Protein AF-0000000070552976 (afdb_homodimer)

Structure (mmCIF, N/CA/C/O backbone):
data_AF-0000000070552976-model_v1
#
loop_
_entity.id
_entity.type
_entity.pdbx_description
1 polymer 'Aminoglycoside N(3)-acetyltransferase'
#
loop_
_atom_site.group_PDB
_atom_site.id
_atom_site.type_symbol
_atom_site.label_atom_id
_atom_site.label_alt_id
_atom_site.label_comp_id
_atom_site.label_asym_id
_atom_site.label_entity_id
_atom_site.label_seq_id
_atom_site.pdbx_PDB_ins_code
_atom_site.Cartn_x
_atom_site.Cartn_y
_atom_site.Cartn_z
_atom_site.occupancy
_atom_site.B_iso_or_equiv
_atom_site.auth_seq_id
_atom_site.auth_comp_id
_atom_site.auth_asym_id
_atom_site.auth_atom_id
_atom_site.pdbx_PDB_model_num
ATOM 1 N N . MET A 1 1 ? -5.941 -36.219 -24.938 1 93.5 1 MET A N 1
ATOM 2 C CA . MET A 1 1 ? -4.805 -35.312 -25.109 1 93.5 1 MET A CA 1
ATOM 3 C C . MET A 1 1 ? -5.25 -34 -25.688 1 93.5 1 MET A C 1
ATOM 5 O O . MET A 1 1 ? -5.934 -33.938 -26.719 1 93.5 1 MET A O 1
ATOM 9 N N . TYR A 1 2 ? -4.973 -32.906 -25.016 1 97.06 2 TYR A N 1
ATOM 10 C CA . TYR A 1 2 ? -5.43 -31.578 -25.422 1 97.06 2 TYR A CA 1
ATOM 11 C C . TYR A 1 2 ? -4.473 -30.953 -26.438 1 97.06 2 TYR A C 1
ATOM 13 O O . TYR A 1 2 ? -3.254 -31.094 -26.312 1 97.06 2 TYR A O 1
ATOM 21 N N . THR A 1 3 ? -5.07 -30.234 -27.406 1 97.75 3 THR A N 1
ATOM 22 C CA . THR A 1 3 ? -4.285 -29.453 -28.359 1 97.75 3 THR A CA 1
ATOM 23 C C . THR A 1 3 ? -4.203 -27.984 -27.922 1 97.75 3 THR A C 1
ATOM 25 O O . THR A 1 3 ? -4.961 -27.547 -27.047 1 97.75 3 THR A O 1
ATOM 28 N N . LYS A 1 4 ? -3.287 -27.312 -28.562 1 98.06 4 LYS A N 1
ATOM 29 C CA . LYS A 1 4 ? -3.166 -25.875 -28.297 1 98.06 4 LYS A CA 1
ATOM 30 C C . LYS A 1 4 ? -4.484 -25.156 -28.547 1 98.06 4 LYS A C 1
ATOM 32 O O . LYS A 1 4 ? -4.902 -24.312 -27.766 1 98.06 4 LYS A O 1
ATOM 37 N N . GLU A 1 5 ? -5.102 -25.516 -29.609 1 98.06 5 GLU A N 1
ATOM 38 C CA . GLU A 1 5 ? -6.352 -24.875 -30 1 98.06 5 GLU A CA 1
ATOM 39 C C . GLU A 1 5 ? -7.457 -25.156 -28.984 1 98.06 5 GLU A C 1
ATOM 41 O 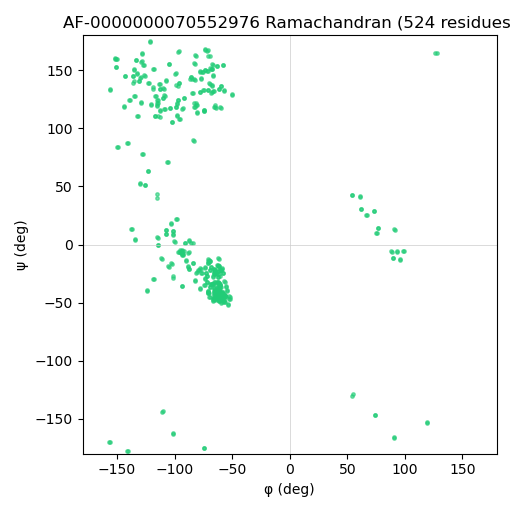O . GLU A 1 5 ? -8.273 -24.281 -28.688 1 98.06 5 GLU A O 1
ATOM 46 N N . GLN A 1 6 ? -7.504 -26.328 -28.547 1 98.19 6 GLN A N 1
ATOM 47 C CA . GLN A 1 6 ? -8.5 -26.672 -27.531 1 98.19 6 GLN A CA 1
ATOM 48 C C . GLN A 1 6 ? -8.273 -25.891 -26.25 1 98.19 6 GLN A C 1
ATOM 50 O O . GLN A 1 6 ? -9.234 -25.453 -25.609 1 98.19 6 GLN A O 1
ATOM 55 N N . LEU A 1 7 ? -7.055 -25.781 -25.844 1 98.56 7 LEU A N 1
ATOM 56 C CA . LEU A 1 7 ? -6.73 -25.016 -24.656 1 98.56 7 LEU A CA 1
ATOM 57 C C . LEU A 1 7 ? -7.09 -23.547 -24.844 1 98.56 7 LEU A C 1
ATOM 59 O O . LEU A 1 7 ? -7.621 -22.922 -23.922 1 98.56 7 LEU A O 1
ATOM 63 N N . LYS A 1 8 ? -6.793 -23 -25.984 1 98.38 8 LYS A N 1
ATOM 64 C CA . LYS A 1 8 ? -7.172 -21.625 -26.281 1 98.38 8 LYS A CA 1
ATOM 65 C C . LYS A 1 8 ? -8.688 -21.438 -26.188 1 98.38 8 LYS A C 1
ATOM 67 O O . LYS A 1 8 ? -9.164 -20.422 -25.672 1 98.38 8 LYS A O 1
ATOM 72 N N . LYS A 1 9 ? -9.367 -22.375 -26.688 1 98.31 9 LYS A N 1
ATOM 73 C CA . LYS A 1 9 ? -10.828 -22.328 -26.625 1 98.31 9 LYS A CA 1
ATOM 74 C C . LYS A 1 9 ? -11.328 -22.312 -25.188 1 98.31 9 LYS A C 1
ATOM 76 O O . LYS A 1 9 ? -12.312 -21.656 -24.875 1 98.31 9 LYS A O 1
ATOM 81 N N . GLN A 1 10 ? -10.68 -23.047 -24.359 1 98.44 10 GLN A N 1
ATOM 82 C CA . GLN A 1 10 ? -11.047 -23.047 -22.953 1 98.44 10 GLN A CA 1
ATOM 83 C C . GLN A 1 10 ? -10.812 -21.688 -22.328 1 98.44 10 GLN A C 1
ATOM 85 O O . GLN A 1 10 ? -11.617 -21.219 -21.516 1 98.44 10 GLN A O 1
ATOM 90 N N . LEU A 1 11 ? -9.727 -21.016 -22.688 1 98.75 11 LEU A N 1
ATOM 91 C CA . LEU A 1 11 ? -9.477 -19.672 -22.203 1 98.75 11 LEU A CA 1
ATOM 92 C C . LEU A 1 11 ? -10.57 -18.719 -22.688 1 98.75 11 LEU A C 1
ATOM 94 O O . LEU A 1 11 ? -11.047 -17.875 -21.922 1 98.75 11 LEU A O 1
ATOM 98 N N . GLU A 1 12 ? -10.914 -18.891 -23.891 1 98.38 12 GLU A N 1
ATOM 99 C CA . GLU A 1 12 ? -12.008 -18.094 -24.453 1 98.38 12 GLU A CA 1
ATOM 100 C C . GLU A 1 12 ? -13.305 -18.328 -23.672 1 98.38 12 GLU A C 1
ATOM 102 O O . GLU A 1 12 ? -14.047 -17.391 -23.406 1 98.38 12 GLU A O 1
ATOM 107 N N . ASN A 1 13 ? -13.555 -19.531 -23.375 1 97.94 13 ASN A N 1
ATOM 108 C CA . ASN A 1 13 ? -14.781 -19.891 -22.688 1 97.94 13 ASN A CA 1
ATOM 109 C C . ASN A 1 13 ? -14.828 -19.312 -21.281 1 97.94 13 ASN A C 1
ATOM 111 O O . ASN A 1 13 ? -15.906 -19.156 -20.703 1 97.94 13 ASN A O 1
ATOM 115 N N . MET A 1 14 ? -13.641 -19.031 -20.719 1 97.88 14 MET A N 1
ATOM 116 C CA . MET A 1 14 ? -13.555 -18.375 -19.422 1 97.88 14 MET A CA 1
ATOM 117 C C . MET A 1 14 ? -13.992 -16.922 -19.516 1 97.88 14 MET A C 1
ATOM 119 O O . MET A 1 14 ? -14.211 -16.266 -18.5 1 97.88 14 MET A O 1
ATOM 123 N N . GLY A 1 15 ? -14.094 -16.469 -20.734 1 97.94 15 GLY A N 1
ATOM 124 C CA . GLY A 1 15 ? -14.43 -15.062 -20.938 1 97.94 15 GLY A CA 1
ATOM 125 C C . GLY A 1 15 ? -13.203 -14.172 -21.047 1 97.94 15 GLY A C 1
ATOM 126 O O . GLY A 1 15 ? -13.312 -12.945 -20.969 1 97.94 15 GLY A O 1
ATOM 127 N N . LEU A 1 16 ? -12.062 -14.734 -21.203 1 98.56 16 LEU A N 1
ATOM 128 C CA . LEU A 1 16 ? -10.828 -13.984 -21.375 1 98.56 16 LEU A CA 1
ATOM 129 C C . LEU A 1 16 ? -10.648 -13.539 -22.812 1 98.56 16 LEU A C 1
ATOM 131 O O . LEU A 1 16 ? -10.953 -14.289 -23.75 1 98.56 16 LEU A O 1
ATOM 135 N N . THR A 1 17 ? -10.141 -12.367 -23.016 1 97.88 17 THR A N 1
ATOM 136 C CA . THR A 1 17 ? -10.062 -11.773 -24.344 1 97.88 17 THR A CA 1
ATOM 137 C C . THR A 1 17 ? -8.633 -11.828 -24.875 1 97.88 17 THR A C 1
ATOM 139 O O . THR A 1 17 ? -8.406 -11.664 -26.078 1 97.88 17 THR A O 1
ATOM 142 N N . GLY A 1 18 ? -7.719 -11.992 -24.016 1 97.69 18 GLY A N 1
ATOM 143 C CA . GLY A 1 18 ? -6.316 -11.953 -24.406 1 97.69 18 GLY A CA 1
ATOM 144 C C . GLY A 1 18 ? -5.66 -10.609 -24.125 1 97.69 18 GLY A C 1
ATOM 145 O O . GLY A 1 18 ? -4.445 -10.469 -24.25 1 97.69 18 GLY A O 1
ATOM 146 N N . ASP A 1 19 ? -6.418 -9.656 -23.688 1 97.75 19 ASP A N 1
ATOM 147 C CA . ASP A 1 19 ? -5.906 -8.312 -23.422 1 97.75 19 ASP A CA 1
ATOM 148 C C . ASP A 1 19 ? -5.656 -8.117 -21.922 1 97.75 19 ASP A C 1
ATOM 150 O O . ASP A 1 19 ? -5.207 -7.047 -21.5 1 97.75 19 ASP A O 1
ATOM 154 N N . GLU A 1 20 ? -5.875 -9.141 -21.188 1 98.12 20 GLU A N 1
ATOM 155 C CA . GLU A 1 20 ? -5.816 -9.023 -19.734 1 98.12 20 GLU A CA 1
ATOM 156 C C . GLU A 1 20 ? -4.379 -8.891 -19.25 1 98.12 20 GLU A C 1
ATOM 158 O O . GLU A 1 20 ? -3.445 -9.328 -19.922 1 98.12 20 GLU A O 1
ATOM 163 N N . THR A 1 21 ? -4.156 -8.203 -18.125 1 98.75 21 THR A N 1
ATOM 164 C CA . THR A 1 21 ? -3.043 -8.5 -17.219 1 98.75 21 THR A CA 1
ATOM 165 C C . THR A 1 21 ? -3.377 -9.688 -16.312 1 98.75 21 THR A C 1
ATOM 167 O O . THR A 1 21 ? -4.305 -9.617 -15.508 1 98.75 21 THR A O 1
ATOM 170 N N . ILE A 1 22 ? -2.646 -10.797 -16.516 1 98.88 22 ILE A N 1
ATOM 171 C CA . ILE A 1 22 ? -3.074 -12 -15.812 1 98.88 22 ILE A CA 1
ATOM 172 C C . ILE A 1 22 ? -1.867 -12.695 -15.188 1 98.88 22 ILE A C 1
ATOM 174 O O . ILE A 1 22 ? -0.829 -12.852 -15.828 1 98.88 22 ILE A O 1
ATOM 178 N N . LEU A 1 23 ? -1.966 -12.977 -13.883 1 98.94 23 LEU A N 1
ATOM 179 C CA . LEU A 1 23 ? -1.001 -13.773 -13.133 1 98.94 23 LEU A CA 1
ATOM 180 C C . LEU A 1 23 ? -1.464 -15.227 -13.023 1 98.94 23 LEU A C 1
ATOM 182 O O . LEU A 1 23 ? -2.562 -15.492 -12.523 1 98.94 23 LEU A O 1
ATOM 186 N N . ILE A 1 24 ? -0.625 -16.141 -13.461 1 98.81 24 ILE A N 1
ATOM 187 C CA . ILE A 1 24 ? -1.039 -17.531 -13.461 1 98.81 24 ILE A CA 1
ATOM 188 C C . ILE A 1 24 ? -0.169 -18.328 -12.484 1 98.81 24 ILE A C 1
ATOM 190 O O . ILE A 1 24 ? 1.059 -18.344 -12.609 1 98.81 24 ILE A O 1
ATOM 194 N N . HIS A 1 25 ? -0.792 -18.906 -11.523 1 98.5 25 HIS A N 1
ATOM 195 C CA . HIS A 1 25 ? -0.22 -19.984 -10.727 1 98.5 25 HIS A CA 1
ATOM 196 C C . HIS A 1 25 ? -0.663 -21.359 -11.25 1 98.5 25 HIS A C 1
ATOM 198 O O . HIS A 1 25 ? -1.837 -21.547 -11.57 1 98.5 25 HIS A O 1
ATOM 204 N N . SER A 1 26 ? 0.323 -22.281 -11.258 1 96.5 26 SER A N 1
ATOM 205 C CA . SER A 1 26 ? -0.108 -23.5 -11.953 1 96.5 26 SER A CA 1
ATOM 206 C C . SER A 1 26 ? 0.608 -24.734 -11.406 1 96.5 26 SER A C 1
ATOM 208 O O . SER A 1 26 ? 1.711 -24.625 -10.867 1 96.5 26 SER A O 1
ATOM 210 N N . SER A 1 27 ? -0.095 -25.781 -11.562 1 95.56 27 SER A N 1
ATOM 211 C CA . SER A 1 27 ? 0.444 -27.125 -11.43 1 95.56 27 SER A CA 1
ATOM 212 C C . SER A 1 27 ? 0.343 -27.891 -12.75 1 95.56 27 SER A C 1
ATOM 214 O O . SER A 1 27 ? -0.746 -28.312 -13.148 1 95.56 27 SER A O 1
ATOM 216 N N . MET A 1 28 ? 1.463 -28.141 -13.352 1 94.38 28 MET A N 1
ATOM 217 C CA . MET A 1 28 ? 1.495 -28.766 -14.664 1 94.38 28 MET A CA 1
ATOM 218 C C . MET A 1 28 ? 0.845 -30.156 -14.617 1 94.38 28 MET A C 1
ATOM 220 O O . MET A 1 28 ? 0.117 -30.531 -15.531 1 94.38 28 MET A O 1
ATOM 224 N N . LYS A 1 29 ? 1.023 -30.844 -13.523 1 94.31 29 LYS A N 1
ATOM 225 C CA . LYS A 1 29 ? 0.53 -32.219 -13.406 1 94.31 29 LYS A CA 1
ATOM 226 C C . LYS A 1 29 ? -0.995 -32.25 -13.461 1 94.31 29 LYS A C 1
ATOM 228 O O . LYS A 1 29 ? -1.58 -33.281 -13.875 1 94.31 29 LYS A O 1
ATOM 233 N N . SER A 1 30 ? -1.602 -31.219 -13.109 1 96.38 30 SER A N 1
ATOM 234 C CA . SER A 1 30 ? -3.057 -31.188 -13.023 1 96.38 30 SER A CA 1
ATOM 235 C C . SER A 1 30 ? -3.689 -30.906 -14.383 1 96.38 30 SER A C 1
ATOM 237 O O . SER A 1 30 ? -4.895 -31.094 -14.562 1 96.38 30 SER A O 1
ATOM 239 N N . ILE A 1 31 ? -3.002 -30.453 -15.32 1 96.81 31 ILE A N 1
ATOM 240 C CA . ILE A 1 31 ? -3.537 -30 -16.594 1 96.81 31 ILE A CA 1
ATOM 241 C C . ILE A 1 31 ? -3.889 -31.203 -17.469 1 96.81 31 ILE A C 1
ATOM 243 O O . ILE A 1 31 ? -4.789 -31.125 -18.312 1 96.81 31 ILE A O 1
ATOM 247 N N . GLY A 1 32 ? -3.244 -32.312 -17.203 1 95.81 32 GLY A N 1
ATOM 248 C CA . GLY A 1 32 ? -3.494 -33.5 -18.016 1 95.81 32 GLY A CA 1
ATOM 249 C C . GLY A 1 32 ? -2.562 -33.594 -19.203 1 95.81 32 GLY A C 1
ATOM 250 O O . GLY A 1 32 ? -1.507 -32.969 -19.234 1 95.81 32 GLY A O 1
ATOM 251 N N . GLU A 1 33 ? -2.928 -34.5 -20.141 1 97.06 33 GLU A N 1
ATOM 252 C CA . GLU A 1 33 ? -2.08 -34.75 -21.297 1 97.06 33 GLU A CA 1
ATOM 253 C C . GLU A 1 33 ? -2.271 -33.688 -22.375 1 97.06 33 GLU A C 1
ATOM 255 O O . GLU A 1 33 ? -3.383 -33.5 -22.875 1 97.06 33 GLU A O 1
ATOM 260 N N . VAL A 1 34 ? -1.25 -33.031 -22.688 1 97.06 34 VAL A N 1
ATOM 261 C CA . VAL A 1 34 ? -1.247 -31.984 -23.703 1 97.06 34 VAL A CA 1
ATOM 262 C C . VAL A 1 34 ? -0.287 -32.375 -24.828 1 97.06 34 VAL A C 1
ATOM 264 O O . VAL A 1 34 ? 0.826 -32.844 -24.562 1 97.06 34 VAL A O 1
ATOM 267 N N . GLU A 1 35 ? -0.795 -32.156 -26 1 95.81 35 GLU A N 1
ATOM 268 C CA . GLU A 1 35 ? 0.079 -32.375 -27.141 1 95.81 35 GLU A CA 1
ATOM 269 C C . GLU A 1 35 ? 1.302 -31.469 -27.094 1 95.81 35 GLU A C 1
ATOM 271 O O . GLU A 1 35 ? 1.169 -30.25 -27.078 1 95.81 35 GLU A O 1
ATOM 276 N N . GLY A 1 36 ? 2.518 -32.062 -27.016 1 95.06 36 GLY A N 1
ATOM 277 C CA . GLY A 1 36 ? 3.725 -31.266 -26.938 1 95.06 36 GLY A CA 1
ATOM 278 C C . GLY A 1 36 ? 4.105 -30.891 -25.531 1 95.06 36 GLY A C 1
ATOM 279 O O . GLY A 1 36 ? 5.086 -30.172 -25.312 1 95.06 36 GLY A O 1
ATOM 280 N N . GLY A 1 37 ? 3.234 -31.234 -24.531 1 95.94 37 GLY A N 1
ATOM 281 C CA . GLY A 1 37 ? 3.582 -31.141 -23.125 1 95.94 37 GLY A CA 1
ATOM 282 C C . GLY A 1 37 ? 3.607 -29.719 -22.609 1 95.94 37 GLY A C 1
ATOM 283 O O . GLY A 1 37 ? 2.779 -28.891 -23.016 1 95.94 37 GLY A O 1
ATOM 284 N N . ALA A 1 38 ? 4.496 -29.469 -21.688 1 96.69 38 ALA A N 1
ATOM 285 C CA . ALA A 1 38 ? 4.602 -28.203 -20.984 1 96.69 38 ALA A CA 1
ATOM 286 C C . ALA A 1 38 ? 4.891 -27.062 -21.938 1 96.69 38 ALA A C 1
ATOM 288 O O . ALA A 1 38 ? 4.398 -25.938 -21.75 1 96.69 38 ALA A O 1
ATOM 289 N N . ASP A 1 39 ? 5.621 -27.297 -22.953 1 97.44 39 ASP A N 1
ATOM 290 C CA . ASP A 1 39 ? 5.969 -26.266 -23.922 1 97.44 39 ASP A CA 1
ATOM 291 C C . ASP A 1 39 ? 4.719 -25.703 -24.609 1 97.44 39 ASP A C 1
ATOM 293 O O . ASP A 1 39 ? 4.598 -24.5 -24.797 1 97.44 39 ASP A O 1
ATOM 297 N N . ILE A 1 40 ? 3.807 -26.594 -24.906 1 97.44 40 ILE A N 1
ATOM 298 C CA . ILE A 1 40 ? 2.602 -26.172 -25.609 1 97.44 40 ILE A CA 1
ATOM 299 C C . ILE A 1 40 ? 1.686 -25.406 -24.641 1 97.44 40 ILE A C 1
ATOM 301 O O . ILE A 1 40 ? 1.008 -24.453 -25.047 1 97.44 40 ILE A O 1
ATOM 305 N N . VAL A 1 41 ? 1.672 -25.797 -23.406 1 98.06 41 VAL A N 1
ATOM 306 C CA . VAL A 1 41 ? 0.91 -25.062 -22.406 1 98.06 41 VAL A CA 1
ATOM 307 C C . VAL A 1 41 ? 1.409 -23.609 -22.344 1 98.06 41 VAL A C 1
ATOM 309 O O . VAL A 1 41 ? 0.62 -22.672 -22.453 1 98.06 41 VAL A O 1
ATOM 312 N N . LEU A 1 42 ? 2.695 -23.406 -22.281 1 97.75 42 LEU A N 1
ATOM 313 C CA . LEU A 1 42 ? 3.289 -22.078 -22.219 1 97.75 42 LEU A CA 1
ATOM 314 C C . LEU A 1 42 ? 3.033 -21.297 -23.5 1 97.75 42 LEU A C 1
ATOM 316 O O . LEU A 1 42 ? 2.674 -20.125 -23.469 1 97.75 42 LEU A O 1
ATOM 320 N N . ASP A 1 43 ? 3.225 -22.016 -24.609 1 98 43 ASP A N 1
ATOM 321 C CA . ASP A 1 43 ? 2.963 -21.375 -25.891 1 98 43 ASP A CA 1
ATOM 322 C C . ASP A 1 43 ? 1.52 -20.875 -25.969 1 98 43 ASP A C 1
ATOM 324 O O . ASP A 1 43 ? 1.255 -19.797 -26.516 1 98 43 ASP A O 1
ATOM 328 N N . THR A 1 44 ? 0.64 -21.719 -25.5 1 98.44 44 THR A N 1
ATOM 329 C CA . THR A 1 44 ? -0.775 -21.359 -25.5 1 98.44 44 THR A CA 1
ATOM 330 C C . THR A 1 44 ? -1.011 -20.062 -24.734 1 98.44 44 THR A C 1
ATOM 332 O O . THR A 1 44 ? -1.657 -19.141 -25.234 1 98.44 44 THR A O 1
ATOM 335 N N . TRP A 1 45 ? -0.465 -19.938 -23.547 1 98.69 45 TRP A N 1
ATOM 336 C CA . TRP A 1 45 ? -0.64 -18.75 -22.719 1 98.69 45 TRP A CA 1
ATOM 337 C C . TRP A 1 45 ? 0.025 -17.531 -23.359 1 98.69 45 TRP A C 1
ATOM 339 O O . TRP A 1 45 ? -0.575 -16.453 -23.453 1 98.69 45 TRP A O 1
ATOM 349 N N . ILE A 1 46 ? 1.252 -17.688 -23.828 1 98.38 46 ILE A N 1
ATOM 350 C CA . ILE A 1 46 ? 2.02 -16.594 -24.406 1 98.38 46 ILE A CA 1
ATOM 351 C C . ILE A 1 46 ? 1.295 -16.047 -25.625 1 98.38 46 ILE A C 1
ATOM 353 O O . ILE A 1 46 ? 1.171 -14.82 -25.797 1 98.38 46 ILE A O 1
ATOM 357 N N . GLU A 1 47 ? 0.802 -16.953 -26.469 1 98.06 47 GLU A N 1
ATOM 358 C CA . GLU A 1 47 ? 0.1 -16.531 -27.688 1 98.06 47 GLU A CA 1
ATOM 359 C C . GLU A 1 47 ? -1.251 -15.906 -27.344 1 98.06 47 GLU A C 1
ATOM 361 O O . GLU A 1 47 ? -1.625 -14.883 -27.922 1 98.06 47 GLU A O 1
ATOM 366 N N . TYR A 1 48 ? -1.979 -16.516 -26.469 1 98.5 48 TYR A N 1
ATOM 367 C CA . TYR A 1 48 ? -3.328 -16.062 -26.156 1 98.5 48 TYR A CA 1
ATOM 368 C C . TYR A 1 48 ? -3.303 -14.68 -25.516 1 98.5 48 TYR A C 1
ATOM 370 O O . TYR A 1 48 ? -4.109 -13.812 -25.844 1 98.5 48 TYR A O 1
ATOM 378 N N . PHE A 1 49 ? -2.355 -14.461 -24.609 1 98.19 49 PHE A N 1
ATOM 379 C CA . PHE A 1 49 ? -2.311 -13.211 -23.859 1 98.19 49 PHE A CA 1
ATOM 380 C C . PHE A 1 49 ? -1.304 -12.25 -24.484 1 98.19 49 PHE A C 1
ATOM 382 O O . PHE A 1 49 ? -0.811 -11.336 -23.812 1 98.19 49 PHE A O 1
ATOM 389 N N . GLY A 1 50 ? -1.009 -12.461 -25.719 1 92.5 50 GLY A N 1
ATOM 390 C CA . GLY A 1 50 ? 0.018 -11.695 -26.422 1 92.5 50 GLY A CA 1
ATOM 391 C C . GLY A 1 50 ? -0.286 -10.211 -26.484 1 92.5 50 GLY A C 1
ATOM 392 O O . GLY A 1 50 ? 0.628 -9.391 -26.594 1 92.5 50 GLY A O 1
ATOM 393 N N . HIS A 1 51 ? -1.52 -9.805 -26.453 1 94.44 51 HIS A N 1
ATOM 394 C CA . HIS A 1 51 ? -1.928 -8.398 -26.516 1 94.44 51 HIS A CA 1
ATOM 395 C C . HIS A 1 51 ? -2.076 -7.805 -25.125 1 94.44 51 HIS A C 1
ATOM 397 O O . HIS A 1 51 ? -2.314 -6.602 -24.969 1 94.44 51 HIS A O 1
ATOM 403 N N . GLY A 1 52 ? -2.002 -8.602 -24.188 1 98.31 52 GLY A N 1
ATOM 404 C CA . GLY A 1 52 ? -2.043 -8.188 -22.781 1 98.31 52 GLY A CA 1
ATOM 405 C C . GLY A 1 52 ? -0.717 -8.367 -22.078 1 98.31 52 GLY A C 1
ATOM 406 O O . GLY A 1 52 ? 0.34 -8.062 -22.625 1 98.31 52 GLY A O 1
ATOM 407 N N . LEU A 1 53 ? -0.784 -8.742 -20.812 1 98.81 53 LEU A N 1
ATOM 408 C CA . LEU A 1 53 ? 0.386 -8.992 -19.984 1 98.81 53 LEU A CA 1
ATOM 409 C C . LEU A 1 53 ? 0.254 -10.312 -19.234 1 98.81 53 LEU A C 1
ATOM 411 O O . LEU A 1 53 ? -0.625 -10.461 -18.391 1 98.81 53 LEU A O 1
ATOM 415 N N . LEU A 1 54 ? 1.07 -11.266 -19.641 1 98.88 54 LEU A N 1
ATOM 416 C CA . LEU A 1 54 ? 1.13 -12.555 -18.969 1 98.88 54 LEU A CA 1
ATOM 417 C C . LEU A 1 54 ? 2.195 -12.547 -17.875 1 98.88 54 LEU A C 1
ATOM 419 O O . LEU A 1 54 ? 3.352 -12.211 -18.125 1 98.88 54 LEU A O 1
ATOM 423 N N . LEU A 1 55 ? 1.804 -12.906 -16.672 1 98.88 55 LEU A N 1
ATOM 424 C CA . LEU A 1 55 ? 2.695 -12.93 -15.523 1 98.88 55 LEU A CA 1
ATOM 425 C C . LEU A 1 55 ? 2.725 -14.32 -14.891 1 98.88 55 LEU A C 1
ATOM 427 O O . LEU A 1 55 ? 1.688 -14.977 -14.781 1 98.88 55 LEU A O 1
ATOM 431 N N . LEU A 1 56 ? 3.881 -14.75 -14.5 1 98.81 56 LEU A N 1
ATOM 432 C CA . LEU A 1 56 ? 4.078 -15.953 -13.703 1 98.81 56 LEU A CA 1
ATOM 433 C C . LEU A 1 56 ? 4.977 -15.664 -12.508 1 98.81 56 LEU A C 1
ATOM 435 O O . LEU A 1 56 ? 5.961 -14.938 -12.617 1 98.81 56 LEU A O 1
ATOM 439 N N . PRO A 1 57 ? 4.613 -16.281 -11.367 1 98.69 57 PRO A N 1
ATOM 440 C CA . PRO A 1 57 ? 5.535 -16.172 -10.242 1 98.69 57 PRO A CA 1
ATOM 441 C C . PRO A 1 57 ? 6.836 -16.938 -10.453 1 98.69 57 PRO A C 1
ATOM 443 O O . PRO A 1 57 ? 6.82 -18.047 -11.008 1 98.69 57 PRO A O 1
ATOM 446 N N . THR A 1 58 ? 7.922 -16.344 -10.07 1 98.56 58 THR A N 1
ATOM 447 C CA . THR A 1 58 ? 9.227 -17 -10.164 1 98.56 58 THR A CA 1
ATOM 448 C C . THR A 1 58 ? 9.977 -16.891 -8.836 1 98.56 58 THR A C 1
ATOM 450 O O . THR A 1 58 ? 11.156 -16.531 -8.812 1 98.56 58 THR A O 1
ATOM 453 N N . HIS A 1 59 ? 9.336 -17.281 -7.812 1 98.5 59 HIS A N 1
ATOM 454 C CA . HIS A 1 59 ? 9.867 -17.172 -6.461 1 98.5 59 HIS A CA 1
ATOM 455 C C . HIS A 1 59 ? 11.195 -17.906 -6.328 1 98.5 59 HIS A C 1
ATOM 457 O O . HIS A 1 59 ? 11.445 -18.875 -7.055 1 98.5 59 HIS A O 1
ATOM 463 N N . THR A 1 60 ? 11.984 -17.438 -5.355 1 98.19 60 THR A N 1
ATOM 464 C CA . THR A 1 60 ? 13.305 -18.016 -5.152 1 98.19 60 THR A CA 1
ATOM 465 C C . THR A 1 60 ? 13.586 -18.219 -3.664 1 98.19 60 THR A C 1
ATOM 467 O O . THR A 1 60 ? 14.727 -18.484 -3.27 1 98.19 60 THR A O 1
ATOM 470 N N . TRP A 1 61 ? 12.602 -18.125 -2.814 1 95.94 61 TRP A N 1
ATOM 471 C CA . TRP A 1 61 ? 12.781 -18.109 -1.368 1 95.94 61 TRP A CA 1
ATOM 472 C C . TRP A 1 61 ? 13.383 -19.406 -0.869 1 95.94 61 TRP A C 1
ATOM 474 O O . TRP A 1 61 ? 13.984 -19.453 0.208 1 95.94 61 TRP A O 1
ATOM 484 N N . LYS A 1 62 ? 13.211 -20.484 -1.562 1 95.19 62 LYS A N 1
ATOM 485 C CA . LYS A 1 62 ? 13.812 -21.75 -1.174 1 95.19 62 LYS A CA 1
ATOM 486 C C . LYS A 1 62 ? 15.32 -21.734 -1.402 1 95.19 62 LYS A C 1
ATOM 488 O O . LYS A 1 62 ? 16.078 -22.406 -0.681 1 95.19 62 LYS A O 1
ATOM 493 N N . ASN A 1 63 ? 15.797 -20.953 -2.338 1 94.25 63 ASN A N 1
ATOM 494 C CA . ASN A 1 63 ? 17.188 -20.922 -2.771 1 94.25 63 ASN A CA 1
ATOM 495 C C . ASN A 1 63 ? 17.938 -19.75 -2.17 1 94.25 63 ASN A C 1
ATOM 497 O O . ASN A 1 63 ? 19.172 -19.766 -2.074 1 94.25 63 ASN A O 1
ATOM 501 N N . ILE A 1 64 ? 17.234 -18.703 -1.889 1 96.62 64 ILE A N 1
ATOM 502 C CA . ILE A 1 64 ? 17.812 -17.453 -1.418 1 96.62 64 ILE A CA 1
ATOM 503 C C . ILE A 1 64 ? 17.484 -17.25 0.061 1 96.62 64 ILE A C 1
ATOM 505 O O . ILE A 1 64 ? 16.312 -17.156 0.436 1 96.62 64 ILE A O 1
ATOM 509 N N . ASN A 1 65 ? 18.5 -17.234 0.813 1 93.94 65 ASN A N 1
ATOM 510 C CA . ASN A 1 65 ? 18.406 -17.047 2.256 1 93.94 65 ASN A CA 1
ATOM 511 C C . ASN A 1 65 ? 19.703 -16.484 2.842 1 93.94 65 ASN A C 1
ATOM 513 O O . ASN A 1 65 ? 20.562 -16.016 2.105 1 93.94 65 ASN A O 1
ATOM 517 N N . ALA A 1 66 ? 19.75 -16.5 4.16 1 93.12 66 ALA A N 1
ATOM 518 C CA . ALA A 1 66 ? 20.891 -15.891 4.84 1 93.12 66 ALA A CA 1
ATOM 519 C C . ALA A 1 66 ? 22.188 -16.609 4.48 1 93.12 66 ALA A C 1
ATOM 521 O O . ALA A 1 66 ? 23.25 -15.977 4.387 1 93.12 66 ALA A O 1
ATOM 522 N N . ASP A 1 67 ? 22.141 -17.875 4.262 1 95.31 67 ASP A N 1
ATOM 523 C CA . ASP A 1 67 ? 23.328 -18.688 3.955 1 95.31 67 ASP A CA 1
ATOM 524 C C . ASP A 1 67 ? 23.688 -18.578 2.477 1 95.31 67 ASP A C 1
ATOM 526 O O . ASP A 1 67 ? 24.859 -18.734 2.107 1 95.31 67 ASP A O 1
ATOM 530 N N . SER A 1 68 ? 22.734 -18.391 1.684 1 97.12 68 SER A N 1
ATOM 531 C CA . SER A 1 68 ? 22.875 -18.172 0.246 1 97.12 68 SER A CA 1
ATOM 532 C C . SER A 1 68 ? 22.125 -16.922 -0.201 1 97.12 68 SER A C 1
ATOM 534 O O . SER A 1 68 ? 21.078 -17 -0.846 1 97.12 68 SER A O 1
ATOM 536 N N . PRO A 1 69 ? 22.734 -15.828 0.067 1 98 69 PRO A N 1
ATOM 537 C CA . PRO A 1 69 ? 21.984 -14.57 0.041 1 98 69 PRO A CA 1
ATOM 538 C C . PRO A 1 69 ? 21.953 -13.93 -1.343 1 98 69 PRO A C 1
ATOM 540 O O . PRO A 1 69 ? 21.25 -12.938 -1.552 1 98 69 PRO A O 1
ATOM 543 N N . VAL A 1 70 ? 22.672 -14.438 -2.355 1 98.44 70 VAL A N 1
ATOM 544 C CA . VAL A 1 70 ? 22.844 -13.727 -3.615 1 98.44 70 VAL A CA 1
ATOM 545 C C . VAL A 1 70 ? 21.781 -14.172 -4.613 1 98.44 70 VAL A C 1
ATOM 547 O O . VAL A 1 70 ? 21.734 -15.352 -4.988 1 98.44 70 VAL A O 1
ATOM 550 N N . TYR A 1 71 ? 20.953 -13.281 -5 1 98.62 71 TYR A N 1
ATOM 551 C CA . TYR A 1 71 ? 19.984 -13.492 -6.066 1 98.62 71 TYR A CA 1
ATOM 552 C C . TYR A 1 71 ? 20.484 -12.93 -7.387 1 98.62 71 TYR A C 1
ATOM 554 O O . TYR A 1 71 ? 20.781 -11.734 -7.492 1 98.62 71 TYR A O 1
ATOM 562 N N . ASN A 1 72 ? 20.594 -13.75 -8.32 1 98.31 72 ASN A N 1
ATOM 563 C CA . ASN A 1 72 ? 20.875 -13.383 -9.703 1 98.31 72 ASN A CA 1
ATOM 564 C C . ASN A 1 72 ? 19.688 -13.68 -10.617 1 98.31 72 ASN A C 1
ATOM 566 O O . ASN A 1 72 ? 19.391 -14.844 -10.898 1 98.31 72 ASN A O 1
ATOM 570 N N . PRO A 1 73 ? 19.031 -12.625 -11.094 1 97.62 73 PRO A N 1
ATOM 571 C CA . PRO A 1 73 ? 17.812 -12.836 -11.883 1 97.62 73 PRO A CA 1
ATOM 572 C C . PRO A 1 73 ? 18.062 -13.672 -13.133 1 97.62 73 PRO A C 1
ATOM 574 O O . PRO A 1 73 ? 17.141 -14.328 -13.633 1 97.62 73 PRO A O 1
ATOM 577 N N . LYS A 1 74 ? 19.219 -13.758 -13.633 1 96.5 74 LYS A N 1
ATOM 578 C CA . LYS A 1 74 ? 19.531 -14.492 -14.859 1 96.5 74 LYS A CA 1
ATOM 579 C C . LYS A 1 74 ? 19.844 -15.953 -14.547 1 96.5 74 LYS A C 1
ATOM 581 O O . LYS A 1 74 ? 19.75 -16.812 -15.422 1 96.5 74 LYS A O 1
ATOM 586 N N . GLU A 1 75 ? 20.172 -16.25 -13.273 1 96.69 75 GLU A N 1
ATOM 587 C CA . GLU A 1 75 ? 20.734 -17.562 -13 1 96.69 75 GLU A CA 1
ATOM 588 C C . GLU A 1 75 ? 19.922 -18.312 -11.953 1 96.69 75 GLU A C 1
ATOM 590 O O . GLU A 1 75 ? 19.812 -19.531 -12 1 96.69 75 GLU A O 1
ATOM 595 N N . THR A 1 76 ? 19.453 -17.594 -10.922 1 97.88 76 THR A N 1
ATOM 596 C CA . THR A 1 76 ? 18.781 -18.25 -9.805 1 97.88 76 THR A CA 1
ATOM 597 C C . THR A 1 76 ? 17.484 -18.906 -10.273 1 97.88 76 THR A C 1
ATOM 599 O O . THR A 1 76 ? 16.594 -18.219 -10.781 1 97.88 76 THR A O 1
ATOM 602 N N . PRO A 1 77 ? 17.328 -20.156 -10.148 1 97.69 77 PRO A N 1
ATOM 603 C CA . PRO A 1 77 ? 16.109 -20.812 -10.625 1 97.69 77 PRO A CA 1
ATOM 604 C C . PRO A 1 77 ? 14.898 -20.5 -9.758 1 97.69 77 PRO A C 1
ATOM 606 O O . PRO A 1 77 ? 15.039 -20.234 -8.562 1 97.69 77 PRO A O 1
ATOM 609 N N . SER A 1 78 ? 13.758 -20.484 -10.391 1 97.81 78 SER A N 1
ATOM 610 C CA . SER A 1 78 ? 12.5 -20.422 -9.648 1 97.81 78 SER A CA 1
ATOM 611 C C . SER A 1 78 ? 12.273 -21.688 -8.836 1 97.81 78 SER A C 1
ATOM 613 O O . SER A 1 78 ? 12.594 -22.781 -9.297 1 97.81 78 SER A O 1
ATOM 615 N N . CYS A 1 79 ? 11.68 -21.547 -7.699 1 96.88 79 CYS A N 1
ATOM 616 C CA . CYS A 1 79 ? 11.406 -22.719 -6.875 1 96.88 79 CYS A CA 1
ATOM 617 C C . CYS A 1 79 ? 9.922 -23.062 -6.883 1 96.88 79 CYS A C 1
ATOM 619 O O . CYS A 1 79 ? 9.461 -23.844 -6.055 1 96.88 79 CYS A O 1
ATOM 621 N N . VAL A 1 80 ? 9.094 -22.438 -7.734 1 91.25 80 VAL A N 1
ATOM 622 C CA . VAL A 1 80 ? 7.652 -22.625 -7.672 1 91.25 80 VAL A CA 1
ATOM 623 C C . VAL A 1 80 ? 7.168 -23.297 -8.953 1 91.25 80 VAL A C 1
ATOM 625 O O . VAL A 1 80 ? 6.078 -23 -9.445 1 91.25 80 VAL A O 1
ATOM 628 N N . GLY A 1 81 ? 7.797 -24.25 -9.547 1 83.31 81 GLY A N 1
ATOM 629 C CA . GLY A 1 81 ? 7.207 -25.094 -10.562 1 83.31 81 GLY A CA 1
ATOM 630 C C . GLY A 1 81 ? 8.039 -25.172 -11.836 1 83.31 81 GLY A C 1
ATOM 631 O O . GLY A 1 81 ? 8.836 -24.281 -12.109 1 83.31 81 GLY A O 1
ATOM 632 N N . LEU A 1 82 ? 7.734 -26.094 -12.602 1 89.25 82 LEU A N 1
ATOM 633 C CA . LEU A 1 82 ? 8.422 -26.391 -13.852 1 89.25 82 LEU A CA 1
ATOM 634 C C . LEU A 1 82 ? 8.133 -25.328 -14.906 1 89.25 82 LEU A C 1
ATOM 636 O O . LEU A 1 82 ? 9.047 -24.844 -15.578 1 89.25 82 LEU A O 1
ATOM 640 N N . LEU A 1 83 ? 6.949 -24.906 -15 1 95.94 83 LEU A N 1
ATOM 641 C CA . LEU A 1 83 ? 6.52 -23.984 -16.047 1 95.94 83 LEU A CA 1
ATOM 642 C C . LEU A 1 83 ? 7.199 -22.625 -15.883 1 95.94 83 LEU A C 1
ATOM 644 O O . LEU A 1 83 ? 7.508 -21.969 -16.875 1 95.94 83 LEU A O 1
ATOM 648 N N . THR A 1 84 ? 7.434 -22.234 -14.617 1 97.38 84 THR A N 1
ATOM 649 C CA . THR A 1 84 ? 8.016 -20.922 -14.375 1 97.38 84 THR A CA 1
ATOM 650 C C . THR A 1 84 ? 9.469 -20.875 -14.844 1 97.38 84 THR A C 1
ATOM 652 O O . THR A 1 84 ? 9.906 -19.875 -15.422 1 97.38 84 THR A O 1
ATOM 655 N N . ASN A 1 85 ? 10.148 -21.938 -14.672 1 97.44 85 ASN A N 1
ATOM 656 C CA . ASN A 1 85 ? 11.523 -22 -15.156 1 97.44 85 ASN A CA 1
ATOM 657 C C . ASN A 1 85 ? 11.578 -22.062 -16.688 1 97.44 85 ASN A C 1
ATOM 659 O O . ASN A 1 85 ? 12.461 -21.469 -17.297 1 97.44 85 ASN A O 1
ATOM 663 N N . MET A 1 86 ? 10.703 -22.797 -17.266 1 98.06 86 MET A N 1
ATOM 664 C CA . MET A 1 86 ? 10.609 -22.844 -18.719 1 98.06 86 MET A CA 1
ATOM 665 C C . MET A 1 86 ? 10.25 -21.469 -19.297 1 98.06 86 MET A C 1
ATOM 667 O O . MET A 1 86 ? 10.766 -21.078 -20.328 1 98.06 86 MET A O 1
ATOM 671 N N . PHE A 1 87 ? 9.367 -20.828 -18.609 1 98.5 87 PHE A N 1
ATOM 672 C CA . PHE A 1 87 ? 8.93 -19.484 -19.016 1 98.5 87 PHE A CA 1
ATOM 673 C C . PHE A 1 87 ? 10.117 -18.531 -19.062 1 98.5 87 PHE A C 1
ATOM 675 O O . PHE A 1 87 ? 10.242 -17.734 -19.984 1 98.5 87 PHE A O 1
ATOM 682 N N . LEU A 1 88 ? 11 -18.609 -18.094 1 98.19 88 LEU A N 1
ATOM 683 C CA . LEU A 1 88 ? 12.156 -17.719 -17.969 1 98.19 88 LEU A CA 1
ATOM 684 C C . LEU A 1 88 ? 13.086 -17.859 -19.172 1 98.19 88 LEU A C 1
ATOM 686 O O . LEU A 1 88 ? 13.852 -16.953 -19.484 1 98.19 88 LEU A O 1
ATOM 690 N N . LYS A 1 89 ? 12.969 -18.922 -19.906 1 97.31 89 LYS A N 1
ATOM 691 C CA . LYS A 1 89 ? 13.859 -19.203 -21.031 1 97.31 89 LYS A CA 1
ATOM 692 C C . LYS A 1 89 ? 13.258 -18.703 -22.344 1 97.31 89 LYS A C 1
ATOM 694 O O . LYS A 1 89 ? 13.906 -18.766 -23.391 1 97.31 89 LYS A O 1
ATOM 699 N N . ARG A 1 90 ? 12.094 -18.281 -22.281 1 97.75 90 ARG A N 1
ATOM 700 C CA . ARG A 1 90 ? 11.445 -17.812 -23.5 1 97.75 90 ARG A CA 1
ATOM 701 C C . ARG A 1 90 ? 11.93 -16.422 -23.875 1 97.75 90 ARG A C 1
ATOM 703 O O . ARG A 1 90 ? 12.188 -15.586 -23 1 97.75 90 ARG A O 1
ATOM 710 N N . ASP A 1 91 ? 11.938 -16.188 -25.188 1 96.44 91 ASP A N 1
ATOM 711 C CA . ASP A 1 91 ? 12.367 -14.883 -25.688 1 96.44 91 ASP A CA 1
ATOM 712 C C . ASP A 1 91 ? 11.383 -13.781 -25.281 1 96.44 91 ASP A C 1
ATOM 714 O O . ASP A 1 91 ? 10.172 -13.961 -25.391 1 96.44 91 ASP A O 1
ATOM 718 N N . GLY A 1 92 ? 11.953 -12.695 -24.766 1 96.69 92 GLY A N 1
ATOM 719 C CA . GLY A 1 92 ? 11.133 -11.531 -24.484 1 96.69 92 GLY A CA 1
ATOM 720 C C . GLY A 1 92 ? 10.625 -11.5 -23.047 1 96.69 92 GLY A C 1
ATOM 721 O O . GLY A 1 92 ? 10.047 -10.5 -22.609 1 96.69 92 GLY A O 1
ATOM 722 N N . VAL A 1 93 ? 10.867 -12.508 -22.312 1 98.25 93 VAL A N 1
ATOM 723 C CA . VAL A 1 93 ? 10.406 -12.562 -20.938 1 98.25 93 VAL A CA 1
ATOM 724 C C . VAL A 1 93 ? 11.273 -11.656 -20.062 1 98.25 93 VAL A C 1
ATOM 726 O O . VAL A 1 93 ? 12.5 -11.68 -20.172 1 98.25 93 VAL A O 1
ATOM 729 N N . ILE A 1 94 ? 10.57 -10.859 -19.25 1 98.19 94 ILE A N 1
ATOM 730 C CA . ILE A 1 94 ? 11.227 -9.977 -18.281 1 98.19 94 ILE A CA 1
ATOM 731 C C . ILE A 1 94 ? 11 -10.484 -16.875 1 98.19 94 ILE A C 1
ATOM 733 O O . ILE A 1 94 ? 9.891 -10.898 -16.516 1 98.19 94 ILE A O 1
ATOM 737 N N . ARG A 1 95 ? 12.055 -10.516 -16.094 1 98.69 95 ARG A N 1
ATOM 738 C CA . ARG A 1 95 ? 11.945 -10.93 -14.695 1 98.69 95 ARG A CA 1
ATOM 739 C C . ARG A 1 95 ? 12.219 -9.766 -13.758 1 98.69 95 ARG A C 1
ATOM 741 O O . ARG A 1 95 ? 13.148 -8.984 -13.977 1 98.69 95 ARG A O 1
ATOM 748 N N . SER A 1 96 ? 11.43 -9.641 -12.711 1 98.62 96 SER A N 1
ATOM 749 C CA . SER A 1 96 ? 11.625 -8.586 -11.719 1 98.62 96 SER A CA 1
ATOM 750 C C . SER A 1 96 ? 12.859 -8.859 -10.867 1 98.62 96 SER A C 1
ATOM 752 O O . SER A 1 96 ? 13.375 -9.977 -10.844 1 98.62 96 SER A O 1
ATOM 754 N N . LEU A 1 97 ? 13.305 -7.906 -10.141 1 98.56 97 LEU A N 1
ATOM 755 C CA . LEU A 1 97 ? 14.562 -7.996 -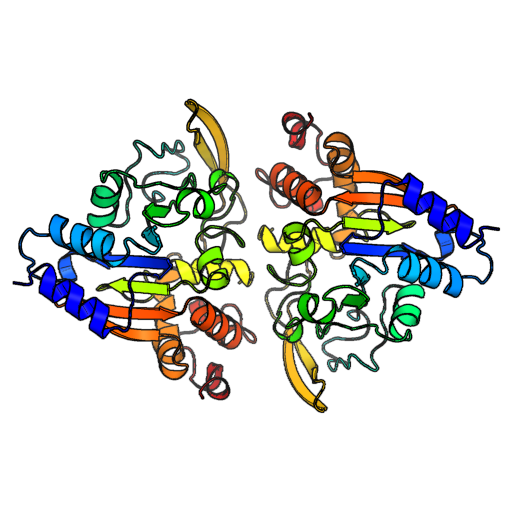9.406 1 98.56 97 LEU A CA 1
ATOM 756 C C . LEU A 1 97 ? 14.305 -8.25 -7.922 1 98.56 97 LEU A C 1
ATOM 758 O O . LEU A 1 97 ? 15.172 -7.984 -7.082 1 98.56 97 LEU A O 1
ATOM 762 N N . HIS A 1 98 ? 13.148 -8.703 -7.59 1 98.62 98 HIS A N 1
ATOM 763 C CA . HIS A 1 98 ? 12.891 -9.078 -6.207 1 98.62 98 HIS A CA 1
ATOM 764 C C . HIS A 1 98 ? 13.641 -10.352 -5.832 1 98.62 98 HIS A C 1
ATOM 766 O O . HIS A 1 98 ? 13.5 -11.375 -6.508 1 98.62 98 HIS A O 1
ATOM 772 N N . PRO A 1 99 ? 14.273 -10.391 -4.785 1 98.5 99 PRO A N 1
ATOM 773 C CA . PRO A 1 99 ? 15.211 -11.484 -4.566 1 98.5 99 PRO A CA 1
ATOM 774 C C . PRO A 1 99 ? 14.523 -12.766 -4.098 1 98.5 99 PRO A C 1
ATOM 776 O O . PRO A 1 99 ? 15.07 -13.859 -4.262 1 98.5 99 PRO A O 1
ATOM 779 N N . THR A 1 100 ? 13.359 -12.664 -3.5 1 98.38 100 THR A N 1
ATOM 780 C CA . THR A 1 100 ? 12.742 -13.875 -2.973 1 98.38 100 THR A CA 1
ATOM 781 C C . THR A 1 100 ? 11.398 -14.141 -3.652 1 98.38 100 THR A C 1
ATOM 783 O O . THR A 1 100 ? 10.93 -15.281 -3.682 1 98.38 100 THR A O 1
ATOM 786 N N . HIS A 1 101 ? 10.719 -13.133 -4.074 1 98.62 101 HIS A N 1
ATOM 787 C CA . HIS A 1 101 ? 9.398 -13.25 -4.668 1 98.62 101 HIS A CA 1
ATOM 788 C C . HIS A 1 101 ? 9.352 -12.586 -6.043 1 98.62 101 HIS A C 1
ATOM 790 O O . HIS A 1 101 ? 8.422 -11.828 -6.34 1 98.62 101 HIS A O 1
ATOM 796 N N . SER A 1 102 ? 10.273 -12.938 -6.848 1 98.56 102 SER A N 1
ATOM 797 C CA . SER A 1 102 ? 10.32 -12.391 -8.203 1 98.56 102 SER A CA 1
ATOM 798 C C . SER A 1 102 ? 9.133 -12.859 -9.031 1 98.56 102 SER A C 1
ATOM 800 O O . SER A 1 102 ? 8.477 -13.844 -8.68 1 98.56 102 SER A O 1
ATOM 802 N N . MET A 1 103 ? 8.82 -12.07 -9.984 1 98.75 103 MET A N 1
ATOM 803 C CA . MET A 1 103 ? 7.785 -12.312 -10.984 1 98.75 103 MET A CA 1
ATOM 804 C C . MET A 1 103 ? 8.328 -12.102 -12.391 1 98.75 103 MET A C 1
ATOM 806 O O . MET A 1 103 ? 9.172 -11.227 -12.609 1 98.75 103 MET A O 1
ATOM 810 N N . ALA A 1 104 ? 7.883 -12.891 -13.312 1 98.75 104 ALA A N 1
ATOM 811 C CA . ALA A 1 104 ? 8.266 -12.719 -14.711 1 98.75 104 ALA A CA 1
ATOM 812 C C . ALA A 1 104 ? 7.043 -12.43 -15.578 1 98.75 104 ALA A C 1
ATOM 814 O O . ALA A 1 104 ? 5.926 -12.828 -15.242 1 98.75 104 ALA A O 1
ATOM 815 N N . GLY A 1 105 ? 7.281 -11.719 -16.609 1 98.75 105 GLY A N 1
ATOM 816 C CA . GLY A 1 105 ? 6.172 -11.359 -17.484 1 98.75 105 GLY A CA 1
ATOM 817 C C . GLY A 1 105 ? 6.586 -11.148 -18.922 1 98.75 105 GLY A C 1
ATOM 818 O O . GLY A 1 105 ? 7.77 -10.977 -19.219 1 98.75 105 GLY A O 1
ATOM 819 N N . ILE A 1 106 ? 5.621 -11.219 -19.828 1 98.62 106 ILE A N 1
ATOM 820 C CA . ILE A 1 106 ? 5.777 -10.93 -21.25 1 98.62 106 ILE A CA 1
ATOM 821 C C . ILE A 1 106 ? 4.52 -10.234 -21.766 1 98.62 106 ILE A C 1
ATOM 823 O O . ILE A 1 106 ? 3.408 -10.539 -21.328 1 98.62 106 ILE A O 1
ATOM 827 N N . GLY A 1 107 ? 4.68 -9.344 -22.672 1 97.75 107 GLY A N 1
ATOM 828 C CA . GLY A 1 107 ? 3.545 -8.656 -23.266 1 97.75 107 GLY A CA 1
ATOM 829 C C . GLY A 1 107 ? 3.584 -7.152 -23.047 1 97.75 107 GLY A C 1
ATOM 830 O O . GLY A 1 107 ? 4.66 -6.566 -22.906 1 97.75 107 GLY A O 1
ATOM 831 N N . LYS A 1 108 ? 2.441 -6.543 -23.031 1 95.69 108 LYS A N 1
ATOM 832 C CA . LYS A 1 108 ? 2.293 -5.09 -23 1 95.69 108 LYS A CA 1
ATOM 833 C C . LYS A 1 108 ? 2.82 -4.523 -21.672 1 95.69 108 LYS A C 1
ATOM 835 O O . LYS A 1 108 ? 2.361 -4.906 -20.594 1 95.69 108 LYS A O 1
ATOM 840 N N . LYS A 1 109 ? 3.838 -3.672 -21.75 1 95.94 109 LYS A N 1
ATOM 841 C CA . LYS A 1 109 ? 4.379 -2.889 -20.641 1 95.94 109 LYS A CA 1
ATOM 842 C C . LYS A 1 109 ? 4.926 -3.797 -19.547 1 95.94 109 LYS A C 1
ATOM 844 O O . LYS A 1 109 ? 4.84 -3.467 -18.359 1 95.94 109 LYS A O 1
ATOM 849 N N . ALA A 1 110 ? 5.406 -4.945 -19.938 1 98.19 110 ALA A N 1
ATOM 850 C CA . ALA A 1 110 ? 5.957 -5.879 -18.953 1 98.19 110 ALA A CA 1
ATOM 851 C C . ALA A 1 110 ? 7.113 -5.246 -18.188 1 98.19 110 ALA A C 1
ATOM 853 O O . ALA A 1 110 ? 7.168 -5.34 -16.953 1 98.19 110 ALA A O 1
ATOM 854 N N . ALA A 1 111 ? 7.988 -4.586 -18.891 1 97.88 111 ALA A N 1
ATOM 855 C CA . ALA A 1 111 ? 9.148 -3.977 -18.25 1 97.88 111 ALA A CA 1
ATOM 856 C C . ALA A 1 111 ? 8.727 -2.916 -17.234 1 97.88 111 ALA A C 1
ATOM 858 O O . ALA A 1 111 ? 9.25 -2.879 -16.125 1 97.88 111 ALA A O 1
ATOM 859 N N . GLU A 1 112 ? 7.828 -2.109 -17.641 1 97.88 112 GLU A N 1
ATOM 860 C CA . GLU A 1 112 ? 7.328 -1.065 -16.75 1 97.88 112 GLU A CA 1
ATOM 861 C C . GLU A 1 112 ? 6.617 -1.665 -15.539 1 97.88 112 GLU A C 1
ATOM 863 O O . GLU A 1 112 ? 6.816 -1.213 -14.406 1 97.88 112 GLU A O 1
ATOM 868 N N . TYR A 1 113 ? 5.801 -2.629 -15.742 1 98.19 113 TYR A N 1
ATOM 869 C CA . TYR A 1 113 ? 5.027 -3.275 -14.688 1 98.19 113 TYR A CA 1
ATOM 870 C C . TYR A 1 113 ? 5.945 -3.896 -13.641 1 98.19 113 TYR A C 1
ATOM 872 O O . TYR A 1 113 ? 5.641 -3.875 -12.445 1 98.19 113 TYR A O 1
ATOM 880 N N . LEU A 1 114 ? 7.117 -4.43 -14.07 1 98.44 114 LEU A N 1
ATOM 881 C CA . LEU A 1 114 ? 7.98 -5.211 -13.188 1 98.44 114 LEU A CA 1
ATOM 882 C C . LEU A 1 114 ? 9.156 -4.375 -12.695 1 98.44 114 LEU A C 1
ATOM 884 O O . LEU A 1 114 ? 10.062 -4.895 -12.047 1 98.44 114 LEU A O 1
ATOM 888 N N . ALA A 1 115 ? 9.086 -3.158 -12.914 1 97.44 115 ALA A N 1
ATOM 889 C CA . ALA A 1 115 ? 10.203 -2.27 -12.586 1 97.44 115 ALA A CA 1
ATOM 890 C C . ALA A 1 115 ? 10.273 -2.012 -11.078 1 97.44 115 ALA A C 1
ATOM 892 O O . ALA A 1 115 ? 9.273 -2.143 -10.375 1 97.44 115 ALA A O 1
ATOM 893 N N . SER A 1 116 ? 11.422 -1.806 -10.523 1 96.56 116 SER A N 1
ATOM 894 C CA . SER A 1 116 ? 11.734 -1.222 -9.219 1 96.56 116 SER A CA 1
ATOM 895 C C . SER A 1 116 ? 11.484 -2.215 -8.094 1 96.56 116 SER A C 1
ATOM 897 O O . SER A 1 116 ? 11.438 -1.834 -6.922 1 96.56 116 SER A O 1
ATOM 899 N N . GLU A 1 117 ? 11.328 -3.492 -8.453 1 98.19 117 GLU A N 1
ATOM 900 C CA . GLU A 1 117 ? 11.047 -4.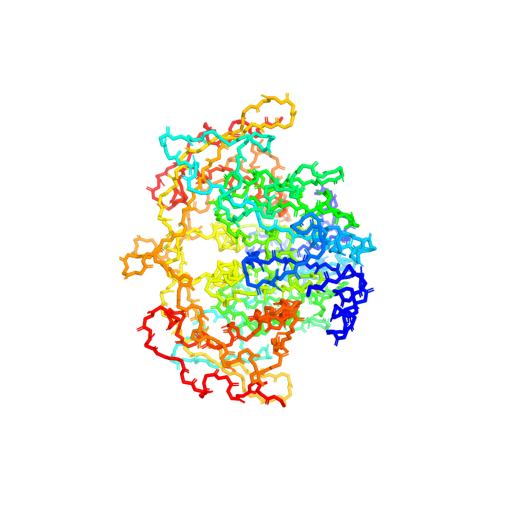5 -7.438 1 98.19 117 GLU A CA 1
ATOM 901 C C . GLU A 1 117 ? 12.273 -4.754 -6.562 1 98.19 117 GLU A C 1
ATOM 903 O O . GLU A 1 117 ? 12.156 -5.328 -5.477 1 98.19 117 GLU A O 1
ATOM 908 N N . GLU A 1 118 ? 13.422 -4.305 -6.984 1 97.69 118 GLU A N 1
ATOM 909 C CA . GLU A 1 118 ? 14.656 -4.438 -6.215 1 97.69 118 GLU A CA 1
ATOM 910 C C . GLU A 1 118 ? 14.625 -3.555 -4.969 1 97.69 118 GLU A C 1
ATOM 912 O O . GLU A 1 118 ? 15.43 -3.74 -4.051 1 97.69 118 GLU A O 1
ATOM 917 N N . ASN A 1 119 ? 13.695 -2.631 -4.895 1 96.44 119 ASN A N 1
ATOM 918 C CA . ASN A 1 119 ? 13.617 -1.698 -3.775 1 96.44 119 ASN A CA 1
ATOM 919 C C . ASN A 1 119 ? 12.68 -2.205 -2.686 1 96.44 119 ASN A C 1
ATOM 921 O O . ASN A 1 119 ? 12.602 -1.614 -1.607 1 96.44 119 ASN A O 1
ATOM 925 N N . ASN A 1 120 ? 11.961 -3.264 -2.924 1 97 120 ASN A N 1
ATOM 926 C CA . ASN A 1 120 ? 10.984 -3.775 -1.966 1 97 120 ASN A CA 1
ATOM 927 C C . ASN A 1 120 ? 11.664 -4.535 -0.829 1 97 120 ASN A C 1
ATOM 929 O O . ASN A 1 120 ? 12.625 -5.273 -1.056 1 97 120 ASN A O 1
ATOM 933 N N . ASN A 1 121 ? 11.086 -4.359 0.412 1 95.69 121 ASN A N 1
ATOM 934 C CA . ASN A 1 121 ? 11.719 -4.945 1.587 1 95.69 121 ASN A CA 1
ATOM 935 C C . ASN A 1 121 ? 10.852 -6.035 2.209 1 95.69 121 ASN A C 1
ATOM 937 O O . ASN A 1 121 ? 11.164 -6.543 3.289 1 95.69 121 ASN A O 1
ATOM 941 N N . THR A 1 122 ? 9.719 -6.289 1.651 1 97.94 122 THR A N 1
ATOM 942 C CA . THR A 1 122 ? 8.852 -7.406 2.004 1 97.94 122 THR A CA 1
ATOM 943 C C . THR A 1 122 ? 8.469 -8.211 0.764 1 97.94 122 THR A C 1
ATOM 945 O O . THR A 1 122 ? 8.695 -7.762 -0.363 1 97.94 122 THR A O 1
ATOM 948 N N . PRO A 1 123 ? 7.965 -9.414 0.922 1 98.19 123 PRO A N 1
ATOM 949 C CA . PRO A 1 123 ? 7.703 -10.281 -0.228 1 98.19 123 PRO A CA 1
ATOM 950 C C . PRO A 1 123 ? 6.691 -9.688 -1.202 1 98.19 123 PRO A C 1
ATOM 952 O O . PRO A 1 123 ? 6.914 -9.695 -2.416 1 98.19 123 PRO A O 1
ATOM 955 N N . CYS A 1 124 ? 5.594 -9.219 -0.692 1 98.25 124 CYS A N 1
ATOM 956 C CA . CYS A 1 124 ? 4.523 -8.648 -1.501 1 98.25 124 CYS A CA 1
ATOM 957 C C . CYS A 1 124 ? 4.211 -7.223 -1.062 1 98.25 124 CYS A C 1
ATOM 959 O O . CYS A 1 124 ? 3.078 -6.918 -0.688 1 98.25 124 CYS A O 1
ATOM 961 N N . THR A 1 125 ? 5.195 -6.383 -1.211 1 96.81 125 THR A N 1
ATOM 962 C CA . THR A 1 125 ? 5.188 -5.02 -0.693 1 96.81 125 THR A CA 1
ATOM 963 C C . THR A 1 125 ? 4.027 -4.223 -1.287 1 96.81 125 THR A C 1
ATOM 965 O O . THR A 1 125 ? 3.754 -4.312 -2.486 1 96.81 125 THR A O 1
ATOM 968 N N . PRO A 1 126 ? 3.299 -3.43 -0.422 1 97.5 126 PRO A N 1
ATOM 969 C CA . PRO A 1 126 ? 2.301 -2.52 -0.987 1 97.5 126 PRO A CA 1
ATOM 970 C C . PRO A 1 126 ? 2.859 -1.659 -2.119 1 97.5 126 PRO A C 1
ATOM 972 O O . PRO A 1 126 ? 3.938 -1.074 -1.979 1 97.5 126 PRO A O 1
ATOM 975 N N . GLY A 1 127 ? 2.16 -1.653 -3.227 1 95.69 127 GLY A N 1
ATOM 976 C CA . GLY A 1 127 ? 2.629 -0.917 -4.387 1 95.69 127 GLY A CA 1
ATOM 977 C C . GLY A 1 127 ? 3.523 -1.739 -5.297 1 95.69 127 GLY A C 1
ATOM 978 O O . GLY A 1 127 ? 3.848 -1.316 -6.406 1 95.69 127 GLY A O 1
ATOM 979 N N . GLY A 1 128 ? 3.975 -2.9 -4.883 1 97.31 128 GLY A N 1
ATOM 980 C CA . GLY A 1 128 ? 4.789 -3.791 -5.691 1 97.31 128 GLY A CA 1
ATOM 981 C C . GLY A 1 128 ? 3.994 -4.512 -6.766 1 97.31 128 GLY A C 1
ATOM 982 O O . GLY A 1 128 ? 2.812 -4.223 -6.973 1 97.31 128 GLY A O 1
ATOM 983 N N . CYS A 1 129 ? 4.637 -5.398 -7.449 1 98.19 129 CYS A N 1
ATOM 984 C CA . CYS A 1 129 ? 4.055 -5.996 -8.648 1 98.19 129 CYS A CA 1
ATOM 985 C C . CYS A 1 129 ? 2.828 -6.828 -8.297 1 98.19 129 CYS A C 1
ATOM 987 O O . CYS A 1 129 ? 1.893 -6.922 -9.094 1 98.19 129 CYS A O 1
ATOM 989 N N . TYR A 1 130 ? 2.789 -7.449 -7.125 1 98.69 130 TYR A N 1
ATOM 990 C CA . TYR A 1 130 ? 1.601 -8.203 -6.746 1 98.69 130 TYR A CA 1
ATOM 991 C C . TYR A 1 130 ? 0.437 -7.27 -6.434 1 98.69 130 TYR A C 1
ATOM 993 O O . TYR A 1 130 ? -0.701 -7.531 -6.832 1 98.69 130 TYR A O 1
ATOM 1001 N N . ASP A 1 131 ? 0.705 -6.207 -5.766 1 98 131 ASP A N 1
ATOM 1002 C CA . ASP A 1 131 ? -0.326 -5.234 -5.422 1 98 131 ASP A CA 1
ATOM 1003 C C . ASP A 1 131 ? -0.825 -4.496 -6.664 1 98 131 ASP A C 1
ATOM 1005 O O . ASP A 1 131 ? -2.01 -4.168 -6.762 1 98 131 ASP A O 1
ATOM 1009 N N . ARG A 1 132 ? 0.017 -4.25 -7.613 1 97.38 132 ARG A N 1
ATOM 1010 C CA . ARG A 1 132 ? -0.319 -3.516 -8.828 1 97.38 132 ARG A CA 1
ATOM 1011 C C . ARG A 1 132 ? -1.421 -4.223 -9.609 1 97.38 132 ARG A C 1
ATOM 1013 O O . ARG A 1 132 ? -2.131 -3.598 -10.398 1 97.38 132 ARG A O 1
ATOM 1020 N N . LEU A 1 133 ? -1.612 -5.531 -9.391 1 98.19 133 LEU A N 1
ATOM 1021 C CA . LEU A 1 133 ? -2.623 -6.305 -10.109 1 98.19 133 LEU A CA 1
ATOM 1022 C C . LEU A 1 133 ? -4.008 -5.691 -9.922 1 98.19 133 LEU A C 1
ATOM 1024 O O . LEU A 1 133 ? -4.75 -5.523 -10.891 1 98.19 133 LEU A O 1
ATOM 1028 N N . ARG A 1 134 ? -4.328 -5.328 -8.711 1 96.56 134 ARG A N 1
ATOM 1029 C CA . ARG A 1 134 ? -5.68 -4.816 -8.477 1 96.56 134 ARG A CA 1
ATOM 1030 C C . ARG A 1 134 ? -5.836 -3.412 -9.047 1 96.56 134 ARG A C 1
ATOM 1032 O O . ARG A 1 134 ? -6.898 -3.064 -9.57 1 96.56 134 ARG A O 1
ATOM 1039 N N . SER A 1 135 ? -4.789 -2.656 -9.094 1 92.56 135 SER A N 1
ATOM 1040 C CA . SER A 1 135 ? -4.863 -1.277 -9.562 1 92.56 135 SER A CA 1
ATOM 1041 C C . SER A 1 135 ? -5.051 -1.219 -11.078 1 92.56 135 SER A C 1
ATOM 1043 O O . SER A 1 135 ? -5.629 -0.262 -11.594 1 92.56 135 SER A O 1
ATOM 1045 N N . CYS A 1 136 ? -4.648 -2.24 -11.766 1 95.94 136 CYS A N 1
ATOM 1046 C CA . CYS A 1 136 ? -4.734 -2.203 -13.227 1 95.94 136 CYS A CA 1
ATOM 1047 C C . CYS A 1 136 ? -5.848 -3.115 -13.727 1 95.94 136 CYS A C 1
ATOM 1049 O O . CYS A 1 136 ? -5.879 -3.471 -14.906 1 95.94 136 CYS A O 1
ATOM 1051 N N . GLY A 1 137 ? -6.66 -3.545 -12.82 1 96.56 137 GLY A N 1
ATOM 1052 C CA . GLY A 1 137 ? -7.762 -4.406 -13.219 1 96.56 137 GLY A CA 1
ATOM 1053 C C . GLY A 1 137 ? -7.316 -5.812 -13.578 1 96.56 137 GLY A C 1
ATOM 1054 O O . GLY A 1 137 ? -7.938 -6.465 -14.422 1 96.56 137 GLY A O 1
ATOM 1055 N N . GLY A 1 138 ? -6.25 -6.262 -12.984 1 98.5 138 GLY A N 1
ATOM 1056 C CA . GLY A 1 138 ? -5.652 -7.551 -13.305 1 98.5 138 GLY A CA 1
ATOM 1057 C C . GLY A 1 138 ? -6.453 -8.727 -12.773 1 98.5 138 GLY A C 1
ATOM 1058 O O . GLY A 1 138 ? -7.395 -8.539 -12 1 98.5 138 GLY A O 1
ATOM 1059 N N . LYS A 1 139 ? -6.055 -9.922 -13.266 1 98.88 139 LYS A N 1
ATOM 1060 C CA . LYS A 1 139 ? -6.676 -11.18 -12.867 1 98.88 139 LYS A CA 1
ATOM 1061 C C . LYS A 1 139 ? -5.629 -12.188 -12.398 1 98.88 139 LYS A C 1
ATOM 1063 O O . LYS A 1 139 ? -4.449 -12.07 -12.742 1 98.88 139 LYS A O 1
ATOM 1068 N N . VAL A 1 140 ? -6.066 -13.094 -11.57 1 98.94 140 VAL A N 1
ATOM 1069 C CA . VAL A 1 140 ? -5.27 -14.25 -11.172 1 98.94 140 VAL A CA 1
ATOM 1070 C C . VAL A 1 140 ? -5.953 -15.539 -11.633 1 98.94 140 VAL A C 1
ATOM 1072 O O . VAL A 1 140 ? -7.156 -15.719 -11.43 1 98.94 140 VAL A O 1
ATOM 1075 N N . LEU A 1 141 ? -5.203 -16.328 -12.305 1 98.94 141 LEU A N 1
ATOM 1076 C CA . LEU A 1 141 ? -5.684 -17.641 -12.695 1 98.94 141 LEU A CA 1
ATOM 1077 C C . LEU A 1 141 ? -4.914 -18.75 -11.969 1 98.94 141 LEU A C 1
ATOM 1079 O O . LEU A 1 141 ? -3.697 -18.859 -12.125 1 98.94 141 LEU A O 1
ATOM 1083 N N . LEU A 1 142 ? -5.641 -19.469 -11.141 1 98.88 142 LEU A N 1
ATOM 1084 C CA . LEU A 1 142 ? -5.078 -20.625 -10.445 1 98.88 142 LEU A CA 1
ATOM 1085 C C . LEU A 1 142 ? -5.387 -21.906 -11.195 1 98.88 142 LEU A C 1
ATOM 1087 O O . LEU A 1 142 ? -6.531 -22.375 -11.203 1 98.88 142 LEU A O 1
ATOM 1091 N N . VAL A 1 143 ? -4.375 -22.469 -11.797 1 98.56 143 VAL A N 1
ATOM 1092 C CA . VAL A 1 143 ? -4.555 -23.656 -12.625 1 98.56 143 VAL A CA 1
ATOM 1093 C C . VAL A 1 143 ? -4.113 -24.891 -11.852 1 98.56 143 VAL A C 1
ATOM 1095 O O . VAL A 1 143 ? -2.916 -25.141 -11.688 1 98.56 143 VAL A O 1
ATOM 1098 N N . GLY A 1 144 ? -5.129 -25.672 -11.391 1 98 144 GLY A N 1
ATOM 1099 C CA . GLY A 1 144 ? -4.832 -26.906 -10.688 1 98 144 GLY A CA 1
ATOM 1100 C C . GLY A 1 144 ? -4.359 -26.672 -9.266 1 98 144 GLY A C 1
ATOM 1101 O O . GLY A 1 144 ? -3.758 -27.562 -8.656 1 98 144 GLY A O 1
ATOM 1102 N N . VAL A 1 145 ? -4.441 -25.531 -8.789 1 97.69 145 VAL A N 1
ATOM 1103 C CA . VAL A 1 145 ? -4.102 -25.188 -7.418 1 97.69 145 VAL A CA 1
ATOM 1104 C C . VAL A 1 145 ? -5.207 -24.312 -6.816 1 97.69 145 VAL A C 1
ATOM 1106 O O . VAL A 1 145 ? -6.043 -23.781 -7.543 1 97.69 145 VAL A O 1
ATOM 1109 N N . GLY A 1 146 ? -5.27 -24.281 -5.527 1 98.12 146 GLY A N 1
ATOM 1110 C CA . GLY A 1 146 ? -6.23 -23.453 -4.832 1 98.12 146 GLY A CA 1
ATOM 1111 C C . GLY A 1 146 ? -5.613 -22.172 -4.281 1 98.12 146 GLY A C 1
ATOM 1112 O O . GLY A 1 146 ? -4.535 -21.766 -4.715 1 98.12 146 GLY A O 1
ATOM 1113 N N . HIS A 1 147 ? -6.344 -21.594 -3.371 1 98.69 147 HIS A N 1
ATOM 1114 C CA . HIS A 1 147 ? -5.922 -20.312 -2.822 1 98.69 147 HIS A CA 1
ATOM 1115 C C . HIS A 1 147 ? -4.691 -20.469 -1.933 1 98.69 147 HIS A C 1
ATOM 1117 O O . HIS A 1 147 ? -4.023 -19.484 -1.604 1 98.69 147 HIS A O 1
ATOM 1123 N N . GLU A 1 148 ? -4.387 -21.719 -1.512 1 97.88 148 GLU A N 1
ATOM 1124 C CA . GLU A 1 148 ? -3.162 -21.922 -0.745 1 97.88 148 GLU A CA 1
ATOM 1125 C C . GLU A 1 148 ? -1.927 -21.562 -1.561 1 97.88 148 GLU A C 1
ATOM 1127 O O . GLU A 1 148 ? -0.843 -21.375 -1.005 1 97.88 148 GLU A O 1
ATOM 1132 N N . ARG A 1 149 ? -2.094 -21.359 -2.846 1 97.62 149 ARG A N 1
ATOM 1133 C CA . ARG A 1 149 ? -0.982 -20.969 -3.711 1 97.62 149 ARG A CA 1
ATOM 1134 C C . ARG A 1 149 ? -1.185 -19.578 -4.277 1 97.62 149 ARG A C 1
ATOM 1136 O O . ARG A 1 149 ? -0.433 -19.141 -5.152 1 97.62 149 ARG A O 1
ATOM 1143 N N . ASN A 1 150 ? -2.168 -18.891 -3.859 1 98.56 150 ASN A N 1
ATOM 1144 C CA . ASN A 1 150 ? -2.5 -17.562 -4.367 1 98.56 150 ASN A CA 1
ATOM 1145 C C . ASN A 1 150 ? -1.688 -16.484 -3.668 1 98.56 150 ASN A C 1
ATOM 1147 O O . ASN A 1 150 ? -2.164 -15.859 -2.719 1 98.56 150 ASN A O 1
ATOM 1151 N N . THR A 1 151 ? -0.509 -16.156 -4.207 1 98.44 151 THR A N 1
ATOM 1152 C CA . THR A 1 151 ? 0.423 -15.203 -3.617 1 98.44 151 THR A CA 1
ATOM 1153 C C . THR A 1 151 ? -0.206 -13.812 -3.533 1 98.44 151 THR A C 1
ATOM 1155 O O . THR A 1 151 ? 0.161 -13.008 -2.674 1 98.44 151 THR A O 1
ATOM 1158 N N . PHE A 1 152 ? -1.192 -13.57 -4.363 1 98.75 152 PHE A N 1
ATOM 1159 C CA . PHE A 1 152 ? -1.851 -12.266 -4.355 1 98.75 152 PHE A CA 1
ATOM 1160 C C . PHE A 1 152 ? -2.494 -11.992 -3.002 1 98.75 152 PHE A C 1
ATOM 1162 O O . PHE A 1 152 ? -2.518 -10.852 -2.539 1 98.75 152 PHE A O 1
ATOM 1169 N N . ILE A 1 153 ? -2.992 -13 -2.307 1 98.81 153 ILE A N 1
ATOM 1170 C CA . ILE A 1 153 ? -3.641 -12.812 -1.012 1 98.81 153 ILE A CA 1
ATOM 1171 C C . ILE A 1 153 ? -2.607 -12.367 0.021 1 98.81 153 ILE A C 1
ATOM 1173 O O . ILE A 1 153 ? -2.908 -11.555 0.901 1 98.81 153 ILE A O 1
ATOM 1177 N N . HIS A 1 154 ? -1.352 -12.844 -0.072 1 98.62 154 HIS A N 1
ATOM 1178 C CA . HIS A 1 154 ? -0.282 -12.297 0.759 1 98.62 154 HIS A CA 1
ATOM 1179 C C . HIS A 1 154 ? -0.147 -10.789 0.568 1 98.62 154 HIS A C 1
ATOM 1181 O O . HIS A 1 154 ? 0.075 -10.055 1.532 1 98.62 154 HIS A O 1
ATOM 1187 N N . SER A 1 155 ? -0.19 -10.375 -0.684 1 98.56 155 SER A N 1
ATOM 1188 C CA . SER A 1 155 ? -0.118 -8.953 -0.985 1 98.56 155 SER A CA 1
ATOM 1189 C C . SER A 1 155 ? -1.263 -8.188 -0.326 1 98.56 155 SER A C 1
ATOM 1191 O O . SER A 1 155 ? -1.049 -7.129 0.269 1 98.56 155 SER A O 1
ATOM 1193 N N . VAL A 1 156 ? -2.428 -8.742 -0.378 1 98.5 156 VAL A N 1
ATOM 1194 C CA . VAL A 1 156 ? -3.594 -8.125 0.249 1 98.5 156 VAL A CA 1
ATOM 1195 C C . VAL A 1 156 ? -3.354 -7.98 1.75 1 98.5 156 VAL A C 1
ATOM 1197 O O . VAL A 1 156 ? -3.607 -6.918 2.324 1 98.5 156 VAL A O 1
ATOM 1200 N N . GLU A 1 157 ? -2.846 -9.016 2.346 1 98.25 157 GLU A N 1
ATOM 1201 C CA . GLU A 1 157 ? -2.576 -8.977 3.779 1 98.25 157 GLU A CA 1
ATOM 1202 C C . GLU A 1 157 ? -1.561 -7.891 4.121 1 98.25 157 GLU A C 1
ATOM 1204 O O . GLU A 1 157 ? -1.691 -7.207 5.141 1 98.25 157 GLU A O 1
ATOM 1209 N N . GLU A 1 158 ? -0.513 -7.766 3.301 1 98.12 158 GLU A N 1
ATOM 1210 C CA . GLU A 1 158 ? 0.489 -6.734 3.553 1 98.12 158 GLU A CA 1
ATOM 1211 C C . GLU A 1 158 ? -0.106 -5.336 3.404 1 98.12 158 GLU A C 1
ATOM 1213 O O . GLU A 1 158 ? 0.144 -4.457 4.23 1 98.12 158 GLU A O 1
ATOM 1218 N N . VAL A 1 159 ? -0.921 -5.156 2.381 1 97.88 159 VAL A N 1
ATOM 1219 C CA . VAL A 1 159 ? -1.551 -3.857 2.156 1 97.88 159 VAL A CA 1
ATOM 1220 C C . VAL A 1 159 ? -2.445 -3.504 3.342 1 97.88 159 VAL A C 1
ATOM 1222 O O . VAL A 1 159 ? -2.471 -2.355 3.787 1 97.88 159 VAL A O 1
ATOM 1225 N N . LEU A 1 160 ? -3.125 -4.508 3.898 1 97.44 160 LEU A N 1
ATOM 1226 C CA . LEU A 1 160 ? -4.078 -4.285 4.977 1 97.44 160 LEU A CA 1
ATOM 1227 C C . LEU A 1 160 ? -3.385 -4.312 6.332 1 97.44 160 LEU A C 1
ATOM 1229 O O . LEU A 1 160 ? -4.039 -4.211 7.375 1 97.44 160 LEU A O 1
ATOM 1233 N N . ASN A 1 161 ? -2.078 -4.453 6.379 1 97.12 161 ASN A N 1
ATOM 1234 C CA . ASN A 1 161 ? -1.275 -4.457 7.598 1 97.12 161 ASN A CA 1
ATOM 1235 C C . ASN A 1 161 ? -1.782 -5.492 8.594 1 97.12 161 ASN A C 1
ATOM 1237 O O . ASN A 1 161 ? -1.896 -5.203 9.789 1 97.12 161 ASN A O 1
ATOM 1241 N N . VAL A 1 162 ? -2.117 -6.645 8.094 1 97.25 162 VAL A N 1
ATOM 1242 C CA . VAL A 1 162 ? -2.549 -7.715 8.992 1 97.25 162 VAL A CA 1
ATOM 1243 C C . VAL A 1 162 ? -1.421 -8.062 9.953 1 97.25 162 VAL A C 1
ATOM 1245 O O . VAL A 1 162 ? -0.273 -8.242 9.539 1 97.25 162 VAL A O 1
ATOM 1248 N N . PRO A 1 163 ? -1.724 -8.195 11.25 1 95.62 163 PRO A N 1
ATOM 1249 C CA . PRO A 1 163 ? -0.666 -8.453 12.234 1 95.62 163 PRO A CA 1
ATOM 1250 C C . PRO A 1 163 ? -0.032 -9.828 12.062 1 95.62 163 PRO A C 1
ATOM 1252 O O . PRO A 1 163 ? -0.68 -10.758 11.57 1 95.62 163 PRO A O 1
ATOM 1255 N N . HIS A 1 164 ? 1.213 -9.922 12.445 1 95.56 164 HIS A N 1
ATOM 1256 C CA . HIS A 1 164 ? 1.961 -11.164 12.555 1 95.56 164 HIS A CA 1
ATOM 1257 C C . HIS A 1 164 ? 2.057 -11.875 11.203 1 95.56 164 HIS A C 1
ATOM 1259 O O . HIS A 1 164 ? 1.827 -13.078 11.117 1 95.56 164 HIS A O 1
ATOM 1265 N N . ARG A 1 165 ? 2.289 -11.062 10.188 1 97.38 165 ARG A N 1
ATOM 1266 C CA . ARG A 1 165 ? 2.439 -11.641 8.852 1 97.38 165 ARG A CA 1
ATOM 1267 C C . ARG A 1 165 ? 3.875 -11.508 8.359 1 97.38 165 ARG A C 1
ATOM 1269 O O . ARG A 1 165 ? 4.246 -12.102 7.344 1 97.38 165 ARG A O 1
ATOM 1276 N N . LEU A 1 166 ? 4.699 -10.719 9.023 1 97.31 166 LEU A N 1
ATOM 1277 C CA . LEU A 1 166 ? 6.082 -10.484 8.625 1 97.31 166 LEU A CA 1
ATOM 1278 C C . LEU A 1 166 ? 7.027 -10.625 9.812 1 97.31 166 LEU A C 1
ATOM 1280 O O . LEU A 1 166 ? 6.656 -10.305 10.945 1 97.31 166 LEU A O 1
ATOM 1284 N N . SER A 1 167 ? 8.227 -11.078 9.57 1 95.38 167 SER A N 1
ATOM 1285 C CA . SER A 1 167 ? 9.266 -11.07 10.594 1 95.38 167 SER A CA 1
ATOM 1286 C C . SER A 1 167 ? 9.609 -9.641 11.008 1 95.38 167 SER A C 1
ATOM 1288 O O . SER A 1 167 ? 9.469 -8.703 10.219 1 95.38 167 SER A O 1
ATOM 1290 N N . ASP A 1 168 ? 10.086 -9.461 12.211 1 90.44 168 ASP A N 1
ATOM 1291 C CA . ASP A 1 168 ? 10.414 -8.133 12.727 1 90.44 168 ASP A CA 1
ATOM 1292 C C . ASP A 1 168 ? 11.75 -7.641 12.172 1 90.44 168 ASP A C 1
ATOM 1294 O O . ASP A 1 168 ? 11.898 -6.457 11.875 1 90.44 168 ASP A O 1
ATOM 1298 N N . LYS A 1 169 ? 12.672 -8.609 12.055 1 93.5 169 LYS A N 1
ATOM 1299 C CA . LYS A 1 169 ? 14.008 -8.242 11.602 1 93.5 169 LYS A CA 1
ATOM 1300 C C . LYS A 1 169 ? 14.25 -8.711 10.172 1 93.5 169 LYS A C 1
ATOM 1302 O O . LYS A 1 169 ? 13.836 -9.805 9.789 1 93.5 169 LYS A O 1
ATOM 1307 N N . PRO A 1 170 ? 14.922 -7.891 9.422 1 97.31 170 PRO A N 1
ATOM 1308 C CA . PRO A 1 170 ? 15.219 -8.281 8.039 1 97.31 170 PRO A CA 1
ATOM 1309 C C . PRO A 1 170 ? 16.453 -9.18 7.934 1 97.31 170 PRO A C 1
ATOM 1311 O O . PRO A 1 170 ? 17.281 -9.219 8.852 1 97.31 170 PRO A O 1
ATOM 1314 N N . MET A 1 171 ? 16.469 -9.898 6.898 1 96.94 171 MET A N 1
ATOM 1315 C CA . MET A 1 171 ? 17.656 -10.609 6.441 1 96.94 171 MET A CA 1
ATOM 1316 C C . MET A 1 171 ? 18.359 -9.828 5.34 1 96.94 171 MET A C 1
ATOM 1318 O O . MET A 1 171 ? 17.719 -9.25 4.465 1 96.94 171 MET A O 1
ATOM 1322 N N . LYS A 1 172 ? 19.656 -9.797 5.461 1 97.62 172 LYS A N 1
ATOM 1323 C CA . LYS A 1 172 ? 20.422 -9.125 4.414 1 97.62 172 LYS A CA 1
ATOM 1324 C C . LYS A 1 172 ? 20.656 -10.055 3.221 1 97.62 172 LYS A C 1
ATOM 1326 O O . LYS A 1 172 ? 21.203 -11.141 3.371 1 97.62 172 LYS A O 1
ATOM 1331 N N . LEU A 1 173 ? 20.219 -9.656 2.1 1 98.38 173 LEU A N 1
ATOM 1332 C CA . LEU A 1 173 ? 20.406 -10.344 0.827 1 98.38 173 LEU A CA 1
ATOM 1333 C C . LEU A 1 173 ? 21.125 -9.445 -0.173 1 98.38 173 LEU A C 1
ATOM 1335 O O . LEU A 1 173 ? 21.469 -8.305 0.146 1 98.38 173 LEU A O 1
ATOM 1339 N N . GLN A 1 174 ? 21.422 -10.039 -1.276 1 98.56 174 GLN A N 1
ATOM 1340 C CA . GLN A 1 174 ? 22.078 -9.289 -2.336 1 98.56 174 GLN A CA 1
ATOM 1341 C C . GLN A 1 174 ? 21.453 -9.586 -3.695 1 98.56 174 GLN A C 1
ATOM 1343 O O . GLN A 1 174 ? 21.078 -10.727 -3.979 1 98.56 174 GLN A O 1
ATOM 1348 N N . ILE A 1 175 ? 21.328 -8.57 -4.496 1 98.75 175 ILE A N 1
ATOM 1349 C CA . ILE A 1 175 ? 20.781 -8.68 -5.84 1 98.75 175 ILE A CA 1
ATOM 1350 C C . ILE A 1 175 ? 21.859 -8.336 -6.867 1 98.75 175 ILE A C 1
ATOM 1352 O O . ILE A 1 175 ? 22.484 -7.281 -6.785 1 98.75 175 ILE A O 1
ATOM 1356 N N . VAL A 1 176 ? 22.109 -9.203 -7.77 1 98.69 176 VAL A N 1
ATOM 1357 C CA . VAL A 1 176 ? 22.922 -8.867 -8.93 1 98.69 176 VAL A CA 1
ATOM 1358 C C . VAL A 1 176 ? 22.109 -8.008 -9.906 1 98.69 176 VAL A C 1
ATOM 1360 O O . VAL A 1 176 ? 21.172 -8.492 -10.531 1 98.69 176 VAL A O 1
ATOM 1363 N N . MET A 1 177 ? 22.531 -6.801 -10.086 1 98.12 177 MET A N 1
ATOM 1364 C CA . MET A 1 177 ? 21.812 -5.852 -10.938 1 98.12 177 MET A CA 1
ATOM 1365 C C . MET A 1 177 ? 22.156 -6.07 -12.406 1 98.12 177 MET A C 1
ATOM 1367 O O . MET A 1 177 ? 23.141 -6.727 -12.727 1 98.12 177 MET A O 1
ATOM 1371 N N . PRO A 1 178 ? 21.297 -5.523 -13.289 1 96.12 178 PRO A N 1
ATOM 1372 C CA . PRO A 1 178 ? 21.547 -5.711 -14.719 1 96.12 178 PRO A CA 1
ATOM 1373 C C . PRO A 1 178 ? 22.922 -5.219 -15.156 1 96.12 178 PRO A C 1
ATOM 1375 O O . PRO A 1 178 ? 23.5 -5.77 -16.094 1 96.12 178 PRO A O 1
ATOM 1378 N N . ASP A 1 179 ? 23.453 -4.227 -14.578 1 96.75 179 ASP A N 1
ATOM 1379 C CA . ASP A 1 179 ? 24.75 -3.668 -14.953 1 96.75 179 ASP A CA 1
ATOM 1380 C C . ASP A 1 179 ? 25.891 -4.426 -14.281 1 96.75 179 ASP A C 1
ATOM 1382 O O . ASP A 1 179 ? 27.062 -4.051 -14.414 1 96.75 179 ASP A O 1
ATOM 1386 N N . GLY A 1 180 ? 25.578 -5.434 -13.523 1 96.81 180 GLY A N 1
ATOM 1387 C CA . GLY A 1 180 ? 26.594 -6.262 -12.891 1 96.81 180 GLY A CA 1
ATOM 1388 C C . GLY A 1 180 ? 26.906 -5.848 -11.461 1 96.81 180 GLY A C 1
ATOM 1389 O O . GLY A 1 180 ? 27.547 -6.59 -10.719 1 96.81 180 GLY A O 1
ATOM 1390 N N . SER A 1 181 ? 26.469 -4.699 -11.062 1 97.62 181 SER A N 1
ATOM 1391 C CA . SER A 1 181 ? 26.672 -4.27 -9.68 1 97.62 181 SER A CA 1
ATOM 1392 C C . SER A 1 181 ? 25.828 -5.086 -8.711 1 97.62 181 SER A C 1
ATOM 1394 O O . SER A 1 181 ? 24.938 -5.832 -9.125 1 97.62 181 SER A O 1
ATOM 1396 N N . ILE A 1 182 ? 26.234 -5.012 -7.477 1 98 182 ILE A N 1
ATOM 1397 C CA . ILE A 1 182 ? 25.516 -5.723 -6.426 1 98 182 ILE A CA 1
ATOM 1398 C C . ILE A 1 182 ? 24.766 -4.727 -5.543 1 98 182 ILE A C 1
ATOM 1400 O O . ILE A 1 182 ? 25.344 -3.744 -5.078 1 98 182 ILE A O 1
ATOM 1404 N N . LYS A 1 183 ? 23.484 -4.965 -5.355 1 97.38 183 LYS A N 1
ATOM 1405 C CA . LYS A 1 183 ? 22.656 -4.145 -4.477 1 97.38 183 LYS A CA 1
ATOM 1406 C C . LYS A 1 183 ? 22.266 -4.914 -3.219 1 97.38 183 LYS A C 1
ATOM 1408 O O . LYS A 1 183 ? 21.734 -6.027 -3.303 1 97.38 183 LYS A O 1
ATOM 1413 N N . ASP A 1 184 ? 22.562 -4.301 -2.057 1 97 184 ASP A N 1
ATOM 1414 C CA . ASP A 1 184 ? 22.062 -4.875 -0.808 1 97 184 ASP A CA 1
ATOM 1415 C C . ASP A 1 184 ? 20.547 -4.762 -0.714 1 97 184 ASP A C 1
ATOM 1417 O O . ASP A 1 184 ? 19.969 -3.75 -1.114 1 97 184 ASP A O 1
ATOM 1421 N N . SER A 1 185 ? 19.969 -5.797 -0.281 1 97.44 185 SER A N 1
ATOM 1422 C CA . SER A 1 185 ? 18.531 -5.852 -0.026 1 97.44 185 SER A CA 1
ATOM 1423 C C . SER A 1 185 ? 18.234 -6.387 1.371 1 97.44 185 SER A C 1
ATOM 1425 O O . SER A 1 185 ? 18.703 -7.469 1.737 1 97.44 185 SER A O 1
ATOM 1427 N N . TYR A 1 186 ? 17.531 -5.648 2.186 1 97.69 186 TYR A N 1
ATOM 1428 C CA . TYR A 1 186 ? 17.094 -6.082 3.51 1 97.69 186 TYR A CA 1
ATOM 1429 C C . TYR A 1 186 ? 15.656 -6.574 3.477 1 97.69 186 TYR A C 1
ATOM 1431 O O . TYR A 1 186 ? 14.727 -5.777 3.316 1 97.69 186 TYR A O 1
ATOM 1439 N N . MET A 1 187 ? 15.508 -7.871 3.664 1 97.62 187 MET A N 1
ATOM 1440 C CA . MET A 1 187 ? 14.234 -8.523 3.385 1 97.62 187 MET A CA 1
ATOM 1441 C C . MET A 1 187 ? 13.617 -9.078 4.664 1 97.62 187 MET A C 1
ATOM 1443 O O . MET A 1 187 ? 14.258 -9.836 5.395 1 97.62 187 MET A O 1
ATOM 1447 N N . ARG A 1 188 ? 12.445 -8.641 4.965 1 96.88 188 ARG A N 1
ATOM 1448 C CA . ARG A 1 188 ? 11.633 -9.336 5.961 1 96.88 188 ARG A CA 1
ATOM 1449 C C . ARG A 1 188 ? 10.844 -10.477 5.32 1 96.88 188 ARG A C 1
ATOM 1451 O O . ARG A 1 188 ? 10.383 -10.352 4.184 1 96.88 188 ARG A O 1
ATOM 1458 N N . LYS A 1 189 ? 10.656 -11.531 5.973 1 96.06 189 LYS A N 1
ATOM 1459 C CA . LYS A 1 189 ? 9.961 -12.688 5.402 1 96.06 189 LYS A CA 1
ATOM 1460 C C . LYS A 1 189 ? 8.547 -12.812 5.965 1 96.06 189 LYS A C 1
ATOM 1462 O O . LYS A 1 189 ? 8.258 -12.297 7.047 1 96.06 189 LYS A O 1
ATOM 1467 N N . HIS A 1 190 ? 7.684 -13.453 5.199 1 96.56 190 HIS A N 1
ATOM 1468 C CA . HIS A 1 190 ? 6.414 -13.852 5.789 1 96.56 190 HIS A CA 1
ATOM 1469 C C . HIS A 1 190 ? 6.633 -14.734 7.012 1 96.56 190 HIS A C 1
ATOM 1471 O O . HIS A 1 190 ? 7.473 -15.641 6.988 1 96.56 190 HIS A O 1
ATOM 1477 N N . TYR A 1 191 ? 5.941 -14.383 8.008 1 95.06 191 TYR A N 1
ATOM 1478 C CA . TYR A 1 191 ? 6.188 -15.078 9.266 1 95.06 191 TYR A CA 1
ATOM 1479 C C . TYR A 1 191 ? 4.969 -15.008 10.18 1 95.06 191 TYR A C 1
ATOM 1481 O O . TYR A 1 191 ? 4.316 -13.969 10.266 1 95.06 191 TYR A O 1
ATOM 1489 N N . ASN A 1 192 ? 4.617 -16.062 10.703 1 95.31 192 ASN A N 1
ATOM 1490 C CA . ASN A 1 192 ? 3.67 -16.219 11.805 1 95.31 192 ASN A CA 1
ATOM 1491 C C . ASN A 1 192 ? 4.148 -17.266 12.805 1 95.31 192 ASN A C 1
ATOM 1493 O O . ASN A 1 192 ? 4.441 -18.406 12.43 1 95.31 192 ASN A O 1
ATOM 1497 N N . ALA A 1 193 ? 4.246 -16.875 14.055 1 93.5 193 ALA A N 1
ATOM 1498 C CA . ALA A 1 193 ? 4.832 -17.75 15.07 1 93.5 193 ALA A CA 1
ATOM 1499 C C . ALA A 1 193 ? 4.016 -19.031 15.234 1 93.5 193 ALA A C 1
ATOM 1501 O O . ALA A 1 193 ? 4.57 -20.094 15.492 1 93.5 193 ALA A O 1
ATOM 1502 N N . ASP A 1 194 ? 2.762 -18.969 15.047 1 92.81 194 ASP A N 1
ATOM 1503 C CA . ASP A 1 194 ? 1.867 -20.094 15.352 1 92.81 194 ASP A CA 1
ATOM 1504 C C . ASP A 1 194 ? 1.455 -20.828 14.07 1 92.81 194 ASP A C 1
ATOM 1506 O O . ASP A 1 194 ? 0.953 -21.938 14.133 1 92.81 194 ASP A O 1
ATOM 1510 N N . GLN A 1 195 ? 1.67 -20.188 12.93 1 94 195 GLN A N 1
ATOM 1511 C CA . GLN A 1 195 ? 1.285 -20.75 11.633 1 94 195 GLN A CA 1
ATOM 1512 C C . GLN A 1 195 ? 2.342 -20.453 10.57 1 94 195 GLN A C 1
ATOM 1514 O O . GLN A 1 195 ? 2.172 -19.547 9.75 1 94 195 GLN A O 1
ATOM 1519 N N . PRO A 1 196 ? 3.316 -21.281 10.461 1 91.31 196 PRO A N 1
ATOM 1520 C CA . PRO A 1 196 ? 4.426 -21 9.539 1 91.31 196 PRO A CA 1
ATOM 1521 C C . PRO A 1 196 ? 4 -21.031 8.078 1 91.31 196 PRO A C 1
ATOM 1523 O O . PRO A 1 196 ? 4.637 -20.391 7.234 1 91.31 196 PRO A O 1
ATOM 1526 N N . HIS A 1 197 ? 2.979 -21.781 7.781 1 93.94 197 HIS A N 1
ATOM 1527 C CA . HIS A 1 197 ? 2.457 -21.844 6.418 1 93.94 197 HIS A CA 1
ATOM 1528 C C . HIS A 1 197 ? 1.137 -21.094 6.297 1 93.94 197 HIS A C 1
ATOM 1530 O O . HIS A 1 197 ? 0.104 -21.688 5.988 1 93.94 197 HIS A O 1
ATOM 1536 N N . ILE A 1 198 ? 1.217 -19.797 6.367 1 95.12 198 ILE A N 1
ATOM 1537 C CA . ILE A 1 198 ? 0.082 -18.891 6.445 1 95.12 198 ILE A CA 1
ATOM 1538 C C . ILE A 1 198 ? -0.871 -19.156 5.281 1 95.12 198 ILE A C 1
ATOM 1540 O O . ILE A 1 198 ? -2.09 -19.172 5.461 1 95.12 198 ILE A O 1
ATOM 1544 N N . SER A 1 199 ? -0.318 -19.406 4.145 1 96.19 199 SER A N 1
ATOM 1545 C CA . SER A 1 199 ? -1.104 -19.484 2.916 1 96.19 199 SER A CA 1
ATOM 1546 C C . SER A 1 199 ? -2.008 -20.719 2.92 1 96.19 199 SER A C 1
ATOM 1548 O O . SER A 1 199 ? -2.99 -20.766 2.178 1 96.19 199 SER A O 1
ATOM 1550 N N . GLU A 1 200 ? -1.712 -21.766 3.717 1 97.06 200 GLU A N 1
ATOM 1551 C CA . GLU A 1 200 ? -2.539 -22.969 3.811 1 97.06 200 GLU A CA 1
ATOM 1552 C C . GLU A 1 200 ? -3.932 -22.625 4.34 1 97.06 200 GLU A C 1
ATOM 1554 O O . GLU A 1 200 ? -4.875 -23.406 4.152 1 97.06 200 GLU A O 1
ATOM 1559 N N . ASP A 1 201 ? -4.066 -21.469 4.961 1 97.88 201 ASP A N 1
ATOM 1560 C CA . ASP A 1 201 ? -5.344 -21.078 5.547 1 97.88 201 ASP A CA 1
ATOM 1561 C C . ASP A 1 201 ? -6.145 -20.203 4.582 1 97.88 201 ASP A C 1
ATOM 1563 O O . ASP A 1 201 ? -7.305 -19.891 4.844 1 97.88 201 ASP A O 1
ATOM 1567 N N . PHE A 1 202 ? -5.59 -19.844 3.461 1 98.56 202 PHE A N 1
ATOM 1568 C CA . PHE A 1 202 ? -6.289 -18.969 2.518 1 98.56 202 PHE A CA 1
ATOM 1569 C C . PHE A 1 202 ? -7.52 -19.672 1.95 1 98.56 202 PHE A C 1
ATOM 1571 O O . PHE A 1 202 ? -8.461 -19.016 1.495 1 98.56 202 PHE A O 1
ATOM 1578 N N . VAL A 1 203 ? -7.539 -21 2.01 1 98.25 203 VAL A N 1
ATOM 1579 C CA . VAL A 1 203 ? -8.641 -21.781 1.455 1 98.25 203 VAL A CA 1
ATOM 1580 C C . VAL A 1 203 ? -9.922 -21.5 2.244 1 98.25 203 VAL A C 1
ATOM 1582 O O . VAL A 1 203 ? -11.023 -21.734 1.748 1 98.25 203 VAL A O 1
ATOM 1585 N N . LYS A 1 204 ? -9.805 -21.016 3.475 1 98.38 204 LYS A N 1
ATOM 1586 C CA . LYS A 1 204 ? -10.953 -20.656 4.305 1 98.38 204 LYS A CA 1
ATOM 1587 C C . LYS A 1 204 ? -11.773 -19.547 3.668 1 98.38 204 LYS A C 1
ATOM 1589 O O . LYS A 1 204 ? -12.93 -19.328 4.043 1 98.38 204 LYS A O 1
ATOM 1594 N N . LEU A 1 205 ? -11.211 -18.812 2.725 1 98.56 205 LEU A N 1
ATOM 1595 C CA . LEU A 1 205 ? -11.867 -17.672 2.086 1 98.56 205 LEU A CA 1
ATOM 1596 C C . LEU A 1 205 ? -12.578 -18.109 0.811 1 98.56 205 LEU A C 1
ATOM 1598 O O . LEU A 1 205 ? -13.258 -17.312 0.173 1 98.56 205 LEU A O 1
ATOM 1602 N N . ASN A 1 206 ? -12.461 -19.375 0.388 1 98.31 206 ASN A N 1
ATOM 1603 C CA . ASN A 1 206 ? -12.945 -19.859 -0.902 1 98.31 206 ASN A CA 1
ATOM 1604 C C . ASN A 1 206 ? -14.422 -19.531 -1.099 1 98.31 206 ASN A C 1
ATOM 1606 O O . ASN A 1 206 ? -14.805 -18.922 -2.098 1 98.31 206 ASN A O 1
ATOM 1610 N N . GLN A 1 207 ? -15.203 -19.891 -0.138 1 98.25 207 GLN A N 1
ATOM 1611 C CA . GLN A 1 207 ? -16.641 -19.719 -0.287 1 98.25 207 GLN A CA 1
ATOM 1612 C C . GLN A 1 207 ? -17.016 -18.234 -0.354 1 98.25 207 GLN A C 1
ATOM 1614 O O . GLN A 1 207 ? -17.922 -17.844 -1.096 1 98.25 207 GLN A O 1
ATOM 1619 N N . ALA A 1 208 ? -16.375 -17.406 0.465 1 98.69 208 ALA A N 1
ATOM 1620 C CA . ALA A 1 208 ? -16.609 -15.969 0.407 1 98.69 208 ALA A CA 1
ATOM 1621 C C . ALA A 1 208 ? -16.344 -15.422 -0.994 1 98.69 208 ALA A C 1
ATOM 1623 O O . ALA A 1 208 ? -17.141 -14.641 -1.521 1 98.69 208 ALA A O 1
ATOM 1624 N N . PHE A 1 209 ? -15.25 -15.859 -1.597 1 98.88 209 PHE A N 1
ATOM 1625 C CA . PHE A 1 209 ? -14.875 -15.398 -2.93 1 98.88 209 PHE A CA 1
ATOM 1626 C C . PHE A 1 209 ? -15.922 -15.82 -3.959 1 98.88 209 PHE A C 1
ATOM 1628 O O . PHE A 1 209 ? -16.281 -15.039 -4.836 1 98.88 209 PHE A O 1
ATOM 1635 N N . LEU A 1 210 ? -16.344 -17.047 -3.865 1 98.62 210 LEU A N 1
ATOM 1636 C CA . LEU A 1 210 ? -17.344 -17.562 -4.797 1 98.62 210 LEU A CA 1
ATOM 1637 C C . LEU A 1 210 ? -18.672 -16.844 -4.625 1 98.62 210 LEU A C 1
ATOM 1639 O O . LEU A 1 210 ? -19.266 -16.375 -5.605 1 98.62 210 LEU A O 1
ATOM 1643 N N . ASP A 1 211 ? -19.141 -16.703 -3.373 1 98.62 211 ASP A N 1
ATOM 1644 C CA . ASP A 1 211 ? -20.422 -16.062 -3.082 1 98.62 211 ASP A CA 1
ATOM 1645 C C . ASP A 1 211 ? -20.438 -14.617 -3.559 1 98.62 211 ASP A C 1
ATOM 1647 O O . ASP A 1 211 ? -21.469 -14.133 -4.051 1 98.62 211 ASP A O 1
ATOM 1651 N N . CYS A 1 212 ? -19.344 -13.961 -3.428 1 98.5 212 CYS A N 1
ATOM 1652 C CA . CYS A 1 212 ? -19.281 -12.539 -3.744 1 98.5 212 CYS A CA 1
ATOM 1653 C C . CYS A 1 212 ? -18.891 -12.328 -5.203 1 98.5 212 CYS A C 1
ATOM 1655 O O . CYS A 1 212 ? -18.641 -11.195 -5.621 1 98.5 212 CYS A O 1
ATOM 1657 N N . LYS A 1 213 ? -18.703 -13.367 -5.965 1 98.38 213 LYS A N 1
ATOM 1658 C CA . LYS A 1 213 ? -18.422 -13.352 -7.395 1 98.38 213 LYS A CA 1
ATOM 1659 C C . LYS A 1 213 ? -17.047 -12.727 -7.676 1 98.38 213 LYS A C 1
ATOM 1661 O O . LYS A 1 213 ? -16.859 -12.102 -8.719 1 98.38 213 LYS A O 1
ATOM 1666 N N . ALA A 1 214 ? -16.219 -12.812 -6.688 1 98.75 214 ALA A N 1
ATOM 1667 C CA . ALA A 1 214 ? -14.844 -12.375 -6.871 1 98.75 214 ALA A CA 1
ATOM 1668 C C . ALA A 1 214 ? -14.023 -13.438 -7.602 1 98.75 214 ALA A C 1
ATOM 1670 O O . ALA A 1 214 ? -12.984 -13.125 -8.195 1 98.75 214 ALA A O 1
ATOM 1671 N N . VAL A 1 215 ? -14.484 -14.664 -7.539 1 98.88 215 VAL A N 1
ATOM 1672 C CA . VAL A 1 215 ? -13.82 -15.82 -8.125 1 98.88 215 VAL A CA 1
ATOM 1673 C C . VAL A 1 215 ? -14.844 -16.703 -8.836 1 98.88 215 VAL A C 1
ATOM 1675 O O . VAL A 1 215 ? -15.984 -16.828 -8.383 1 98.88 215 VAL A O 1
ATOM 1678 N N . ARG A 1 216 ? -14.383 -17.266 -9.898 1 98.69 216 ARG A N 1
ATOM 1679 C CA . ARG A 1 216 ? -15.172 -18.25 -10.625 1 98.69 216 ARG A CA 1
ATOM 1680 C C . ARG A 1 216 ? -14.391 -19.547 -10.812 1 98.69 216 ARG A C 1
ATOM 1682 O O . ARG A 1 216 ? -13.18 -19.516 -11.062 1 98.69 216 ARG A O 1
ATOM 1689 N N . GLU A 1 217 ? -15.156 -20.594 -10.766 1 98.69 217 GLU A N 1
ATOM 1690 C CA . GLU A 1 217 ? -14.57 -21.891 -11.094 1 98.69 217 GLU A CA 1
ATOM 1691 C C . GLU A 1 217 ? -14.562 -22.125 -12.602 1 98.69 217 GLU A C 1
ATOM 1693 O O . GLU A 1 217 ? -15.578 -21.922 -13.273 1 98.69 217 GLU A O 1
ATOM 1698 N N . VAL A 1 218 ? -13.453 -22.5 -13.086 1 98.69 218 VAL A N 1
ATOM 1699 C CA . VAL A 1 218 ? -13.273 -22.75 -14.508 1 98.69 218 VAL A CA 1
ATOM 1700 C C . VAL A 1 218 ? -12.375 -23.969 -14.703 1 98.69 218 VAL A C 1
ATOM 1702 O O . VAL A 1 218 ? -12.07 -24.688 -13.75 1 98.69 218 VAL A O 1
ATOM 1705 N N . THR A 1 219 ? -12.086 -24.281 -15.992 1 98.25 219 THR A N 1
ATOM 1706 C CA . THR A 1 219 ? -11.25 -25.438 -16.281 1 98.25 219 THR A CA 1
ATOM 1707 C C . THR A 1 219 ? -10.203 -25.094 -17.344 1 98.25 219 THR A C 1
ATOM 1709 O O . THR A 1 219 ? -10.461 -24.281 -18.234 1 98.25 219 THR A O 1
ATOM 1712 N N . PHE A 1 220 ? -9.148 -25.703 -17.297 1 98.69 220 PHE A N 1
ATOM 1713 C CA . PHE A 1 220 ? -8.07 -25.656 -18.281 1 98.69 220 PHE A CA 1
ATOM 1714 C C . PHE A 1 220 ? -7.418 -27.031 -18.422 1 98.69 220 PHE A C 1
ATOM 1716 O O . PHE A 1 220 ? -6.785 -27.531 -17.484 1 98.69 220 PHE A O 1
ATOM 1723 N N . GLY A 1 221 ? -7.48 -27.578 -19.594 1 98.25 221 GLY A N 1
ATOM 1724 C CA . GLY A 1 221 ? -7.25 -29.016 -19.656 1 98.25 221 GLY A CA 1
ATOM 1725 C C . GLY A 1 221 ? -8.156 -29.797 -18.719 1 98.25 221 GLY A C 1
ATOM 1726 O O . GLY A 1 221 ? -9.375 -29.641 -18.75 1 98.25 221 GLY A O 1
ATOM 1727 N N . ASP A 1 222 ? -7.543 -30.641 -17.984 1 98.19 222 ASP A N 1
ATOM 1728 C CA . ASP A 1 222 ? -8.281 -31.406 -16.984 1 98.19 222 ASP A CA 1
ATOM 1729 C C . ASP A 1 222 ? -8.273 -30.703 -15.625 1 98.19 222 ASP A C 1
ATOM 1731 O O . ASP A 1 222 ? -8.945 -31.156 -14.688 1 98.19 222 ASP A O 1
ATOM 1735 N N . ALA A 1 223 ? -7.535 -29.625 -15.531 1 98.38 223 ALA A N 1
ATOM 1736 C CA . ALA A 1 223 ? -7.309 -29 -14.234 1 98.38 223 ALA A CA 1
ATOM 1737 C C . ALA A 1 223 ? -8.523 -28.172 -13.805 1 98.38 223 ALA A C 1
ATOM 1739 O O . ALA A 1 223 ? -9.07 -27.406 -14.602 1 98.38 223 ALA A O 1
ATOM 1740 N N . GLU A 1 224 ? -8.953 -28.391 -12.555 1 98.31 224 GLU A N 1
ATOM 1741 C CA . GLU A 1 224 ? -9.852 -27.422 -11.922 1 98.31 224 GLU A CA 1
ATOM 1742 C C . GLU A 1 224 ? -9.141 -26.094 -11.648 1 98.31 224 GLU A C 1
ATOM 1744 O O . GLU A 1 224 ? -8.016 -26.078 -11.148 1 98.31 224 GLU A O 1
ATOM 1749 N N . CYS A 1 225 ? -9.812 -25 -12.07 1 98.75 225 CYS A N 1
ATOM 1750 C CA . CYS A 1 225 ? -9.156 -23.703 -11.984 1 98.75 225 CYS A CA 1
ATOM 1751 C C . CYS A 1 225 ? -10.047 -22.688 -11.273 1 98.75 225 CYS A C 1
ATOM 1753 O O . CYS A 1 225 ? -11.25 -22.891 -11.141 1 98.75 225 CYS A O 1
ATOM 1755 N N . LEU A 1 226 ? -9.422 -21.672 -10.742 1 98.94 226 LEU A N 1
ATOM 1756 C CA . LEU A 1 226 ? -10.086 -20.5 -10.188 1 98.94 226 LEU A CA 1
ATOM 1757 C C . LEU A 1 226 ? -9.641 -19.234 -10.914 1 98.94 226 LEU A C 1
ATOM 1759 O O . LEU A 1 226 ? -8.438 -18.969 -11.031 1 98.94 226 LEU A O 1
ATOM 1763 N N . LEU A 1 227 ? -10.57 -18.531 -11.508 1 98.94 227 LEU A N 1
ATOM 1764 C CA . LEU A 1 227 ? -10.32 -17.234 -12.125 1 98.94 227 LEU A CA 1
ATOM 1765 C C . LEU A 1 227 ? -10.734 -16.094 -11.188 1 98.94 227 LEU A C 1
ATOM 1767 O O . LEU A 1 227 ? -11.914 -15.961 -10.852 1 98.94 227 LEU A O 1
ATOM 1771 N N . CYS A 1 228 ? -9.758 -15.289 -10.812 1 98.94 228 CYS A N 1
ATOM 1772 C CA . CYS A 1 228 ? -9.977 -14.289 -9.781 1 98.94 228 CYS A CA 1
ATOM 1773 C C . CYS A 1 228 ? -9.898 -12.883 -10.359 1 98.94 228 CYS A C 1
ATOM 1775 O O . CYS A 1 228 ? -9.016 -12.586 -11.172 1 98.94 228 CYS A O 1
ATOM 1777 N N . ASP A 1 229 ? -10.812 -12.086 -10.016 1 98.81 229 ASP A N 1
ATOM 1778 C CA . ASP A 1 229 ? -10.68 -10.641 -10.172 1 98.81 229 ASP A CA 1
ATOM 1779 C C . ASP A 1 229 ? -9.891 -10.031 -9.016 1 98.81 229 ASP A C 1
ATOM 1781 O O . ASP A 1 229 ? -10.336 -10.078 -7.867 1 98.81 229 ASP A O 1
ATOM 1785 N N . ALA A 1 230 ? -8.758 -9.43 -9.312 1 98.81 230 ALA A N 1
ATOM 1786 C CA . ALA A 1 230 ? -7.832 -9.016 -8.258 1 98.81 230 ALA A CA 1
ATOM 1787 C C . ALA A 1 230 ? -8.477 -7.996 -7.328 1 98.81 230 ALA A C 1
ATOM 1789 O O . ALA A 1 230 ? -8.422 -8.141 -6.105 1 98.81 230 ALA A O 1
ATOM 1790 N N . GLN A 1 231 ? -9.109 -6.984 -7.883 1 98.5 231 GLN A N 1
ATOM 1791 C CA . GLN A 1 231 ? -9.727 -5.941 -7.07 1 98.5 231 GLN A CA 1
ATOM 1792 C C . GLN A 1 231 ? -10.867 -6.504 -6.234 1 98.5 231 GLN A C 1
ATOM 1794 O O . GLN A 1 231 ? -11.023 -6.148 -5.062 1 98.5 231 GLN A O 1
ATOM 1799 N N . ALA A 1 232 ? -11.672 -7.355 -6.812 1 98.56 232 ALA A N 1
ATOM 1800 C CA . ALA A 1 232 ? -12.789 -7.949 -6.082 1 98.56 232 ALA A CA 1
ATOM 1801 C C . ALA A 1 232 ? -12.289 -8.82 -4.934 1 98.56 232 ALA A C 1
ATOM 1803 O O . ALA A 1 232 ? -12.852 -8.789 -3.832 1 98.56 232 ALA A O 1
ATOM 1804 N N . VAL A 1 233 ? -11.258 -9.617 -5.191 1 98.88 233 VAL A N 1
ATOM 1805 C CA . VAL A 1 233 ? -10.664 -10.43 -4.141 1 98.88 233 VAL A CA 1
ATOM 1806 C C . VAL A 1 233 ? -10.188 -9.539 -2.998 1 98.88 233 VAL A C 1
ATOM 1808 O O . VAL A 1 233 ? -10.453 -9.82 -1.828 1 98.88 233 VAL A O 1
ATOM 1811 N N . PHE A 1 234 ? -9.531 -8.453 -3.307 1 98.62 234 PHE A N 1
ATOM 1812 C CA . PHE A 1 234 ? -9.07 -7.496 -2.307 1 98.62 234 PHE A CA 1
ATOM 1813 C C . PHE A 1 234 ? -10.234 -6.992 -1.458 1 98.62 234 PHE A C 1
ATOM 1815 O O . PHE A 1 234 ? -10.156 -7.004 -0.227 1 98.62 234 PHE A O 1
ATOM 1822 N N . ASN A 1 235 ? -11.281 -6.57 -2.109 1 97.56 235 ASN A N 1
ATOM 1823 C CA . ASN A 1 235 ? -12.438 -6.008 -1.413 1 97.56 235 ASN A CA 1
ATOM 1824 C C . ASN A 1 235 ? -13.062 -7.02 -0.461 1 97.56 235 ASN A C 1
ATOM 1826 O O . ASN A 1 235 ? -13.445 -6.672 0.657 1 97.56 235 ASN A O 1
ATOM 1830 N N . VAL A 1 236 ? -13.148 -8.258 -0.903 1 98.56 236 VAL A N 1
ATOM 1831 C CA . VAL A 1 236 ? -13.758 -9.297 -0.084 1 98.56 236 VAL A CA 1
ATOM 1832 C C . VAL A 1 236 ? -12.898 -9.555 1.151 1 98.56 236 VAL A C 1
ATOM 1834 O O . VAL A 1 236 ? -13.414 -9.602 2.271 1 98.56 236 VAL A O 1
ATOM 1837 N N . VAL A 1 237 ? -11.602 -9.727 0.943 1 98.62 237 VAL A N 1
ATOM 1838 C CA . VAL A 1 237 ? -10.719 -9.992 2.072 1 98.62 237 VAL A CA 1
ATOM 1839 C C . VAL A 1 237 ? -10.797 -8.844 3.074 1 98.62 237 VAL A C 1
ATOM 1841 O O . VAL A 1 237 ? -10.977 -9.07 4.273 1 98.62 237 VAL A O 1
ATOM 1844 N N . ARG A 1 238 ? -10.664 -7.629 2.58 1 97.75 238 ARG A N 1
ATOM 1845 C CA . ARG A 1 238 ? -10.719 -6.445 3.432 1 97.75 238 ARG A CA 1
ATOM 1846 C C . ARG A 1 238 ? -11.977 -6.445 4.289 1 97.75 238 ARG A C 1
ATOM 1848 O O . ARG A 1 238 ? -11.914 -6.215 5.5 1 97.75 238 ARG A O 1
ATOM 1855 N N . HIS A 1 239 ? -13.109 -6.727 3.656 1 97.12 239 HIS A N 1
ATOM 1856 C CA . HIS A 1 239 ? -14.391 -6.719 4.355 1 97.12 239 HIS A CA 1
ATOM 1857 C C . HIS A 1 239 ? -14.461 -7.836 5.391 1 97.12 239 HIS A C 1
ATOM 1859 O O . HIS A 1 239 ? -14.828 -7.602 6.543 1 97.12 239 HIS A O 1
ATOM 1865 N N . VAL A 1 240 ? -14.062 -9.016 5.031 1 98.06 240 VAL A N 1
ATOM 1866 C CA . VAL A 1 240 ? -14.219 -10.219 5.844 1 98.06 240 VAL A CA 1
ATOM 1867 C C . VAL A 1 240 ? -13.375 -10.102 7.105 1 98.06 240 VAL A C 1
ATOM 1869 O O . VAL A 1 240 ? -13.82 -10.469 8.195 1 98.06 240 VAL A O 1
ATOM 1872 N N . ILE A 1 241 ? -12.18 -9.508 6.977 1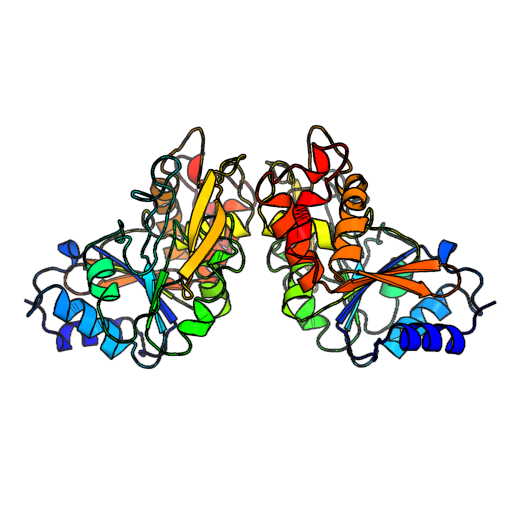 97.69 241 ILE A N 1
ATOM 1873 C CA . ILE A 1 241 ? -11.258 -9.609 8.102 1 97.69 241 ILE A CA 1
ATOM 1874 C C . ILE A 1 241 ? -11.352 -8.344 8.961 1 97.69 241 ILE A C 1
ATOM 1876 O O . ILE A 1 241 ? -10.781 -8.289 10.055 1 97.69 241 ILE A O 1
ATOM 1880 N N . ALA A 1 242 ? -12.07 -7.34 8.586 1 96.38 242 ALA A N 1
ATOM 1881 C CA . ALA A 1 242 ? -12.086 -6.012 9.203 1 96.38 242 ALA A CA 1
ATOM 1882 C C . ALA A 1 242 ? -12.336 -6.105 10.703 1 96.38 242 ALA A C 1
ATOM 1884 O O . ALA A 1 242 ? -11.602 -5.512 11.5 1 96.38 242 ALA A O 1
ATOM 1885 N N . PRO A 1 243 ? -13.305 -6.941 11.242 1 96.19 243 PRO A N 1
ATOM 1886 C CA . PRO A 1 243 ? -13.562 -7.004 12.68 1 96.19 243 PRO A CA 1
ATOM 1887 C C . PRO A 1 243 ? -12.523 -7.832 13.43 1 96.19 243 PRO A C 1
ATOM 1889 O O . PRO A 1 243 ? -12.422 -7.734 14.656 1 96.19 243 PRO A O 1
ATOM 1892 N N . ASP A 1 244 ? -11.859 -8.656 12.68 1 96.94 244 ASP A N 1
ATOM 1893 C CA . ASP A 1 244 ? -10.875 -9.57 13.25 1 96.94 244 ASP A CA 1
ATOM 1894 C C . ASP A 1 244 ? -9.766 -9.867 12.242 1 96.94 244 ASP A C 1
ATOM 1896 O O . ASP A 1 244 ? -9.758 -10.922 11.609 1 96.94 244 ASP A O 1
ATOM 1900 N N . PRO A 1 245 ? -8.789 -8.969 12.211 1 96.88 245 PRO A N 1
ATOM 1901 C CA . PRO A 1 245 ? -7.801 -9 11.125 1 96.88 245 PRO A CA 1
ATOM 1902 C C . PRO A 1 245 ? -7.062 -10.328 11.039 1 96.88 245 PRO A C 1
ATOM 1904 O O . PRO A 1 245 ? -6.648 -10.734 9.945 1 96.88 245 PRO A O 1
ATOM 1907 N N . GLU A 1 246 ? -6.926 -11.117 12.055 1 96.88 246 GLU A N 1
ATOM 1908 C CA . GLU A 1 246 ? -6.094 -12.32 12.055 1 96.88 246 GLU A CA 1
ATOM 1909 C C . GLU A 1 246 ? -6.941 -13.578 11.883 1 96.88 246 GLU A C 1
ATOM 1911 O O . GLU A 1 246 ? -6.426 -14.695 11.945 1 96.88 246 GLU A O 1
ATOM 1916 N N . CYS A 1 247 ? -8.195 -13.438 11.594 1 97.25 247 CYS A N 1
ATOM 1917 C CA . CYS A 1 247 ? -9.148 -14.539 11.672 1 97.25 247 CYS A CA 1
ATOM 1918 C C . CYS A 1 247 ? -8.805 -15.625 10.656 1 97.25 247 CYS A C 1
ATOM 1920 O O . CYS A 1 247 ? -9.133 -16.797 10.859 1 97.25 247 CYS A O 1
ATOM 1922 N N . ILE A 1 248 ? -8.094 -15.289 9.57 1 97.38 248 ILE A N 1
ATOM 1923 C CA . ILE A 1 248 ? -7.758 -16.297 8.57 1 97.38 248 ILE A CA 1
ATOM 1924 C C . ILE A 1 248 ? -6.914 -17.391 9.203 1 97.38 248 ILE A C 1
ATOM 1926 O O . ILE A 1 248 ? -7.121 -18.578 8.922 1 97.38 248 ILE A O 1
ATOM 1930 N N . VAL A 1 249 ? -6.004 -17 10.047 1 96.5 249 VAL A N 1
ATOM 1931 C CA . VAL A 1 249 ? -5.078 -17.953 10.648 1 96.5 249 VAL A CA 1
ATOM 1932 C C . VAL A 1 249 ? -5.629 -18.422 11.992 1 96.5 249 VAL A C 1
ATOM 1934 O O . VAL A 1 249 ? -5.516 -19.609 12.336 1 96.5 249 VAL A O 1
ATOM 1937 N N . THR A 1 250 ? -6.305 -17.578 12.766 1 95.62 250 THR A N 1
ATOM 1938 C CA . THR A 1 250 ? -6.641 -17.859 14.156 1 95.62 250 THR A CA 1
ATOM 1939 C C . THR A 1 250 ? -7.969 -18.609 14.25 1 95.62 250 THR A C 1
ATOM 1941 O O . THR A 1 250 ? -8.258 -19.25 15.258 1 95.62 250 THR A O 1
ATOM 1944 N N . SER A 1 251 ? -8.773 -18.5 13.227 1 95.81 251 SER A N 1
ATOM 1945 C CA . SER A 1 251 ? -10.07 -19.172 13.242 1 95.81 251 SER A CA 1
ATOM 1946 C C . SER A 1 251 ? -10.023 -20.484 12.461 1 95.81 251 SER A C 1
ATOM 1948 O O . SER A 1 251 ? -9.328 -20.578 11.445 1 95.81 251 SER A O 1
ATOM 1950 N N . SER A 1 252 ? -10.805 -21.453 12.914 1 96 252 SER A N 1
ATOM 1951 C CA . SER A 1 252 ? -10.883 -22.734 12.211 1 96 252 SER A CA 1
ATOM 1952 C C . SER A 1 252 ? -11.656 -22.594 10.898 1 96 252 SER A C 1
ATOM 1954 O O . SER A 1 252 ? -11.383 -23.312 9.938 1 96 252 SER A O 1
ATOM 1956 N N . SER A 1 253 ? -12.594 -21.719 10.922 1 96.75 253 SER A N 1
ATOM 1957 C CA . SER A 1 253 ? -13.391 -21.391 9.75 1 96.75 253 SER A CA 1
ATOM 1958 C C . SER A 1 253 ? -13.875 -19.938 9.797 1 96.75 253 SER A C 1
ATOM 1960 O O . SER A 1 253 ? -13.844 -19.312 10.852 1 96.75 253 SER A O 1
ATOM 1962 N N . ILE A 1 254 ? -14.227 -19.406 8.641 1 97.44 254 ILE A N 1
ATOM 1963 C CA . ILE A 1 254 ? -14.805 -18.062 8.57 1 97.44 254 ILE A CA 1
ATOM 1964 C C . ILE A 1 254 ? -16.312 -18.156 8.344 1 97.44 254 ILE A C 1
ATOM 1966 O O . ILE A 1 254 ? -16.766 -18.672 7.32 1 97.44 254 ILE A O 1
ATOM 1970 N N . PRO A 1 255 ? -17.078 -17.688 9.258 1 96.62 255 PRO A N 1
ATOM 1971 C CA . PRO A 1 255 ? -18.531 -17.812 9.125 1 96.62 255 PRO A CA 1
ATOM 1972 C C . PRO A 1 255 ? -19.094 -16.953 8 1 96.62 255 PRO A C 1
ATOM 1974 O O . PRO A 1 255 ? -18.609 -15.852 7.75 1 96.62 255 PRO A O 1
ATOM 1977 N N . LYS A 1 256 ? -20.172 -17.391 7.438 1 96.56 256 LYS A N 1
ATOM 1978 C CA . LYS A 1 256 ? -20.797 -16.75 6.285 1 96.56 256 LYS A CA 1
ATOM 1979 C C . LYS A 1 256 ? -21.25 -15.336 6.625 1 96.56 256 LYS A C 1
ATOM 1981 O O . LYS A 1 256 ? -21.266 -14.461 5.758 1 96.56 256 LYS A O 1
ATOM 1986 N N . GLU A 1 257 ? -21.562 -15.078 7.836 1 96 257 GLU A N 1
ATOM 1987 C CA . GLU A 1 257 ? -22.031 -13.766 8.281 1 96 257 GLU A CA 1
ATOM 1988 C C . GLU A 1 257 ? -21 -12.688 7.996 1 96 257 GLU A C 1
ATOM 1990 O O . GLU A 1 257 ? -21.344 -11.5 7.906 1 96 257 GLU A O 1
ATOM 1995 N N . ARG A 1 258 ? -19.766 -13.094 7.805 1 96.25 258 ARG A N 1
ATOM 1996 C CA . ARG A 1 258 ? -18.672 -12.141 7.598 1 96.25 258 ARG A CA 1
ATOM 1997 C C . ARG A 1 258 ? -18.75 -11.516 6.207 1 96.25 258 ARG A C 1
ATOM 1999 O O . ARG A 1 258 ? -18.125 -10.484 5.949 1 96.25 258 ARG A O 1
ATOM 2006 N N . TRP A 1 259 ? -19.438 -12.117 5.273 1 97.25 259 TRP A N 1
ATOM 2007 C CA . TRP A 1 259 ? -19.453 -11.523 3.941 1 97.25 259 TRP A CA 1
ATOM 2008 C C . TRP A 1 259 ? -20.875 -11.484 3.377 1 97.25 259 TRP A C 1
ATOM 2010 O O . TRP A 1 259 ? -21.078 -11.086 2.229 1 97.25 259 TRP A O 1
ATOM 2020 N N . GLU A 1 260 ? -21.891 -11.859 4.066 1 95.88 260 GLU A N 1
ATOM 2021 C CA . GLU A 1 260 ? -23.266 -11.906 3.588 1 95.88 260 GLU A CA 1
ATOM 2022 C C . GLU A 1 260 ? -23.703 -10.547 3.039 1 95.88 260 GLU A C 1
ATOM 2024 O O . GLU A 1 260 ? -24.453 -10.484 2.055 1 95.88 260 GLU A O 1
ATOM 2029 N N . ALA A 1 261 ? -23.25 -9.539 3.635 1 91 261 ALA A N 1
ATOM 2030 C CA . ALA A 1 261 ? -23.641 -8.188 3.248 1 91 261 ALA A CA 1
ATOM 2031 C C . ALA A 1 261 ? -23.078 -7.824 1.881 1 91 261 ALA A C 1
ATOM 2033 O O . ALA A 1 261 ? -23.531 -6.871 1.246 1 91 261 ALA A O 1
ATOM 2034 N N . LEU A 1 262 ? -22.016 -8.562 1.429 1 92.5 262 LEU A N 1
ATOM 2035 C CA . LEU A 1 262 ? -21.359 -8.266 0.158 1 92.5 262 LEU A CA 1
ATOM 2036 C C . LEU A 1 262 ? -22.016 -9.031 -0.984 1 92.5 262 LEU A C 1
ATOM 2038 O O . LEU A 1 262 ? -21.75 -8.758 -2.156 1 92.5 262 LEU A O 1
ATOM 2042 N N . VAL A 1 263 ? -22.781 -9.961 -0.58 1 91.38 263 VAL A N 1
ATOM 2043 C CA . VAL A 1 263 ? -23.344 -10.828 -1.608 1 91.38 263 VAL A CA 1
ATOM 2044 C C . VAL A 1 263 ? -24.453 -10.078 -2.359 1 91.38 263 VAL A C 1
ATOM 2046 O O . VAL A 1 263 ? -25.391 -9.578 -1.751 1 91.38 263 VAL A O 1
ATOM 2049 N N . LYS A 1 264 ? -24.219 -9.867 -3.57 1 76.19 264 LYS A N 1
ATOM 2050 C CA . LYS A 1 264 ? -25.203 -9.227 -4.43 1 76.19 264 LYS A CA 1
ATOM 2051 C C . LYS A 1 264 ? -25.969 -10.25 -5.258 1 76.19 264 LYS A C 1
ATOM 2053 O O . LYS A 1 264 ? -25.391 -11.258 -5.691 1 76.19 264 LYS A O 1
ATOM 2058 N N . MET B 1 1 ? 3.162 43.156 9.836 1 93.38 1 MET B N 1
ATOM 2059 C CA . MET B 1 1 ? 1.906 42.531 9.461 1 93.38 1 MET B CA 1
ATOM 2060 C C . MET B 1 1 ? 1.913 42.125 7.984 1 93.38 1 MET B C 1
ATOM 2062 O O . MET B 1 1 ? 2.188 42.969 7.117 1 93.38 1 MET B O 1
ATOM 2066 N N . TYR B 1 2 ? 1.715 40.875 7.676 1 97.06 2 TYR B N 1
ATOM 2067 C CA . TYR B 1 2 ? 1.792 40.375 6.309 1 97.06 2 TYR B CA 1
ATOM 2068 C C . TYR B 1 2 ? 0.463 40.531 5.586 1 97.06 2 TYR B C 1
ATOM 2070 O O . TYR B 1 2 ? -0.603 40.344 6.176 1 97.06 2 TYR B O 1
ATOM 2078 N N . THR B 1 3 ? 0.563 40.875 4.277 1 97.69 3 THR B N 1
ATOM 2079 C CA . THR B 1 3 ? -0.613 40.938 3.416 1 97.69 3 THR B CA 1
ATOM 2080 C C . THR B 1 3 ? -0.767 39.625 2.623 1 97.69 3 THR B C 1
ATOM 2082 O O . THR B 1 3 ? 0.164 38.812 2.553 1 97.69 3 THR B O 1
ATOM 2085 N N . LYS B 1 4 ? -1.935 39.5 2.055 1 98 4 LYS B N 1
ATOM 2086 C CA . LYS B 1 4 ? -2.184 38.344 1.2 1 98 4 LYS B CA 1
ATOM 2087 C C . LYS B 1 4 ? -1.159 38.281 0.07 1 98 4 LYS B C 1
ATOM 2089 O O . LYS B 1 4 ? -0.641 37.188 -0.231 1 98 4 LYS B O 1
ATOM 2094 N N . GLU B 1 5 ? -0.885 39.375 -0.49 1 98.06 5 GLU B N 1
ATOM 2095 C CA . GLU B 1 5 ? 0.039 39.438 -1.619 1 98.06 5 GLU B CA 1
ATOM 2096 C C . GLU B 1 5 ? 1.453 39.062 -1.195 1 98.06 5 GLU B C 1
ATOM 2098 O O . GLU B 1 5 ? 2.174 38.375 -1.943 1 98.06 5 GLU B O 1
ATOM 2103 N N . GLN B 1 6 ? 1.833 39.5 -0.097 1 98.19 6 GLN B N 1
ATOM 2104 C CA . GLN B 1 6 ? 3.152 39.156 0.417 1 98.19 6 GLN B CA 1
ATOM 2105 C C . GLN B 1 6 ? 3.262 37.656 0.672 1 98.19 6 GLN B C 1
ATOM 2107 O O . GLN B 1 6 ? 4.293 37.062 0.388 1 98.19 6 GLN B O 1
ATOM 2112 N N . LEU B 1 7 ? 2.242 37.125 1.245 1 98.56 7 LEU B N 1
ATOM 2113 C CA . LEU B 1 7 ? 2.225 35.688 1.494 1 98.56 7 LEU B CA 1
ATOM 2114 C C . LEU B 1 7 ? 2.266 34.906 0.185 1 98.56 7 LEU B C 1
ATOM 2116 O O . LEU B 1 7 ? 2.971 33.906 0.078 1 98.56 7 LEU B O 1
ATOM 2120 N N . LYS B 1 8 ? 1.513 35.312 -0.799 1 98.38 8 LYS B N 1
ATOM 2121 C CA . LYS B 1 8 ? 1.55 34.688 -2.111 1 98.38 8 LYS B CA 1
ATOM 2122 C C . LYS B 1 8 ? 2.953 34.75 -2.711 1 98.38 8 LYS B C 1
ATOM 2124 O O . LYS B 1 8 ? 3.412 33.781 -3.32 1 98.38 8 LYS B O 1
ATOM 2129 N N . LYS B 1 9 ? 3.57 35.844 -2.539 1 98.31 9 LYS B N 1
ATOM 2130 C CA . LYS B 1 9 ? 4.93 36 -3.045 1 98.31 9 LYS B CA 1
ATOM 2131 C C . LYS B 1 9 ? 5.883 35.031 -2.367 1 98.31 9 LYS B C 1
ATOM 2133 O O . LYS B 1 9 ? 6.801 34.5 -3.004 1 98.31 9 LYS B O 1
ATOM 2138 N N . GLN B 1 10 ? 5.68 34.781 -1.123 1 98.44 10 GLN B N 1
ATOM 2139 C CA . GLN B 1 10 ? 6.504 33.812 -0.421 1 98.44 10 GLN B CA 1
ATOM 2140 C C . GLN B 1 10 ? 6.281 32.406 -0.975 1 98.44 10 GLN B C 1
ATOM 2142 O O . GLN B 1 10 ? 7.23 31.641 -1.114 1 98.44 10 GLN B O 1
ATOM 2147 N N . LEU B 1 11 ? 5.043 32.062 -1.304 1 98.75 11 LEU B N 1
ATOM 2148 C CA . LEU B 1 11 ? 4.766 30.781 -1.934 1 98.75 11 LEU B CA 1
ATOM 2149 C C . LEU B 1 11 ? 5.461 30.672 -3.287 1 98.75 11 LEU B C 1
ATOM 2151 O O . LEU B 1 11 ? 6.039 29.641 -3.615 1 98.75 11 LEU B O 1
ATOM 2155 N N . GLU B 1 12 ? 5.406 31.734 -3.984 1 98.38 12 GLU B N 1
ATOM 2156 C CA . GLU B 1 12 ? 6.105 31.781 -5.266 1 98.38 12 GLU B CA 1
ATOM 2157 C C . GLU B 1 12 ? 7.609 31.594 -5.082 1 98.38 12 GLU B C 1
ATOM 2159 O O . GLU B 1 12 ? 8.242 30.875 -5.863 1 98.38 12 GLU B O 1
ATOM 2164 N N . ASN B 1 13 ? 8.133 32.188 -4.109 1 97.94 13 ASN B N 1
ATOM 2165 C CA . ASN B 1 13 ? 9.562 32.125 -3.842 1 97.94 13 ASN B CA 1
ATOM 2166 C C . ASN B 1 13 ? 9.984 30.703 -3.463 1 97.94 13 ASN B C 1
ATOM 2168 O O . ASN B 1 13 ? 11.156 30.344 -3.611 1 97.94 13 ASN B O 1
ATOM 2172 N N . MET B 1 14 ? 9.031 29.938 -2.943 1 97.81 14 MET B N 1
ATOM 2173 C CA . MET B 1 14 ? 9.289 28.531 -2.631 1 97.81 14 MET B CA 1
ATOM 2174 C C . MET B 1 14 ? 9.43 27.703 -3.906 1 97.81 14 MET B C 1
ATOM 2176 O O . MET B 1 14 ? 9.883 26.562 -3.863 1 97.81 14 MET B O 1
ATOM 2180 N N . GLY B 1 15 ? 9.047 28.312 -4.992 1 97.88 15 GLY B N 1
ATOM 2181 C CA . GLY B 1 15 ? 9.062 27.594 -6.254 1 97.88 15 GLY B CA 1
ATOM 2182 C C . GLY B 1 15 ? 7.75 26.891 -6.551 1 97.88 15 GLY B C 1
ATOM 2183 O O . GLY B 1 15 ? 7.688 26.031 -7.441 1 97.88 15 GLY B O 1
ATOM 2184 N N . LEU B 1 16 ? 6.73 27.203 -5.844 1 98.56 16 LEU B N 1
ATOM 2185 C CA . LEU B 1 16 ? 5.406 26.625 -6.074 1 98.56 16 LEU B CA 1
ATOM 2186 C C . LEU B 1 16 ? 4.68 27.359 -7.188 1 98.56 16 LEU B C 1
ATOM 2188 O O . LEU B 1 16 ? 4.762 28.594 -7.281 1 98.56 16 LEU B O 1
ATOM 2192 N N . THR B 1 17 ? 3.951 26.672 -7.988 1 97.88 17 THR B N 1
ATOM 2193 C CA . THR B 1 17 ? 3.332 27.25 -9.18 1 97.88 17 THR B CA 1
ATOM 2194 C C . THR B 1 17 ? 1.834 27.438 -8.969 1 97.88 17 THR B C 1
ATOM 2196 O O . THR B 1 17 ? 1.187 28.172 -9.719 1 97.88 17 THR B O 1
ATOM 2199 N N . GLY B 1 18 ? 1.303 26.781 -8.039 1 97.69 18 GLY B N 1
ATOM 2200 C CA . GLY B 1 18 ? -0.134 26.797 -7.816 1 97.69 18 GLY B CA 1
ATOM 2201 C C . GLY B 1 18 ? -0.854 25.609 -8.406 1 97.69 18 GLY B C 1
ATOM 2202 O O . GLY B 1 18 ? -2.051 25.422 -8.18 1 97.69 18 GLY B O 1
ATOM 2203 N N . ASP B 1 19 ? -0.152 24.781 -9.117 1 97.69 19 ASP B N 1
ATOM 2204 C CA . ASP B 1 19 ? -0.74 23.625 -9.773 1 97.69 19 ASP B CA 1
ATOM 2205 C C . ASP B 1 19 ? -0.5 22.359 -8.953 1 97.69 19 ASP B C 1
ATOM 2207 O O . ASP B 1 19 ? -0.94 21.266 -9.336 1 97.69 19 ASP B O 1
ATOM 2211 N N . GLU B 1 20 ? 0.11 22.516 -7.844 1 98.12 20 GLU B N 1
ATOM 2212 C CA . GLU B 1 20 ? 0.535 21.359 -7.059 1 98.12 20 GLU B CA 1
ATOM 2213 C C . GLU B 1 20 ? -0.655 20.688 -6.375 1 98.12 20 GLU B C 1
ATOM 2215 O O . GLU B 1 20 ? -1.68 21.328 -6.133 1 98.12 20 GLU B O 1
ATOM 2220 N N . THR B 1 21 ? -0.584 19.375 -6.148 1 98.75 21 THR B N 1
ATOM 2221 C CA . THR B 1 21 ? -1.263 18.734 -5.023 1 98.75 21 THR B CA 1
ATOM 2222 C C . THR B 1 21 ? -0.459 18.906 -3.738 1 98.75 21 THR B C 1
ATOM 2224 O O . THR B 1 21 ? 0.668 18.422 -3.637 1 98.75 21 THR B O 1
ATOM 2227 N N . ILE B 1 22 ? -1.022 19.656 -2.785 1 98.88 22 ILE B N 1
ATOM 2228 C CA . ILE B 1 22 ? -0.198 20.016 -1.635 1 98.88 22 ILE B CA 1
ATOM 2229 C C . ILE B 1 22 ? -0.996 19.812 -0.348 1 98.88 22 ILE B C 1
ATOM 2231 O O . ILE B 1 22 ? -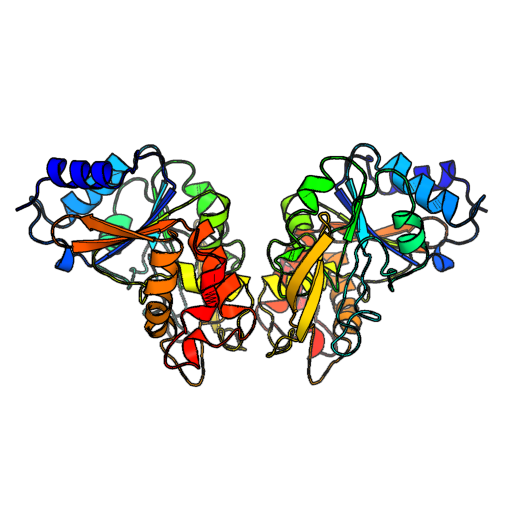2.152 20.234 -0.258 1 98.88 22 ILE B O 1
ATOM 2235 N N . LEU B 1 23 ? -0.415 19.062 0.597 1 98.94 23 LEU B N 1
ATOM 2236 C CA . LEU B 1 23 ? -0.928 18.875 1.952 1 98.94 23 LEU B CA 1
ATOM 2237 C C . LEU B 1 23 ? -0.234 19.828 2.922 1 98.94 23 LEU B C 1
ATOM 2239 O O . LEU B 1 23 ? 0.994 19.828 3.037 1 98.94 23 LEU B O 1
ATOM 2243 N N . ILE B 1 24 ? -1.013 20.625 3.625 1 98.81 24 ILE B N 1
ATOM 2244 C CA . ILE B 1 24 ? -0.41 21.625 4.512 1 98.81 24 ILE B CA 1
ATOM 2245 C C . ILE B 1 24 ? -0.761 21.297 5.961 1 98.81 24 ILE B C 1
ATOM 2247 O O . ILE B 1 24 ? -1.938 21.203 6.316 1 98.81 24 ILE B O 1
ATOM 2251 N N . HIS B 1 25 ? 0.238 21.062 6.734 1 98.5 25 HIS B N 1
ATOM 2252 C CA . HIS B 1 25 ? 0.149 21.094 8.188 1 98.5 25 HIS B CA 1
ATOM 2253 C C . HIS B 1 25 ? 0.594 22.453 8.734 1 98.5 25 HIS B C 1
ATOM 2255 O O . HIS B 1 25 ? 1.604 23 8.281 1 98.5 25 HIS B O 1
ATOM 2261 N N . SER B 1 26 ? -0.177 22.922 9.742 1 96.5 26 SER B N 1
ATOM 2262 C CA . SER B 1 26 ? 0.176 24.297 10.078 1 96.5 26 SER B CA 1
ATOM 2263 C C . SER B 1 26 ? -0.11 24.594 11.547 1 96.5 26 SER B C 1
ATOM 2265 O O . SER B 1 26 ? -0.962 23.953 12.164 1 96.5 26 SER B O 1
ATOM 2267 N N . SER B 1 27 ? 0.651 25.516 11.992 1 95.62 27 SER B N 1
ATOM 2268 C CA . SER B 1 27 ? 0.408 26.219 13.25 1 95.62 27 SER B CA 1
ATOM 2269 C C . SER B 1 27 ? 0.17 27.703 13 1 95.62 27 SER B C 1
ATOM 2271 O O . SER B 1 27 ? 1.109 28.453 12.711 1 95.62 27 SER B O 1
ATOM 2273 N N . MET B 1 28 ? -1.031 28.141 13.203 1 94.44 28 MET B N 1
ATOM 2274 C CA . MET B 1 28 ? -1.409 29.516 12.922 1 94.44 28 MET B CA 1
ATOM 2275 C C . MET B 1 28 ? -0.572 30.484 13.742 1 94.44 28 MET B C 1
ATOM 2277 O O . MET B 1 28 ? -0.155 31.531 13.234 1 94.44 28 MET B O 1
ATOM 2281 N N . LYS B 1 29 ? -0.254 30.125 14.945 1 94.31 29 LYS B N 1
ATOM 2282 C CA . LYS B 1 29 ? 0.46 31.031 15.852 1 94.31 29 LYS B CA 1
ATOM 2283 C C . LYS B 1 29 ? 1.86 31.328 15.336 1 94.31 29 LYS B C 1
ATOM 2285 O O . LYS B 1 29 ? 2.42 32.375 15.633 1 94.31 29 LYS B O 1
ATOM 2290 N N . SER B 1 30 ? 2.379 30.484 14.57 1 96.44 30 SER B N 1
ATOM 2291 C CA . SER B 1 30 ? 3.754 30.625 14.102 1 96.44 30 SER B CA 1
ATOM 2292 C C . SER B 1 30 ? 3.832 31.531 12.891 1 96.44 30 SER B C 1
ATOM 2294 O O . SER B 1 30 ? 4.918 31.984 12.508 1 96.44 30 SER B O 1
ATOM 2296 N N . ILE B 1 31 ? 2.809 31.812 12.234 1 96.88 31 ILE B N 1
ATOM 2297 C CA . ILE B 1 31 ? 2.793 32.531 10.969 1 96.88 31 ILE B CA 1
ATOM 2298 C C . ILE B 1 31 ? 3.012 34.031 11.227 1 96.88 31 ILE B C 1
ATOM 2300 O O . ILE B 1 31 ? 3.555 34.75 10.375 1 96.88 31 ILE B O 1
ATOM 2304 N N . GLY B 1 32 ? 2.686 34.469 12.414 1 95.81 32 GLY B N 1
ATOM 2305 C CA . GLY B 1 32 ? 2.824 35.906 12.719 1 95.81 32 GLY B CA 1
ATOM 2306 C C . GLY B 1 32 ? 1.57 36.688 12.422 1 95.81 32 GLY B C 1
ATOM 2307 O O . GLY B 1 32 ? 0.483 36.125 12.297 1 95.81 32 GLY B O 1
ATOM 2308 N N . GLU B 1 33 ? 1.729 38.031 12.398 1 97.06 33 GLU B N 1
ATOM 2309 C CA . GLU B 1 33 ? 0.588 38.906 12.195 1 97.06 33 GLU B CA 1
ATOM 2310 C C . GLU B 1 33 ? 0.235 39.031 10.719 1 97.06 33 GLU B C 1
ATOM 2312 O O . GLU B 1 33 ? 1.067 39.438 9.906 1 97.06 33 GLU B O 1
ATOM 2317 N N . VAL B 1 34 ? -0.927 38.656 10.398 1 97.12 34 VAL B N 1
ATOM 2318 C CA . VAL B 1 34 ? -1.44 38.688 9.031 1 97.12 34 VAL B CA 1
ATOM 2319 C C . VAL B 1 34 ? -2.654 39.625 8.977 1 97.12 34 VAL B C 1
ATOM 2321 O O . VAL B 1 34 ? -3.527 39.562 9.852 1 97.12 34 VAL B O 1
ATOM 2324 N N . GLU B 1 35 ? -2.613 40.438 7.965 1 95.88 35 GLU B N 1
ATOM 2325 C CA . GLU B 1 35 ? -3.781 41.281 7.754 1 95.88 35 GLU B CA 1
ATOM 2326 C C . GLU B 1 35 ? -5.039 40.469 7.527 1 95.88 35 GLU B C 1
ATOM 2328 O O . GLU B 1 35 ? -5.102 39.656 6.586 1 95.88 35 GLU B O 1
ATOM 2333 N N . GLY B 1 36 ? -6.055 40.594 8.43 1 95.12 36 GLY B N 1
ATOM 2334 C CA . GLY B 1 36 ? -7.273 39.812 8.289 1 95.12 36 GLY B CA 1
ATOM 2335 C C . GLY B 1 36 ? -7.203 38.469 8.977 1 95.12 36 GLY B C 1
ATOM 2336 O O . GLY B 1 36 ? -8.148 37.688 8.914 1 95.12 36 GLY B O 1
ATOM 2337 N N . GLY B 1 37 ? -5.996 38.125 9.508 1 95.88 37 GLY B N 1
ATOM 2338 C CA . GLY B 1 37 ? -5.852 36.969 10.383 1 95.88 37 GLY B CA 1
ATOM 2339 C C . GLY B 1 37 ? -5.922 35.656 9.641 1 95.88 37 GLY B C 1
ATOM 2340 O O . GLY B 1 37 ? -5.422 35.531 8.523 1 95.88 37 GLY B O 1
ATOM 2341 N N . ALA B 1 38 ? -6.473 34.688 10.312 1 96.75 38 ALA B N 1
ATOM 2342 C CA . ALA B 1 38 ? -6.527 33.281 9.844 1 96.75 38 ALA B CA 1
ATOM 2343 C C . ALA B 1 38 ? -7.305 33.188 8.531 1 96.75 38 ALA B C 1
ATOM 2345 O O . ALA B 1 38 ? -6.957 32.406 7.66 1 96.75 38 ALA B O 1
ATOM 2346 N N . ASP B 1 39 ? -8.289 33.969 8.359 1 97.38 39 ASP B N 1
ATOM 2347 C CA . ASP B 1 39 ? -9.102 33.969 7.148 1 97.38 39 ASP B CA 1
ATOM 2348 C C . ASP B 1 39 ? -8.266 34.281 5.914 1 97.38 39 ASP B C 1
ATOM 2350 O O . ASP B 1 39 ? -8.406 33.656 4.875 1 97.38 39 ASP B O 1
ATOM 2354 N N . ILE B 1 40 ? -7.383 35.219 6.074 1 97.44 40 ILE B N 1
ATOM 2355 C CA . ILE B 1 40 ? -6.57 35.656 4.941 1 97.44 40 ILE B CA 1
ATOM 2356 C C . ILE B 1 40 ? -5.516 34.594 4.637 1 97.44 40 ILE B C 1
ATOM 2358 O O . ILE B 1 40 ? -5.172 34.375 3.473 1 97.44 40 ILE B O 1
ATOM 2362 N N . VAL B 1 41 ? -5.02 33.938 5.652 1 98.06 41 VAL B N 1
ATOM 2363 C CA . VAL B 1 41 ? -4.09 32.844 5.434 1 98.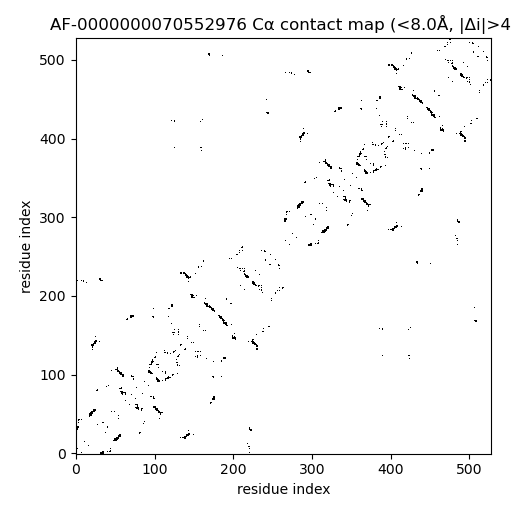06 41 VAL B CA 1
ATOM 2364 C C . VAL B 1 41 ? -4.758 31.766 4.582 1 98.06 41 VAL B C 1
ATOM 2366 O O . VAL B 1 41 ? -4.207 31.344 3.561 1 98.06 41 VAL B O 1
ATOM 2369 N N . LEU B 1 42 ? -5.957 31.375 4.898 1 97.75 42 LEU B N 1
ATOM 2370 C CA . LEU B 1 42 ? -6.691 30.359 4.164 1 97.75 42 LEU B CA 1
ATOM 2371 C C . LEU B 1 42 ? -7.016 30.828 2.75 1 97.75 42 LEU B C 1
ATOM 2373 O O . LEU B 1 42 ? -6.855 30.078 1.787 1 97.75 42 LEU B O 1
ATOM 2377 N N . ASP B 1 43 ? -7.457 32.094 2.691 1 98 43 ASP B N 1
ATOM 2378 C CA . ASP B 1 43 ? -7.75 32.656 1.377 1 98 43 ASP B CA 1
ATOM 2379 C C . ASP B 1 43 ? -6.52 32.625 0.477 1 98 43 ASP B C 1
ATOM 2381 O O . ASP B 1 43 ? -6.625 32.344 -0.72 1 98 43 ASP B O 1
ATOM 2385 N N . THR B 1 44 ? -5.406 32.969 1.056 1 98.44 44 THR B N 1
ATOM 2386 C CA . THR B 1 44 ? -4.148 32.938 0.315 1 98.44 44 THR B CA 1
ATOM 2387 C C . THR B 1 44 ? -3.871 31.562 -0.258 1 98.44 44 THR B C 1
ATOM 2389 O O . THR B 1 44 ? -3.586 31.422 -1.449 1 98.44 44 THR B O 1
ATOM 2392 N N . TRP B 1 45 ? -4.004 30.516 0.533 1 98.69 45 TRP B N 1
ATOM 2393 C CA . TRP B 1 45 ? -3.752 29.156 0.084 1 98.69 45 TRP B CA 1
ATOM 2394 C C . TRP B 1 45 ? -4.777 28.719 -0.958 1 98.69 45 TRP B C 1
ATOM 2396 O O . TRP B 1 45 ? -4.418 28.172 -2 1 98.69 45 TRP B O 1
ATOM 2406 N N . ILE B 1 46 ? -6.039 28.969 -0.696 1 98.38 46 ILE B N 1
ATOM 2407 C CA . ILE B 1 46 ? -7.117 28.547 -1.582 1 98.38 46 ILE B CA 1
ATOM 2408 C C . ILE B 1 46 ? -6.949 29.203 -2.951 1 98.38 46 ILE B C 1
ATOM 2410 O O . ILE B 1 46 ? -7.082 28.547 -3.982 1 98.38 46 ILE B O 1
ATOM 2414 N N . GLU B 1 47 ? -6.641 30.5 -2.939 1 98 47 GLU B N 1
ATOM 2415 C CA . GLU B 1 47 ? -6.465 31.234 -4.195 1 98 47 GLU B CA 1
ATOM 2416 C C . GLU B 1 47 ? -5.195 30.781 -4.918 1 98 47 GLU B C 1
ATOM 2418 O O . GLU B 1 47 ? -5.207 30.594 -6.137 1 98 47 GLU B O 1
ATOM 2423 N N . TYR B 1 48 ? -4.121 30.656 -4.199 1 98.5 48 TYR B N 1
ATOM 2424 C CA . TYR B 1 48 ? -2.838 30.328 -4.816 1 98.5 48 TYR B CA 1
ATOM 2425 C C . TYR B 1 48 ? -2.861 28.938 -5.441 1 98.5 48 TYR B C 1
ATOM 2427 O O . TYR B 1 48 ? -2.361 28.75 -6.551 1 98.5 48 TYR B O 1
ATOM 2435 N N . PHE B 1 49 ? -3.477 27.984 -4.75 1 98.19 49 PHE B N 1
ATOM 2436 C CA . PHE B 1 49 ? -3.463 26.609 -5.215 1 98.19 49 PHE B CA 1
ATOM 2437 C C . PHE B 1 49 ? -4.758 26.266 -5.945 1 98.19 49 PHE B C 1
ATOM 2439 O O . PHE B 1 49 ? -5.125 25.094 -6.055 1 98.19 49 PHE B O 1
ATOM 2446 N N . GLY B 1 50 ? -5.422 27.266 -6.418 1 92.25 50 GLY B N 1
ATOM 2447 C CA . GLY B 1 50 ? -6.73 27.125 -7.035 1 92.25 50 GLY B CA 1
ATOM 2448 C C . GLY B 1 50 ? -6.703 26.25 -8.273 1 92.25 50 GLY B C 1
ATOM 2449 O O . GLY B 1 50 ? -7.711 25.625 -8.625 1 92.25 50 GLY B O 1
ATOM 2450 N N . HIS B 1 51 ? -5.602 26.125 -8.969 1 94.25 51 HIS B N 1
ATOM 2451 C CA . HIS B 1 51 ? -5.465 25.328 -10.172 1 94.25 51 HIS B CA 1
ATOM 2452 C C . HIS B 1 51 ? -4.949 23.922 -9.844 1 94.25 51 HIS B C 1
ATOM 2454 O O . HIS B 1 51 ? -4.867 23.062 -10.727 1 94.25 51 HIS B O 1
ATOM 2460 N N . GLY B 1 52 ? -4.57 23.75 -8.688 1 98.25 52 GLY B N 1
ATOM 2461 C CA . GLY B 1 52 ? -4.125 22.469 -8.188 1 98.25 52 GLY B CA 1
ATOM 2462 C C . GLY B 1 52 ? -5.086 21.844 -7.184 1 98.25 52 GLY B C 1
ATOM 2463 O O . GLY B 1 52 ? -6.301 21.891 -7.375 1 98.25 52 GLY B O 1
ATOM 2464 N N . LEU B 1 53 ? -4.535 21.188 -6.191 1 98.81 53 LEU B N 1
ATOM 2465 C CA . LEU B 1 53 ? -5.301 20.547 -5.125 1 98.81 53 LEU B CA 1
ATOM 2466 C C . LEU B 1 53 ? -4.715 20.891 -3.76 1 98.81 53 LEU B C 1
ATOM 2468 O O . LEU B 1 53 ? -3.588 20.5 -3.445 1 98.81 53 LEU B O 1
ATOM 2472 N N . LEU B 1 54 ? -5.461 21.688 -3.018 1 98.88 54 LEU B N 1
ATOM 2473 C CA . LEU B 1 54 ? -5.082 22.031 -1.651 1 98.88 54 LEU B CA 1
ATOM 2474 C C . LEU B 1 54 ? -5.703 21.062 -0.655 1 98.88 54 LEU B C 1
ATOM 2476 O O . LEU B 1 54 ? -6.914 20.844 -0.664 1 98.88 54 LEU B O 1
ATOM 2480 N N . LEU B 1 55 ? -4.875 20.469 0.173 1 98.88 55 LEU B N 1
ATOM 2481 C CA . LEU B 1 55 ? -5.305 19.5 1.173 1 98.88 55 LEU B CA 1
ATOM 2482 C C . LEU B 1 55 ? -4.898 19.953 2.574 1 98.88 55 LEU B C 1
ATOM 2484 O O . LEU B 1 55 ? -3.795 20.469 2.77 1 98.88 55 LEU B O 1
ATOM 2488 N N . LEU B 1 56 ? -5.766 19.766 3.512 1 98.81 56 LEU B N 1
ATOM 2489 C CA . LEU B 1 56 ? -5.488 19.938 4.934 1 98.81 56 LEU B CA 1
ATOM 2490 C C . LEU B 1 56 ? -5.961 18.734 5.734 1 98.81 56 LEU B C 1
ATOM 2492 O O . LEU B 1 56 ? -7.027 18.188 5.457 1 98.81 56 LEU B O 1
ATOM 2496 N N . PRO B 1 57 ? -5.148 18.359 6.734 1 98.69 57 PRO B N 1
ATOM 2497 C CA . PRO B 1 57 ? -5.637 17.297 7.621 1 98.69 57 PRO B CA 1
ATOM 2498 C C . PRO B 1 57 ? -6.793 17.766 8.508 1 98.69 57 PRO B C 1
ATOM 2500 O O . PRO B 1 57 ? -6.793 18.906 8.984 1 98.69 57 PRO B O 1
ATOM 2503 N N . THR B 1 58 ? -7.758 16.922 8.664 1 98.56 58 THR B N 1
ATOM 2504 C CA . THR B 1 58 ? -8.891 17.219 9.539 1 98.56 58 THR B CA 1
ATOM 2505 C C . THR B 1 58 ? -9.148 16.062 10.492 1 98.56 58 THR B C 1
ATOM 2507 O O . THR B 1 58 ? -10.289 15.617 10.648 1 98.56 58 THR B O 1
ATOM 2510 N N . HIS B 1 59 ? -8.148 15.664 11.172 1 98.5 59 HIS B N 1
ATOM 2511 C CA . HIS B 1 59 ? -8.195 14.516 12.07 1 98.5 59 HIS B CA 1
ATOM 2512 C C . HIS B 1 59 ? -9.266 14.703 13.133 1 98.5 59 HIS B C 1
ATOM 2514 O O . HIS B 1 59 ? -9.602 15.828 13.5 1 98.5 59 HIS B O 1
ATOM 2520 N N . THR B 1 60 ? -9.742 13.547 13.641 1 98.19 60 THR B N 1
ATOM 2521 C CA . THR B 1 60 ? -10.805 13.578 14.633 1 98.19 60 THR B CA 1
ATOM 2522 C C . THR B 1 60 ? -10.523 12.57 15.75 1 98.19 60 THR B C 1
ATOM 2524 O O . THR B 1 60 ? -11.406 12.273 16.562 1 98.19 60 THR B O 1
ATOM 2527 N N . TRP B 1 61 ? -9.336 12.031 15.844 1 96 61 TRP B N 1
ATOM 2528 C CA . TRP B 1 61 ? -9.023 10.922 16.734 1 96 61 TRP B CA 1
ATOM 2529 C C . TRP B 1 61 ? -9.195 11.328 18.188 1 96 61 TRP B C 1
ATOM 2531 O O . TRP B 1 61 ? -9.367 10.469 19.062 1 96 61 TRP B O 1
ATOM 2541 N N . LYS B 1 62 ? -9.109 12.578 18.516 1 95.25 62 LYS B N 1
ATOM 2542 C CA . LYS B 1 62 ? -9.336 13.039 19.875 1 95.25 62 LYS B CA 1
ATOM 2543 C C . LYS B 1 62 ? -10.812 12.961 20.25 1 95.25 62 LYS B C 1
ATOM 2545 O O . LYS B 1 62 ? -11.156 12.758 21.422 1 95.25 62 LYS B O 1
ATOM 2550 N N . ASN B 1 63 ? -11.688 13.055 19.281 1 94.25 63 ASN B N 1
ATOM 2551 C CA . ASN B 1 63 ? -13.133 13.133 19.484 1 94.25 63 ASN B CA 1
ATOM 2552 C C . ASN B 1 63 ? -13.812 11.789 19.219 1 94.25 63 ASN B C 1
ATOM 2554 O O . ASN B 1 63 ? -14.914 11.547 19.703 1 94.25 63 ASN B O 1
ATOM 2558 N N . ILE B 1 64 ? -13.227 11.008 18.406 1 96.69 64 ILE B N 1
ATOM 2559 C CA . ILE B 1 64 ? -13.797 9.742 17.953 1 96.69 64 ILE B CA 1
ATOM 2560 C C . ILE B 1 64 ? -13.023 8.578 18.562 1 96.69 64 ILE B C 1
ATOM 2562 O O . ILE B 1 64 ? -11.828 8.422 18.328 1 96.69 64 ILE B O 1
ATOM 2566 N N . ASN B 1 65 ? -13.727 7.848 19.328 1 94 65 ASN B N 1
ATOM 2567 C CA . ASN B 1 65 ? -13.18 6.676 20 1 94 65 ASN B CA 1
ATOM 2568 C C . ASN B 1 65 ? -14.266 5.672 20.375 1 94 65 ASN B C 1
ATOM 2570 O O . ASN B 1 65 ? -15.398 5.77 19.891 1 94 65 ASN B O 1
ATOM 2574 N N . ALA B 1 66 ? -13.859 4.699 21.172 1 93.19 66 ALA B N 1
ATOM 2575 C CA . ALA B 1 66 ? -14.781 3.619 21.5 1 93.19 66 ALA B CA 1
ATOM 2576 C C . ALA B 1 66 ? -16 4.148 22.266 1 93.19 66 ALA B C 1
ATOM 2578 O O . ALA B 1 66 ? -17.109 3.637 22.109 1 93.19 66 ALA B O 1
ATOM 2579 N N . ASP B 1 67 ? -15.828 5.16 23.047 1 95.31 67 ASP B N 1
ATOM 2580 C CA . ASP B 1 67 ? -16.906 5.73 23.875 1 95.31 67 ASP B CA 1
ATOM 2581 C C . ASP B 1 67 ? -17.766 6.691 23.047 1 95.31 67 ASP B C 1
ATOM 2583 O O . ASP B 1 67 ? -18.938 6.879 23.344 1 95.31 67 ASP B O 1
ATOM 2587 N N . SER B 1 68 ? -17.156 7.305 22.125 1 97.19 68 SER B N 1
ATOM 2588 C CA . SER B 1 68 ? -17.812 8.203 21.172 1 97.19 68 SER B CA 1
ATOM 2589 C C . SER B 1 68 ? -17.484 7.816 19.734 1 97.19 68 SER B C 1
ATOM 2591 O O . SER B 1 68 ? -16.719 8.508 19.062 1 97.19 68 SER B O 1
ATOM 2593 N N . PRO B 1 69 ? -18.125 6.816 19.281 1 98 69 PRO B N 1
ATOM 2594 C CA . PRO B 1 69 ? -17.625 6.129 18.094 1 98 69 PRO B CA 1
ATOM 2595 C C . PRO B 1 69 ? -18.156 6.73 16.797 1 98 69 PRO B C 1
ATOM 2597 O O . PRO B 1 69 ? -17.734 6.344 15.703 1 98 69 PRO B O 1
ATOM 2600 N N . VAL B 1 70 ? -19.109 7.695 16.828 1 98.44 70 VAL B N 1
ATOM 2601 C CA . VAL B 1 70 ? -19.812 8.117 15.609 1 98.44 70 VAL B CA 1
ATOM 2602 C C . VAL B 1 70 ? -19.078 9.32 14.992 1 98.44 70 VAL B C 1
ATOM 2604 O O . VAL B 1 70 ? -18.984 10.375 15.617 1 98.44 70 VAL B O 1
ATOM 2607 N N . TYR B 1 71 ? -18.594 9.141 13.836 1 98.62 71 TYR B N 1
ATOM 2608 C CA . TYR B 1 71 ? -18.016 10.211 13.031 1 98.62 71 TYR B CA 1
ATOM 2609 C C . TYR B 1 71 ? -19.031 10.734 12.016 1 98.62 71 TYR B C 1
ATOM 2611 O O . TYR B 1 71 ? -19.516 9.977 11.172 1 98.62 71 TYR B O 1
ATOM 2619 N N . ASN B 1 72 ? -19.297 11.945 12.102 1 98.31 72 ASN B N 1
ATOM 2620 C CA . ASN B 1 72 ? -20.094 12.672 11.117 1 98.31 72 ASN B CA 1
ATOM 2621 C C . ASN B 1 72 ? -19.25 13.727 10.398 1 98.31 72 ASN B C 1
ATOM 2623 O O . ASN B 1 72 ? -18.891 14.742 10.984 1 98.31 72 ASN B O 1
ATOM 2627 N N . PRO B 1 73 ? -18.984 13.492 9.117 1 97.62 73 PRO B N 1
ATOM 2628 C CA . PRO B 1 73 ? -18.078 14.398 8.391 1 97.62 73 PRO B CA 1
ATOM 2629 C C . PRO B 1 73 ? -18.594 15.828 8.352 1 97.62 73 PRO B C 1
ATOM 2631 O O . PRO B 1 73 ? -17.812 16.781 8.227 1 97.62 73 PRO B O 1
ATOM 2634 N N . LYS B 1 74 ? -19.828 16.078 8.523 1 96.5 74 LYS B N 1
ATOM 2635 C CA . LYS B 1 74 ? -20.422 17.406 8.461 1 96.5 74 LYS B CA 1
ATOM 2636 C C . LYS B 1 74 ? -20.375 18.094 9.82 1 96.5 74 LYS B C 1
ATOM 2638 O O . LYS B 1 74 ? -20.453 19.328 9.906 1 96.5 74 LYS B O 1
ATOM 2643 N N . GLU B 1 75 ? -20.203 17.297 10.891 1 96.75 75 GLU B N 1
ATOM 2644 C CA . GLU B 1 75 ? -20.422 17.875 12.211 1 96.75 75 GLU B CA 1
ATOM 2645 C C . GLU B 1 75 ? -19.188 17.719 13.102 1 96.75 75 GLU B C 1
ATOM 2647 O O . GLU B 1 75 ? -18.922 18.578 13.938 1 96.75 75 GLU B O 1
ATOM 2652 N N . THR B 1 76 ? -18.531 16.562 13.023 1 97.94 76 THR B N 1
ATOM 2653 C CA . THR B 1 76 ? -17.422 16.281 13.93 1 97.94 76 THR B CA 1
ATOM 2654 C C . THR B 1 76 ? -16.266 17.25 13.688 1 97.94 76 THR B C 1
ATOM 2656 O O . THR B 1 76 ? -15.719 17.328 12.586 1 97.94 76 THR B O 1
ATOM 2659 N N . PRO B 1 77 ? -15.898 18.031 14.641 1 97.69 77 PRO B N 1
ATOM 2660 C CA . PRO B 1 77 ? -14.828 19 14.414 1 97.69 77 PRO B CA 1
ATOM 2661 C C . PRO B 1 77 ? -13.453 18.344 14.289 1 97.69 77 PRO B C 1
ATOM 2663 O O . PRO B 1 77 ? -13.219 17.266 14.844 1 97.69 77 PRO B O 1
ATOM 2666 N N . SER B 1 78 ? -12.617 18.969 13.516 1 97.81 78 SER B N 1
ATOM 2667 C CA . SER B 1 78 ? -11.211 18.578 13.469 1 97.81 78 SER B CA 1
ATOM 2668 C C . SER B 1 78 ? -10.516 18.859 14.805 1 97.81 78 SER B C 1
ATOM 2670 O O . SER B 1 78 ? -10.805 19.875 15.453 1 97.81 78 SER B O 1
ATOM 2672 N N . CYS B 1 79 ? -9.594 18.031 15.164 1 96.94 79 CYS B N 1
ATOM 2673 C CA . CYS B 1 79 ? -8.875 18.25 16.422 1 96.94 79 CYS B CA 1
ATOM 2674 C C . CYS B 1 79 ? -7.449 18.719 16.156 1 96.94 79 CYS B C 1
ATOM 2676 O O . CYS B 1 79 ? -6.609 18.688 17.062 1 96.94 79 CYS B O 1
ATOM 2678 N N . VAL B 1 80 ? -7.09 19.047 14.898 1 91.62 80 VAL B N 1
ATOM 2679 C CA . VAL B 1 80 ? -5.699 19.359 14.586 1 91.62 80 VAL B CA 1
ATOM 2680 C C . VAL B 1 80 ? -5.586 20.812 14.148 1 91.62 80 VAL B C 1
ATOM 2682 O O . VAL B 1 80 ? -4.816 21.141 13.242 1 91.62 80 VAL B O 1
ATOM 2685 N N . GLY B 1 81 ? -6.188 21.781 14.734 1 83.62 81 GLY B N 1
ATOM 2686 C CA . GLY B 1 81 ? -5.855 23.188 14.555 1 83.62 81 GLY B CA 1
ATOM 2687 C C . GLY B 1 81 ? -7.043 24.031 14.148 1 83.62 81 GLY B C 1
ATOM 2688 O O . GLY B 1 81 ? -8.016 23.531 13.594 1 83.62 81 GLY B O 1
ATOM 2689 N N . LEU B 1 82 ? -6.891 25.25 14.273 1 89.31 82 LEU B N 1
ATOM 2690 C CA . LEU B 1 82 ? -7.906 26.266 14 1 89.31 82 LEU B CA 1
ATOM 2691 C C . LEU B 1 82 ? -8.164 26.375 12.5 1 89.31 82 LEU B C 1
ATOM 2693 O O . LEU B 1 82 ? -9.32 26.406 12.07 1 89.31 82 LEU B O 1
ATOM 2697 N N . LEU B 1 83 ? -7.172 26.344 11.734 1 95.94 83 LEU B N 1
ATOM 2698 C CA . LEU B 1 83 ? -7.281 26.578 10.297 1 95.94 83 LEU B CA 1
ATOM 2699 C C . LEU B 1 83 ? -8.07 25.453 9.625 1 95.94 83 LEU B C 1
ATOM 2701 O O . LEU B 1 83 ? -8.797 25.688 8.664 1 95.94 83 LEU B O 1
ATOM 2705 N N . THR B 1 84 ? -7.918 24.219 10.156 1 97.38 84 THR B N 1
ATOM 2706 C CA . THR B 1 84 ? -8.586 23.094 9.531 1 97.38 84 THR B CA 1
ATOM 2707 C C . THR B 1 84 ? -10.094 23.172 9.711 1 97.38 84 THR B C 1
ATOM 2709 O O . THR B 1 84 ? -10.859 22.875 8.789 1 97.38 84 THR B O 1
ATOM 2712 N N . ASN B 1 85 ? -10.508 23.641 10.836 1 97.44 85 ASN B N 1
ATOM 2713 C CA . ASN B 1 85 ? -11.938 23.828 11.062 1 97.44 85 ASN B CA 1
ATOM 2714 C C . ASN B 1 85 ? -12.492 24.984 10.234 1 97.44 85 ASN B C 1
ATOM 2716 O O . ASN B 1 85 ? -13.617 24.906 9.727 1 97.44 85 ASN B O 1
ATOM 2720 N N . MET B 1 86 ? -11.758 26.031 10.125 1 98.06 86 MET B N 1
ATOM 2721 C CA . MET B 1 86 ? -12.164 27.141 9.281 1 98.06 86 MET B CA 1
ATOM 2722 C C . MET B 1 86 ? -12.234 26.719 7.812 1 98.06 86 MET B C 1
ATOM 2724 O O . MET B 1 86 ? -13.133 27.141 7.082 1 98.06 86 MET B O 1
ATOM 2728 N N . PHE B 1 87 ? -11.289 25.938 7.43 1 98.5 87 PHE B N 1
ATOM 2729 C CA . PHE B 1 87 ? -11.242 25.422 6.066 1 98.5 87 PHE B CA 1
ATOM 2730 C C . PHE B 1 87 ? -12.5 24.625 5.738 1 98.5 87 PHE B C 1
ATOM 2732 O O . PHE B 1 87 ? -13.062 24.766 4.648 1 98.5 87 PHE B O 1
ATOM 2739 N N . LEU B 1 88 ? -12.984 23.828 6.668 1 98.19 88 LEU B N 1
ATOM 2740 C CA . LEU B 1 88 ? -14.148 22.969 6.484 1 98.19 88 LEU B CA 1
ATOM 2741 C C . LEU B 1 88 ? -15.391 23.812 6.199 1 98.19 88 LEU B C 1
ATOM 2743 O O . LEU B 1 88 ? -16.359 23.312 5.605 1 98.19 88 LEU B O 1
ATOM 2747 N N . LYS B 1 89 ? -15.375 25.062 6.492 1 97.31 89 LYS B N 1
ATOM 2748 C CA . LYS B 1 89 ? -16.531 25.938 6.34 1 97.31 89 LYS B CA 1
ATOM 2749 C C . LYS B 1 89 ? -16.5 26.672 5.004 1 97.31 89 LYS B C 1
ATOM 2751 O O . LYS B 1 89 ? -17.453 27.375 4.652 1 97.31 89 LYS B O 1
ATOM 2756 N N . ARG B 1 90 ? -15.477 26.516 4.336 1 97.69 90 ARG B N 1
ATOM 2757 C CA . ARG B 1 90 ? -15.359 27.203 3.051 1 97.69 90 ARG B CA 1
ATOM 2758 C C . ARG B 1 90 ? -16.156 26.484 1.974 1 97.69 90 ARG B C 1
ATOM 2760 O O . ARG B 1 90 ? -16.234 25.25 1.965 1 97.69 90 ARG B O 1
ATOM 2767 N N . ASP B 1 91 ? -16.656 27.281 1.039 1 96.38 91 ASP B N 1
ATOM 2768 C CA . ASP B 1 91 ? -17.422 26.734 -0.067 1 96.38 91 ASP B CA 1
ATOM 2769 C C . ASP B 1 91 ? -16.547 25.859 -0.965 1 96.38 91 ASP B C 1
ATOM 2771 O O . ASP B 1 91 ? -15.43 26.25 -1.309 1 96.38 91 ASP B O 1
ATOM 2775 N N . GLY B 1 92 ? -17.078 24.672 -1.269 1 96.62 92 GLY B N 1
ATOM 2776 C CA . GLY B 1 92 ? -16.406 23.828 -2.236 1 96.62 92 GLY B CA 1
ATOM 2777 C C . GLY B 1 92 ? -15.453 22.828 -1.597 1 96.62 92 GLY B C 1
ATOM 2778 O O . GLY B 1 92 ? -14.93 21.938 -2.27 1 96.62 92 GLY B O 1
ATOM 2779 N N . VAL B 1 93 ? -15.258 22.922 -0.34 1 98.19 93 VAL B N 1
ATOM 2780 C CA . VAL B 1 93 ? -14.352 22.016 0.355 1 98.19 93 VAL B CA 1
ATOM 2781 C C . VAL B 1 93 ? -15.008 20.641 0.496 1 98.19 93 VAL B C 1
ATOM 2783 O O . VAL B 1 93 ? -16.172 20.531 0.868 1 98.19 93 VAL B O 1
ATOM 2786 N N . ILE B 1 94 ? -14.195 19.6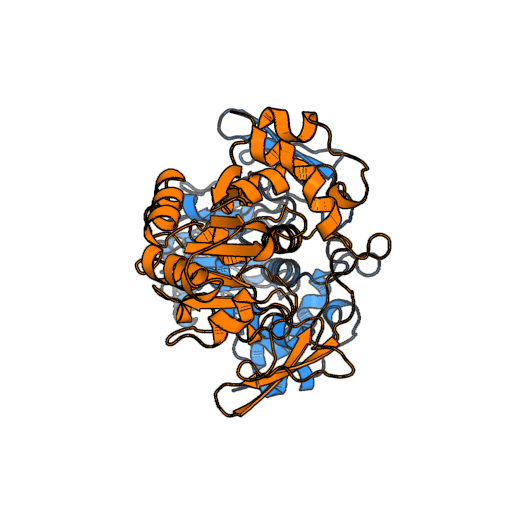25 0.157 1 98.19 94 ILE B N 1
ATOM 2787 C CA . ILE B 1 94 ? -14.617 18.234 0.29 1 98.19 94 ILE B CA 1
ATOM 2788 C C . ILE B 1 94 ? -13.844 17.578 1.425 1 98.19 94 ILE B C 1
ATOM 2790 O O . ILE B 1 94 ? -12.625 17.75 1.549 1 98.19 94 ILE B O 1
ATOM 2794 N N . ARG B 1 95 ? -14.555 16.859 2.258 1 98.69 95 ARG B N 1
ATOM 2795 C CA . ARG B 1 95 ? -13.906 16.125 3.342 1 98.69 95 ARG B CA 1
ATOM 2796 C C . ARG B 1 95 ? -14.031 14.617 3.137 1 98.69 95 ARG B C 1
ATOM 2798 O O . ARG B 1 95 ? -15.094 14.117 2.752 1 98.69 95 ARG B O 1
ATOM 2805 N N . SER B 1 96 ? -12.961 13.891 3.387 1 98.62 96 SER B N 1
ATOM 2806 C CA . SER B 1 96 ? -12.969 12.438 3.266 1 98.62 96 SER B CA 1
ATOM 2807 C C . SER B 1 96 ? -13.781 11.797 4.383 1 98.62 96 SER B C 1
ATOM 2809 O O . SER B 1 96 ? -14.078 12.438 5.391 1 98.62 96 SER B O 1
ATOM 2811 N N . LEU B 1 97 ? -14.086 10.562 4.262 1 98.56 97 LEU B N 1
ATOM 2812 C CA . LEU B 1 97 ? -14.992 9.883 5.184 1 98.56 97 LEU B CA 1
ATOM 2813 C C . LEU B 1 97 ? -14.211 9.008 6.156 1 98.56 97 LEU B C 1
ATOM 2815 O O . LEU B 1 97 ? -14.773 8.086 6.75 1 98.56 97 LEU B O 1
ATOM 2819 N N . HIS B 1 98 ? -12.961 9.234 6.293 1 98.62 98 HIS B N 1
ATOM 2820 C CA . HIS B 1 98 ? -12.195 8.508 7.297 1 98.62 98 HIS B CA 1
ATOM 2821 C C . HIS B 1 98 ? -12.555 8.953 8.703 1 98.62 98 HIS B C 1
ATOM 2823 O O . HIS B 1 98 ? -12.5 10.148 9.016 1 98.62 98 HIS B O 1
ATOM 2829 N N . PRO B 1 99 ? -12.773 8.125 9.555 1 98.56 99 PRO B N 1
ATOM 2830 C CA . PRO B 1 99 ? -13.398 8.547 10.812 1 98.56 99 PRO B CA 1
ATOM 2831 C C . PRO B 1 99 ? -12.398 9.156 11.797 1 98.56 99 PRO B C 1
ATOM 2833 O O . PRO B 1 99 ? -12.781 9.906 12.688 1 98.56 99 PRO B O 1
ATOM 2836 N N . THR B 1 100 ? -11.133 8.82 11.68 1 98.44 100 THR B N 1
ATOM 2837 C CA . THR B 1 100 ? -10.188 9.328 12.664 1 98.44 100 THR B CA 1
ATOM 2838 C C . THR B 1 100 ? -9.133 10.219 12.008 1 98.44 100 THR B C 1
ATOM 2840 O O . THR B 1 100 ? -8.531 11.062 12.664 1 98.44 100 THR B O 1
ATOM 2843 N N . HIS B 1 101 ? -8.812 9.961 10.781 1 98.62 101 HIS B N 1
ATOM 2844 C CA . HIS B 1 101 ? -7.766 10.68 10.062 1 98.62 101 HIS B CA 1
ATOM 2845 C C . HIS B 1 101 ? -8.289 11.258 8.75 1 98.62 101 HIS B C 1
ATOM 2847 O O . HIS B 1 101 ? -7.648 11.125 7.707 1 98.62 101 HIS B O 1
ATOM 2853 N N . SER B 1 102 ? -9.359 11.945 8.859 1 98.62 102 SER B N 1
ATOM 2854 C CA . SER B 1 102 ? -9.953 12.562 7.676 1 98.62 102 SER B CA 1
ATOM 2855 C C . SER B 1 102 ? -9.062 13.672 7.129 1 98.62 102 SER B C 1
ATOM 2857 O O . SER B 1 102 ? -8.18 14.172 7.836 1 98.62 102 SER B O 1
ATOM 2859 N N . MET B 1 103 ? -9.227 13.906 5.887 1 98.75 103 MET B N 1
ATOM 2860 C CA . MET B 1 103 ? -8.57 14.961 5.125 1 98.75 103 MET B CA 1
ATOM 2861 C C . MET B 1 103 ? -9.586 15.766 4.32 1 98.75 103 MET B C 1
ATOM 2863 O O . MET B 1 103 ? -10.578 15.219 3.846 1 98.75 103 MET B O 1
ATOM 2867 N N . ALA B 1 104 ? -9.367 17.031 4.211 1 98.75 104 ALA B N 1
ATOM 2868 C CA . ALA B 1 104 ? -10.219 17.891 3.393 1 98.75 104 ALA B CA 1
ATOM 2869 C C . ALA B 1 104 ? -9.43 18.531 2.256 1 98.75 104 ALA B C 1
ATOM 2871 O O . ALA B 1 104 ? -8.219 18.734 2.369 1 98.75 104 ALA B O 1
ATOM 2872 N N . GLY B 1 105 ? -10.125 18.797 1.199 1 98.75 105 GLY B N 1
ATOM 2873 C CA . GLY B 1 105 ? -9.445 19.359 0.048 1 98.75 105 GLY B CA 1
ATOM 2874 C C . GLY B 1 105 ? -10.352 20.219 -0.814 1 98.75 105 GLY B C 1
ATOM 2875 O O . GLY B 1 105 ? -11.578 20.125 -0.712 1 98.75 105 GLY B O 1
ATOM 2876 N N . ILE B 1 106 ? -9.758 21.078 -1.616 1 98.62 106 ILE B N 1
ATOM 2877 C CA . ILE B 1 106 ? -10.43 21.906 -2.613 1 98.62 106 ILE B CA 1
ATOM 2878 C C . ILE B 1 106 ? -9.555 22.031 -3.859 1 98.62 106 ILE B C 1
ATOM 2880 O O . ILE B 1 106 ? -8.328 22.078 -3.76 1 98.62 106 ILE B O 1
ATOM 2884 N N . GLY B 1 107 ? -10.148 22.078 -4.992 1 97.69 107 GLY B N 1
ATOM 2885 C CA . GLY B 1 107 ? -9.406 22.219 -6.234 1 97.69 107 GLY B CA 1
ATOM 2886 C C . GLY B 1 107 ? -9.602 21.062 -7.191 1 97.69 107 GLY B C 1
ATOM 2887 O O . GLY B 1 107 ? -10.648 20.406 -7.168 1 97.69 107 GLY B O 1
ATOM 2888 N N . LYS B 1 108 ? -8.641 20.844 -8.023 1 95.56 108 LYS B N 1
ATOM 2889 C CA . LYS B 1 108 ? -8.711 19.875 -9.109 1 95.56 108 LYS B CA 1
ATOM 2890 C C . LYS B 1 108 ? -8.844 18.453 -8.578 1 95.56 108 LYS B C 1
ATOM 2892 O O . LYS B 1 108 ? -7.992 17.984 -7.816 1 95.56 108 LYS B O 1
ATOM 2897 N N . LYS B 1 109 ? -9.945 17.781 -8.891 1 95.94 109 LYS B N 1
ATOM 2898 C CA . LYS B 1 109 ? -10.188 16.375 -8.625 1 95.94 109 LYS B CA 1
ATOM 2899 C C . LYS B 1 109 ? -10.18 16.078 -7.129 1 95.94 109 LYS B C 1
ATOM 2901 O O . LYS B 1 109 ? -9.75 15 -6.707 1 95.94 109 LYS B O 1
ATOM 2906 N N . ALA B 1 110 ? -10.578 17.047 -6.363 1 98.12 110 ALA B N 1
ATOM 2907 C CA . ALA B 1 110 ? -10.609 16.859 -4.914 1 98.12 110 ALA B CA 1
ATOM 2908 C C . ALA B 1 110 ? -11.508 15.688 -4.527 1 98.12 110 ALA B C 1
ATOM 2910 O O . ALA B 1 110 ? -11.125 14.836 -3.723 1 98.12 110 ALA B O 1
ATOM 2911 N N . ALA B 1 111 ? -12.664 15.633 -5.129 1 97.88 111 ALA B N 1
ATOM 2912 C CA . ALA B 1 111 ? -13.625 14.586 -4.805 1 97.88 111 ALA B CA 1
ATOM 2913 C C . ALA B 1 111 ? -13.055 13.203 -5.129 1 97.88 111 ALA B C 1
ATOM 2915 O O . ALA B 1 111 ? -13.156 12.281 -4.324 1 97.88 111 ALA B O 1
ATOM 2916 N N . GLU B 1 112 ? -12.492 13.102 -6.258 1 97.88 112 GLU B N 1
ATOM 2917 C CA . GLU B 1 112 ? -11.891 11.844 -6.676 1 97.88 112 GLU B CA 1
ATOM 2918 C C . GLU B 1 112 ? -10.727 11.461 -5.77 1 97.88 112 GLU B C 1
ATOM 2920 O O . GLU B 1 112 ? -10.594 10.305 -5.367 1 97.88 112 GLU B O 1
ATOM 2925 N N . TYR B 1 113 ? -9.883 12.375 -5.461 1 98.19 113 TYR B N 1
ATOM 2926 C CA . TYR B 1 113 ? -8.703 12.148 -4.633 1 98.19 113 TYR B CA 1
ATOM 2927 C C . TYR B 1 113 ? -9.102 11.648 -3.248 1 98.19 113 TYR B C 1
ATOM 2929 O O . TYR B 1 113 ? -8.414 10.805 -2.668 1 98.19 113 TYR B O 1
ATOM 2937 N N . LEU B 1 114 ? -10.25 12.133 -2.709 1 98.44 114 LEU B N 1
ATOM 2938 C CA . LEU B 1 114 ? -10.617 11.859 -1.324 1 98.44 114 LEU B CA 1
ATOM 2939 C C . LEU B 1 114 ? -11.672 10.758 -1.247 1 98.44 114 LEU B C 1
ATOM 2941 O O . LEU B 1 114 ? -12.211 10.484 -0.173 1 98.44 114 LEU B O 1
ATOM 2945 N N . ALA B 1 115 ? -11.883 10.133 -2.281 1 97.5 115 ALA B N 1
ATOM 2946 C CA . ALA B 1 115 ? -12.945 9.133 -2.361 1 97.5 115 ALA B CA 1
ATOM 2947 C C . ALA B 1 115 ? -12.539 7.848 -1.645 1 97.5 115 ALA B C 1
ATOM 2949 O O . ALA B 1 115 ? -11.344 7.57 -1.474 1 97.5 115 ALA B O 1
ATOM 2950 N N . SER B 1 116 ? -13.453 7.117 -1.078 1 96.62 116 SER B N 1
ATOM 2951 C CA . SER B 1 116 ? -13.391 5.727 -0.64 1 96.62 116 SER B CA 1
ATOM 2952 C C . SER B 1 116 ? -12.609 5.59 0.664 1 96.62 116 SER B C 1
ATOM 2954 O O . SER B 1 116 ? -12.234 4.484 1.058 1 96.62 116 SER B O 1
ATOM 2956 N N . GLU B 1 117 ? -12.383 6.719 1.336 1 98.25 117 GLU B N 1
ATOM 2957 C CA . GLU B 1 117 ? -11.617 6.676 2.578 1 98.25 117 GLU B CA 1
ATOM 2958 C C . GLU B 1 117 ? -12.414 6.004 3.695 1 98.25 117 GLU B C 1
ATOM 2960 O O . GLU B 1 117 ? -11.844 5.598 4.711 1 98.25 117 GLU B O 1
ATOM 2965 N N . GLU B 1 118 ? -13.688 5.844 3.516 1 97.75 118 GLU B N 1
ATOM 2966 C CA . GLU B 1 118 ? -14.547 5.172 4.484 1 97.75 118 GLU B CA 1
ATOM 2967 C C . GLU B 1 118 ? -14.242 3.68 4.559 1 97.75 118 GLU B C 1
ATOM 2969 O O . GLU B 1 118 ? -14.641 3.002 5.508 1 97.75 118 GLU B O 1
ATOM 2974 N N . ASN B 1 119 ? -13.508 3.16 3.613 1 96.44 119 ASN B N 1
ATOM 2975 C CA . ASN B 1 119 ? -13.203 1.733 3.559 1 96.44 119 ASN B CA 1
ATOM 2976 C C . ASN B 1 119 ? -11.883 1.411 4.254 1 96.44 119 ASN B C 1
ATOM 2978 O O . ASN B 1 119 ? -11.539 0.241 4.43 1 96.44 119 ASN B O 1
ATOM 2982 N N . ASN B 1 120 ? -11.133 2.393 4.637 1 97.06 120 ASN B N 1
ATOM 2983 C CA . ASN B 1 120 ? -9.82 2.18 5.238 1 97.06 120 ASN B CA 1
ATOM 2984 C C . ASN B 1 120 ? -9.938 1.736 6.695 1 97.06 120 ASN B C 1
ATOM 2986 O O . ASN B 1 120 ? -10.789 2.236 7.434 1 97.06 120 ASN B O 1
ATOM 2990 N N . ASN B 1 121 ? -9.008 0.813 7.098 1 96 121 ASN B N 1
ATOM 2991 C CA . ASN B 1 121 ? -9.102 0.232 8.438 1 96 121 ASN B CA 1
ATOM 2992 C C . ASN B 1 121 ? -7.914 0.635 9.305 1 96 121 ASN B C 1
ATOM 2994 O O . ASN B 1 121 ? -7.758 0.131 10.422 1 96 121 ASN B O 1
ATOM 2998 N N . THR B 1 122 ? -7.016 1.395 8.781 1 97.94 122 THR B N 1
ATOM 2999 C CA . THR B 1 122 ? -5.914 2.01 9.516 1 97.94 122 THR B CA 1
ATOM 3000 C C . THR B 1 122 ? -5.859 3.512 9.25 1 97.94 122 THR B C 1
ATOM 3002 O O . THR B 1 122 ? -6.535 4.012 8.344 1 97.94 122 THR B O 1
ATOM 3005 N N . PRO B 1 123 ? -5.141 4.266 10.055 1 98.25 123 PRO B N 1
ATOM 3006 C CA . PRO B 1 123 ? -5.152 5.723 9.93 1 98.25 123 PRO B CA 1
ATOM 3007 C C . PRO B 1 123 ? -4.641 6.203 8.578 1 98.25 123 PRO B C 1
ATOM 3009 O O . PRO B 1 123 ? -5.258 7.07 7.949 1 98.25 123 PRO B O 1
ATOM 3012 N N . CYS B 1 124 ? -3.525 5.695 8.156 1 98.25 124 CYS B N 1
ATOM 3013 C CA . CYS B 1 124 ? -2.9 6.078 6.891 1 98.25 124 CYS B CA 1
ATOM 3014 C C . CYS B 1 124 ? -2.686 4.863 6 1 98.25 124 CYS B C 1
ATOM 3016 O O . CYS B 1 124 ? -1.554 4.559 5.617 1 98.25 124 CYS B O 1
ATOM 3018 N N . THR B 1 125 ? -3.781 4.27 5.629 1 96.88 125 THR B N 1
ATOM 3019 C CA . THR B 1 125 ? -3.812 2.988 4.93 1 96.88 125 THR B CA 1
ATOM 3020 C C . THR B 1 125 ? -3.066 3.08 3.604 1 96.88 125 THR B C 1
ATOM 3022 O O . THR B 1 125 ? -3.205 4.062 2.873 1 96.88 125 THR B O 1
ATOM 3025 N N . PRO B 1 126 ? -2.217 2.031 3.271 1 97.5 126 PRO B N 1
ATOM 3026 C CA . PRO B 1 126 ? -1.628 1.998 1.93 1 97.5 126 PRO B CA 1
ATOM 3027 C C . PRO B 1 126 ? -2.668 2.172 0.825 1 97.5 126 PRO B C 1
ATOM 3029 O O . PRO B 1 126 ? -3.711 1.514 0.845 1 97.5 126 PRO B O 1
ATOM 3032 N N . GLY B 1 127 ? -2.391 3.102 -0.064 1 95.69 127 GLY B N 1
ATOM 3033 C CA . GLY B 1 127 ? -3.338 3.395 -1.128 1 95.69 127 GLY B CA 1
ATOM 3034 C C . GLY B 1 127 ? -4.348 4.465 -0.752 1 95.69 127 GLY B C 1
ATOM 3035 O O . GLY B 1 127 ? -5.09 4.949 -1.606 1 95.69 127 GLY B O 1
ATOM 3036 N N . GLY B 1 128 ? -4.445 4.855 0.493 1 97.38 128 GLY B N 1
ATOM 3037 C CA . GLY B 1 128 ? -5.336 5.91 0.949 1 97.38 128 GLY B CA 1
ATOM 3038 C C . GLY B 1 128 ? -4.852 7.301 0.578 1 97.38 128 GLY B C 1
ATOM 3039 O O . GLY B 1 128 ? -3.869 7.445 -0.152 1 97.38 128 GLY B O 1
ATOM 3040 N N . CYS B 1 129 ? -5.539 8.289 1.039 1 98.25 129 CYS B N 1
ATOM 3041 C CA . CYS B 1 129 ? -5.312 9.656 0.576 1 98.25 129 CYS B CA 1
ATOM 3042 C C . CYS B 1 129 ? -3.926 10.141 0.976 1 98.25 129 CYS B C 1
ATOM 3044 O O . CYS B 1 129 ? -3.311 10.938 0.26 1 98.25 129 CYS B O 1
ATOM 3046 N N . TYR B 1 130 ? -3.395 9.695 2.111 1 98.69 130 TYR B N 1
ATOM 3047 C CA . TYR B 1 130 ? -2.045 10.102 2.486 1 98.69 130 TYR B CA 1
ATOM 3048 C C . TYR B 1 130 ? -1.006 9.438 1.589 1 98.69 130 TYR B C 1
ATOM 3050 O O . TYR B 1 130 ? -0.048 10.086 1.156 1 98.69 130 TYR B O 1
ATOM 3058 N N . ASP B 1 131 ? -1.195 8.203 1.299 1 98 131 ASP B N 1
ATOM 3059 C CA . ASP B 1 131 ? -0.274 7.469 0.437 1 98 131 ASP B CA 1
ATOM 3060 C C . ASP B 1 131 ? -0.348 7.973 -1.002 1 98 131 ASP B C 1
ATOM 3062 O O . ASP B 1 131 ? 0.664 8.008 -1.706 1 98 131 ASP B O 1
ATOM 3066 N N . ARG B 1 132 ? -1.49 8.375 -1.462 1 97.38 132 ARG B N 1
ATOM 3067 C CA . ARG B 1 132 ? -1.706 8.836 -2.83 1 97.38 132 ARG B CA 1
ATOM 3068 C C . ARG B 1 132 ? -0.837 10.047 -3.141 1 97.38 132 ARG B C 1
ATOM 3070 O O . ARG B 1 132 ? -0.549 10.328 -4.305 1 97.38 132 ARG B O 1
ATOM 3077 N N . LEU B 1 133 ? -0.381 10.781 -2.121 1 98.25 133 LEU B N 1
ATOM 3078 C CA . LEU B 1 133 ? 0.435 11.977 -2.318 1 98.25 133 LEU B CA 1
ATOM 3079 C C . LEU B 1 133 ? 1.683 11.656 -3.133 1 98.25 133 LEU B C 1
ATOM 3081 O O . LEU B 1 133 ? 2.014 12.367 -4.078 1 98.25 133 LEU B O 1
ATOM 3085 N N . ARG B 1 134 ? 2.34 10.57 -2.805 1 96.56 134 ARG B N 1
ATOM 3086 C CA . ARG B 1 134 ? 3.584 10.281 -3.508 1 96.56 134 ARG B CA 1
ATOM 3087 C C . ARG B 1 134 ? 3.312 9.797 -4.93 1 96.56 134 ARG B C 1
ATOM 3089 O O . ARG B 1 134 ? 4.062 10.125 -5.852 1 96.56 134 ARG B O 1
ATOM 3096 N N . SER B 1 135 ? 2.205 9.172 -5.145 1 92.62 135 SER B N 1
ATOM 3097 C CA . SER B 1 135 ? 1.888 8.625 -6.461 1 92.62 135 SER B CA 1
ATOM 3098 C C . SER B 1 135 ? 1.533 9.734 -7.449 1 92.62 135 SER B C 1
ATOM 3100 O O . SER B 1 135 ? 1.728 9.578 -8.656 1 92.62 135 SER B O 1
ATOM 3102 N N . CYS B 1 136 ? 1.088 10.844 -6.965 1 95.94 136 CYS B N 1
ATOM 3103 C CA . CYS B 1 136 ? 0.661 11.906 -7.871 1 95.94 136 CYS B CA 1
ATOM 3104 C C . CYS B 1 136 ? 1.665 13.055 -7.875 1 95.94 136 CYS B C 1
ATOM 3106 O O . CYS B 1 136 ? 1.345 14.164 -8.305 1 95.94 136 CYS B O 1
ATOM 3108 N N . GLY B 1 137 ? 2.799 12.805 -7.305 1 96.62 137 GLY B N 1
ATOM 3109 C CA . GLY B 1 137 ? 3.822 13.836 -7.281 1 96.62 137 GLY B CA 1
ATOM 3110 C C . GLY B 1 137 ? 3.512 14.961 -6.309 1 96.62 137 GLY B C 1
ATOM 3111 O O . GLY B 1 137 ? 3.902 16.109 -6.535 1 96.62 137 GLY B O 1
ATOM 3112 N N . GLY B 1 138 ? 2.795 14.648 -5.262 1 98.5 138 GLY B N 1
ATOM 3113 C CA . GLY B 1 138 ? 2.338 15.633 -4.301 1 98.5 138 GLY B CA 1
ATOM 3114 C C . GLY B 1 138 ? 3.445 16.141 -3.398 1 98.5 138 GLY B C 1
ATOM 3115 O O . GLY B 1 138 ? 4.551 15.602 -3.396 1 98.5 138 GLY B O 1
ATOM 3116 N N . LYS B 1 139 ? 3.104 17.25 -2.682 1 98.88 139 LYS B N 1
ATOM 3117 C CA . LYS B 1 139 ? 4.012 17.875 -1.731 1 98.88 139 LYS B CA 1
ATOM 3118 C C . LYS B 1 139 ? 3.359 18.031 -0.36 1 98.88 139 LYS B C 1
ATOM 3120 O O . LYS B 1 139 ? 2.131 18.016 -0.248 1 98.88 139 LYS B O 1
ATOM 3125 N N . VAL B 1 140 ? 4.191 18.078 0.637 1 98.94 140 VAL B N 1
ATOM 3126 C CA . VAL B 1 140 ? 3.771 18.422 1.992 1 98.94 140 VAL B CA 1
ATOM 3127 C C . VAL B 1 140 ? 4.449 19.719 2.436 1 98.94 140 VAL B C 1
ATOM 3129 O O . VAL B 1 140 ? 5.66 19.875 2.283 1 98.94 140 VAL B O 1
ATOM 3132 N N . LEU B 1 141 ? 3.648 20.625 2.879 1 98.94 141 LEU B N 1
ATOM 3133 C CA . LEU B 1 141 ? 4.172 21.859 3.453 1 98.94 141 LEU B CA 1
ATOM 3134 C C . LEU B 1 141 ? 3.877 21.922 4.949 1 98.94 141 LEU B C 1
ATOM 3136 O O . LEU B 1 141 ? 2.715 21.922 5.355 1 98.94 141 LEU B O 1
ATOM 3140 N N . LEU B 1 142 ? 4.945 21.906 5.711 1 98.88 142 LEU B N 1
ATOM 3141 C CA . LEU B 1 142 ? 4.844 22.062 7.156 1 98.88 142 LEU B CA 1
ATOM 3142 C C . LEU B 1 142 ? 5.078 23.516 7.559 1 98.88 142 LEU B C 1
ATOM 3144 O O . LEU B 1 142 ? 6.207 24.016 7.5 1 98.88 142 LEU B O 1
ATOM 3148 N N . VAL B 1 143 ? 4.027 24.172 7.965 1 98.56 143 VAL B N 1
ATOM 3149 C CA . VAL B 1 143 ? 4.098 25.594 8.289 1 98.56 143 VAL B CA 1
ATOM 3150 C C . VAL B 1 143 ? 4.148 25.781 9.805 1 98.56 143 VAL B C 1
ATOM 3152 O O . VAL B 1 143 ? 3.131 25.641 10.492 1 98.56 143 VAL B O 1
ATOM 3155 N N . GLY B 1 144 ? 5.355 26.125 10.297 1 98 144 GLY B N 1
ATOM 3156 C CA . GLY B 1 144 ? 5.516 26.375 11.719 1 98 144 GLY B CA 1
ATOM 3157 C C . GLY B 1 144 ? 5.527 25.109 12.555 1 98 144 GLY B C 1
ATOM 3158 O O . GLY B 1 144 ? 5.316 25.156 13.766 1 98 144 GLY B O 1
ATOM 3159 N N . VAL B 1 145 ? 5.594 24 11.961 1 97.69 145 VAL B N 1
ATOM 3160 C CA . VAL B 1 145 ? 5.691 22.719 12.633 1 97.69 145 VAL B CA 1
ATOM 3161 C C . VAL B 1 145 ? 6.781 21.875 11.969 1 97.69 145 VAL B C 1
ATOM 3163 O O . VAL B 1 145 ? 7.223 22.188 10.859 1 97.69 145 VAL B O 1
ATOM 3166 N N . GLY B 1 146 ? 7.281 20.922 12.68 1 98.12 146 GLY B N 1
ATOM 3167 C CA . GLY B 1 146 ? 8.273 20 12.141 1 98.12 146 GLY B CA 1
ATOM 3168 C C . GLY B 1 146 ? 7.688 18.656 11.742 1 98.12 146 GLY B C 1
ATOM 3169 O O . GLY B 1 146 ? 6.477 18.531 11.539 1 98.12 146 GLY B O 1
ATOM 3170 N N . HIS B 1 147 ? 8.57 17.719 11.609 1 98.69 147 HIS B N 1
ATOM 3171 C CA . HIS B 1 147 ? 8.164 16.406 11.133 1 98.69 147 HIS B CA 1
ATOM 3172 C C . HIS B 1 147 ? 7.352 15.664 12.195 1 98.69 147 HIS B C 1
ATOM 3174 O O . HIS B 1 147 ? 6.688 14.672 11.891 1 98.69 147 HIS B O 1
ATOM 3180 N N . GLU B 1 148 ? 7.406 16.125 13.453 1 97.88 148 GLU B N 1
ATOM 3181 C CA . GLU B 1 148 ? 6.566 15.516 14.477 1 97.88 148 GLU B CA 1
ATOM 3182 C C . GLU B 1 148 ? 5.086 15.672 14.148 1 97.88 148 GLU B C 1
ATOM 3184 O O . GLU B 1 148 ? 4.242 14.969 14.703 1 97.88 148 GLU B O 1
ATOM 3189 N N . ARG B 1 149 ? 4.777 16.516 13.188 1 97.69 149 ARG B N 1
ATOM 3190 C CA . ARG B 1 149 ? 3.395 16.719 12.773 1 97.69 149 ARG B CA 1
ATOM 3191 C C . ARG B 1 149 ? 3.17 16.234 11.344 1 97.69 149 ARG B C 1
ATOM 3193 O O . ARG B 1 149 ? 2.105 16.469 10.766 1 97.69 149 ARG B O 1
ATOM 3200 N N . ASN B 1 150 ? 4.117 15.641 10.75 1 98.56 150 ASN B N 1
ATOM 3201 C CA . ASN B 1 150 ? 4.043 15.188 9.367 1 98.56 150 ASN B CA 1
ATOM 3202 C C . ASN B 1 150 ? 3.355 13.828 9.258 1 98.56 150 ASN B C 1
ATOM 3204 O O . ASN B 1 150 ? 4.02 12.797 9.188 1 98.56 150 ASN B O 1
ATOM 3208 N N . THR B 1 151 ? 2.027 13.82 9.109 1 98.5 151 THR B N 1
ATOM 3209 C CA . THR B 1 151 ? 1.215 12.609 9.07 1 98.5 151 THR B CA 1
ATOM 3210 C C . THR B 1 151 ? 1.608 11.734 7.887 1 98.5 151 THR B C 1
ATOM 3212 O O . THR B 1 151 ? 1.431 10.508 7.93 1 98.5 151 THR B O 1
ATOM 3215 N N . PHE B 1 152 ? 2.201 12.328 6.883 1 98.75 152 PHE B N 1
ATOM 3216 C CA . PHE B 1 152 ? 2.609 11.562 5.707 1 98.75 152 PHE B CA 1
ATOM 3217 C C . PHE B 1 152 ? 3.623 10.492 6.086 1 98.75 152 PHE B C 1
ATOM 3219 O O . PHE B 1 152 ? 3.623 9.398 5.512 1 98.75 152 PHE B O 1
ATOM 3226 N N . ILE B 1 153 ? 4.48 10.727 7.055 1 98.81 153 ILE B N 1
ATOM 3227 C CA . ILE B 1 153 ? 5.488 9.75 7.457 1 98.81 153 ILE B CA 1
ATOM 3228 C C . ILE B 1 153 ? 4.812 8.539 8.086 1 98.81 153 ILE B C 1
ATOM 3230 O O . ILE B 1 153 ? 5.266 7.402 7.906 1 98.81 153 ILE B O 1
ATOM 3234 N N . HIS B 1 154 ? 3.695 8.719 8.805 1 98.62 154 HIS B N 1
ATOM 3235 C CA . HIS B 1 154 ? 2.902 7.586 9.258 1 98.62 154 HIS B CA 1
ATOM 3236 C C . HIS B 1 154 ? 2.477 6.707 8.086 1 98.62 154 HIS B C 1
ATOM 3238 O O . HIS B 1 154 ? 2.486 5.48 8.188 1 98.62 154 HIS B O 1
ATOM 3244 N N . SER B 1 155 ? 2.027 7.355 7.035 1 98.56 155 SER B N 1
ATOM 3245 C CA . SER B 1 155 ? 1.635 6.621 5.836 1 98.56 155 SER B CA 1
ATOM 3246 C C . SER B 1 155 ? 2.801 5.816 5.273 1 98.56 155 SER B C 1
ATOM 3248 O O . SER B 1 155 ? 2.639 4.645 4.922 1 98.56 155 SER B O 1
ATOM 3250 N N . VAL B 1 156 ? 3.957 6.406 5.254 1 98.5 156 VAL B N 1
ATOM 3251 C CA . VAL B 1 156 ? 5.152 5.723 4.777 1 98.5 156 VAL B CA 1
ATOM 3252 C C . VAL B 1 156 ? 5.414 4.484 5.629 1 98.5 156 VAL B C 1
ATOM 3254 O O . VAL B 1 156 ? 5.676 3.4 5.102 1 98.5 156 VAL B O 1
ATOM 3257 N N . GLU B 1 157 ? 5.309 4.656 6.922 1 98.25 157 GLU B N 1
ATOM 3258 C CA . GLU B 1 157 ? 5.539 3.535 7.828 1 98.25 157 GLU B CA 1
ATOM 3259 C C . GLU B 1 157 ? 4.543 2.406 7.574 1 98.25 157 GLU B C 1
ATOM 3261 O O . GLU B 1 157 ? 4.906 1.229 7.625 1 98.25 157 GLU B O 1
ATOM 3266 N N . GLU B 1 158 ? 3.277 2.76 7.352 1 98.12 158 GLU B N 1
ATOM 3267 C CA . GLU B 1 158 ? 2.273 1.735 7.086 1 98.12 158 GLU B CA 1
ATOM 3268 C C . GLU B 1 158 ? 2.557 1.016 5.77 1 98.12 158 GLU B C 1
ATOM 3270 O O . GLU B 1 158 ? 2.475 -0.213 5.699 1 98.12 158 GLU B O 1
ATOM 3275 N N . VAL B 1 159 ? 2.93 1.77 4.754 1 97.88 159 VAL B N 1
ATOM 3276 C CA . VAL B 1 159 ? 3.232 1.173 3.457 1 97.88 159 VAL B CA 1
ATOM 3277 C C . VAL B 1 159 ? 4.41 0.208 3.594 1 97.88 159 VAL B C 1
ATOM 3279 O O . VAL B 1 159 ? 4.402 -0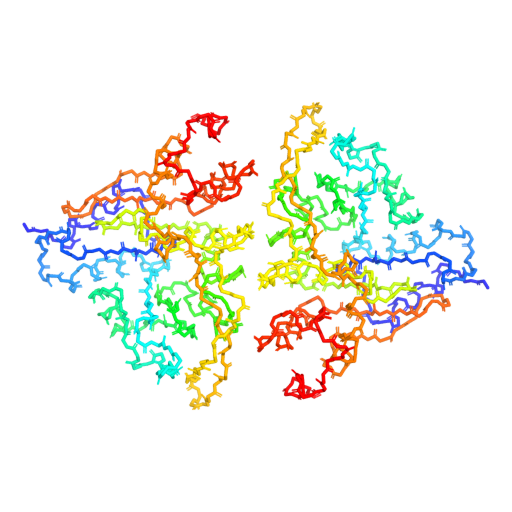.875 3.004 1 97.88 159 VAL B O 1
ATOM 3282 N N . LEU B 1 160 ? 5.387 0.573 4.426 1 97.44 160 LEU B N 1
ATOM 3283 C CA . LEU B 1 160 ? 6.605 -0.217 4.574 1 97.44 160 LEU B CA 1
ATOM 3284 C C . LEU B 1 160 ? 6.426 -1.3 5.633 1 97.44 160 LEU B C 1
ATOM 3286 O O . LEU B 1 160 ? 7.367 -2.029 5.949 1 97.44 160 LEU B O 1
ATOM 3290 N N . ASN B 1 161 ? 5.258 -1.45 6.203 1 97.12 161 ASN B N 1
ATOM 3291 C CA . ASN B 1 161 ? 4.93 -2.467 7.195 1 97.12 161 ASN B CA 1
ATOM 3292 C C . ASN B 1 161 ? 5.902 -2.434 8.375 1 97.12 161 ASN B C 1
ATOM 3294 O O . ASN B 1 161 ? 6.371 -3.48 8.828 1 97.12 161 ASN B O 1
ATOM 3298 N N . VAL B 1 162 ? 6.219 -1.245 8.812 1 97.19 162 VAL B N 1
ATOM 3299 C CA . VAL B 1 162 ? 7.086 -1.128 9.977 1 97.19 162 VAL B CA 1
ATOM 3300 C C . VAL B 1 162 ? 6.422 -1.783 11.188 1 97.19 162 VAL B C 1
ATOM 3302 O O . VAL B 1 162 ? 5.246 -1.541 11.461 1 97.19 162 VAL B O 1
ATOM 3305 N N . PRO B 1 163 ? 7.16 -2.598 11.938 1 95.56 163 PRO B N 1
ATOM 3306 C CA . PRO B 1 163 ? 6.555 -3.312 13.062 1 95.56 163 PRO B CA 1
ATOM 3307 C C . PRO B 1 163 ? 6.129 -2.381 14.195 1 95.56 163 PRO B C 1
ATOM 3309 O O . PRO B 1 163 ? 6.707 -1.306 14.367 1 95.56 163 PRO B O 1
ATOM 3312 N N . HIS B 1 164 ? 5.113 -2.795 14.906 1 95.5 164 HIS B N 1
ATOM 3313 C CA . HIS B 1 164 ? 4.656 -2.17 16.141 1 95.5 164 HIS B CA 1
ATOM 3314 C C . HIS B 1 164 ? 4.223 -0.729 15.906 1 95.5 164 HIS B C 1
ATOM 3316 O O . HIS B 1 164 ? 4.594 0.171 16.656 1 95.5 164 HIS B O 1
ATOM 3322 N N . ARG B 1 165 ? 3.529 -0.55 14.781 1 97.38 165 ARG B N 1
ATOM 3323 C CA . ARG B 1 165 ? 3.031 0.787 14.477 1 97.38 165 ARG B CA 1
ATOM 3324 C C . ARG B 1 165 ? 1.51 0.838 14.57 1 97.38 165 ARG B C 1
ATOM 3326 O O . ARG B 1 165 ? 0.917 1.919 14.539 1 97.38 165 ARG B O 1
ATOM 3333 N N . LEU B 1 166 ? 0.851 -0.299 14.664 1 97.31 166 LEU B N 1
ATOM 3334 C CA . LEU B 1 166 ? -0.604 -0.381 14.727 1 97.31 166 LEU B CA 1
ATOM 3335 C C . LEU B 1 166 ? -1.053 -1.308 15.852 1 97.31 166 LEU B C 1
ATOM 3337 O O . LEU B 1 166 ? -0.373 -2.289 16.156 1 97.31 166 LEU B O 1
ATOM 3341 N N . SER B 1 167 ? -2.174 -0.999 16.453 1 95.38 167 SER B N 1
ATOM 3342 C CA . SER B 1 167 ? -2.795 -1.921 17.391 1 95.38 167 SER B CA 1
ATOM 3343 C C . SER B 1 167 ? -3.205 -3.221 16.703 1 95.38 167 SER B C 1
ATOM 3345 O O . SER B 1 167 ? -3.488 -3.236 15.508 1 95.38 167 SER B O 1
ATOM 3347 N N . ASP B 1 168 ? -3.273 -4.312 17.453 1 90.44 168 ASP B N 1
ATOM 3348 C CA . ASP B 1 168 ? -3.611 -5.613 16.891 1 90.44 168 ASP B CA 1
ATOM 3349 C C . ASP B 1 168 ? -5.117 -5.738 16.656 1 90.44 168 ASP B C 1
ATOM 3351 O O . ASP B 1 168 ? -5.551 -6.32 15.664 1 90.44 168 ASP B O 1
ATOM 3355 N N . LYS B 1 169 ? -5.855 -5.164 17.609 1 93.56 169 LYS B N 1
ATOM 3356 C CA . LYS B 1 169 ? -7.309 -5.281 17.531 1 93.56 169 LYS B CA 1
ATOM 3357 C C . LYS B 1 169 ? -7.945 -3.961 17.125 1 93.56 169 LYS B C 1
ATOM 3359 O O . LYS B 1 169 ? -7.516 -2.891 17.547 1 93.56 169 LYS B O 1
ATOM 3364 N N . PRO B 1 170 ? -8.961 -4.055 16.297 1 97.31 170 PRO B N 1
ATOM 3365 C CA . PRO B 1 170 ? -9.641 -2.832 15.859 1 97.31 170 PRO B CA 1
ATOM 3366 C C . PRO B 1 170 ? -10.672 -2.346 16.875 1 97.31 170 PRO B C 1
ATOM 3368 O O . PRO B 1 170 ? -11.125 -3.117 17.734 1 97.31 170 PRO B O 1
ATOM 3371 N N . MET B 1 171 ? -10.922 -1.115 16.812 1 97 171 MET B N 1
ATOM 3372 C CA . MET B 1 171 ? -12.07 -0.494 17.469 1 97 171 MET B CA 1
ATOM 3373 C C . MET B 1 171 ? -13.227 -0.319 16.484 1 97 171 MET B C 1
ATOM 3375 O O . MET B 1 171 ? -13.008 0.033 15.32 1 97 171 MET B O 1
ATOM 3379 N N . LYS B 1 172 ? -14.391 -0.643 16.969 1 97.69 172 LYS B N 1
ATOM 3380 C CA . LYS B 1 172 ? -15.57 -0.439 16.125 1 97.69 172 LYS B CA 1
ATOM 3381 C C . LYS B 1 172 ? -16.031 1.012 16.188 1 97.69 172 LYS B C 1
ATOM 3383 O O . LYS B 1 172 ? -16.344 1.533 17.266 1 97.69 172 LYS B O 1
ATOM 3388 N N . LEU B 1 173 ? -16.078 1.651 15.086 1 98.44 173 LEU B N 1
ATOM 3389 C CA . LEU B 1 173 ? -16.578 3.01 14.906 1 98.44 173 LEU B CA 1
ATOM 3390 C C . LEU B 1 173 ? -17.719 3.039 13.906 1 98.44 173 LEU B C 1
ATOM 3392 O O . LEU B 1 173 ? -18.109 1.998 13.375 1 98.44 173 LEU B O 1
ATOM 3396 N N . GLN B 1 174 ? -18.266 4.191 13.789 1 98.56 174 GLN B N 1
ATOM 3397 C CA . GLN B 1 174 ? -19.375 4.375 12.844 1 98.56 174 GLN B CA 1
ATOM 3398 C C . GLN B 1 174 ? -19.203 5.664 12.047 1 98.56 174 GLN B C 1
ATOM 3400 O O . GLN B 1 174 ? -18.766 6.684 12.594 1 98.56 174 GLN B O 1
ATOM 3405 N N . ILE B 1 175 ? -19.5 5.602 10.789 1 98.75 175 ILE B N 1
ATOM 3406 C CA . ILE B 1 175 ? -19.438 6.75 9.891 1 98.75 175 ILE B CA 1
ATOM 3407 C C . ILE B 1 175 ? -20.828 7.109 9.398 1 98.75 175 ILE B C 1
ATOM 3409 O O . ILE B 1 175 ? -21.547 6.254 8.883 1 98.75 175 ILE B O 1
ATOM 3413 N N . VAL B 1 176 ? -21.234 8.297 9.594 1 98.75 176 VAL B N 1
ATOM 3414 C CA . VAL B 1 176 ? -22.438 8.797 8.945 1 98.75 176 VAL B CA 1
ATOM 3415 C C . VAL B 1 176 ? -22.156 9.078 7.473 1 98.75 176 VAL B C 1
ATOM 3417 O O . VAL B 1 176 ? -21.406 10 7.141 1 98.75 176 VAL B O 1
ATOM 3420 N N . MET B 1 177 ? -22.797 8.352 6.609 1 98.12 177 MET B N 1
ATOM 3421 C CA . MET B 1 177 ? -22.562 8.461 5.172 1 98.12 177 MET B CA 1
ATOM 3422 C C . MET B 1 177 ? -23.344 9.633 4.582 1 98.12 177 MET B C 1
ATOM 3424 O O . MET B 1 177 ? -24.266 10.148 5.215 1 98.12 177 MET B O 1
ATOM 3428 N N . PRO B 1 178 ? -22.938 10.047 3.381 1 96.06 178 PRO B N 1
ATOM 3429 C CA . PRO B 1 178 ? -23.609 11.188 2.76 1 96.06 178 PRO B CA 1
ATOM 3430 C C . PRO B 1 178 ? -25.125 10.969 2.605 1 96.06 178 PRO B C 1
ATOM 3432 O O . PRO B 1 178 ? -25.891 11.93 2.664 1 96.06 178 PRO B O 1
ATOM 3435 N N . ASP B 1 179 ? -25.578 9.797 2.412 1 96.75 179 ASP B N 1
ATOM 3436 C CA . ASP B 1 179 ? -27 9.508 2.223 1 96.75 179 ASP B CA 1
ATOM 3437 C C . ASP B 1 179 ? -27.703 9.336 3.564 1 96.75 179 ASP B C 1
ATOM 3439 O O . ASP B 1 179 ? -28.891 9.008 3.607 1 96.75 179 ASP B O 1
ATOM 3443 N N . GLY B 1 180 ? -27 9.492 4.633 1 96.81 180 GLY B N 1
ATOM 3444 C CA . GLY B 1 180 ? -27.594 9.422 5.957 1 96.81 180 GLY B CA 1
ATOM 3445 C C . GLY B 1 180 ? -27.469 8.047 6.594 1 96.81 180 GLY B C 1
ATOM 3446 O O . GLY B 1 180 ? -27.703 7.891 7.797 1 96.81 180 GLY B O 1
ATOM 3447 N N . SER B 1 181 ? -27.094 7.062 5.84 1 97.62 181 SER B N 1
ATOM 3448 C CA . SER B 1 181 ? -26.906 5.734 6.406 1 97.62 181 SER B CA 1
ATOM 3449 C C . SER B 1 181 ? -25.656 5.691 7.289 1 97.62 181 SER B C 1
ATOM 3451 O O . SER B 1 181 ? -24.859 6.625 7.289 1 97.62 181 SER B O 1
ATOM 3453 N N . ILE B 1 182 ? -25.625 4.672 8.094 1 98 182 ILE B N 1
ATOM 3454 C CA . ILE B 1 182 ? -24.484 4.484 8.992 1 98 182 ILE B CA 1
ATOM 3455 C C . ILE B 1 182 ? -23.656 3.295 8.523 1 98 182 ILE B C 1
ATOM 3457 O O . ILE B 1 182 ? -24.188 2.213 8.273 1 98 182 ILE B O 1
ATOM 3461 N N . LYS B 1 183 ? -22.359 3.51 8.383 1 97.38 183 LYS B N 1
ATOM 3462 C CA . LYS B 1 183 ? -21.422 2.453 8.016 1 97.38 183 LYS B CA 1
ATOM 3463 C C . LYS B 1 183 ? -20.516 2.096 9.188 1 97.38 183 LYS B C 1
ATOM 3465 O O . LYS B 1 183 ? -19.875 2.975 9.773 1 97.38 183 LYS B O 1
ATOM 3470 N N . ASP B 1 184 ? -20.5 0.799 9.516 1 97.06 184 ASP B N 1
ATOM 3471 C CA . ASP B 1 184 ? -19.516 0.335 10.5 1 97.06 184 ASP B CA 1
ATOM 3472 C C . ASP B 1 184 ? -18.094 0.427 9.961 1 97.06 184 ASP B C 1
ATOM 3474 O O . ASP B 1 184 ? -17.859 0.141 8.781 1 97.06 184 ASP B O 1
ATOM 3478 N N . SER B 1 185 ? -17.25 0.881 10.766 1 97.44 185 SER B N 1
ATOM 3479 C CA . SER B 1 185 ? -15.82 0.953 10.469 1 97.44 185 SER B CA 1
ATOM 3480 C C . SER B 1 185 ? -14.984 0.33 11.578 1 97.44 185 SER B C 1
ATOM 3482 O O . SER B 1 185 ? -15.125 0.704 12.75 1 97.44 185 SER B O 1
ATOM 3484 N N . TYR B 1 186 ? -14.188 -0.649 11.281 1 97.75 186 TYR B N 1
ATOM 3485 C CA . TYR B 1 186 ? -13.266 -1.264 12.234 1 97.75 186 TYR B CA 1
ATOM 3486 C C . TYR B 1 186 ? -11.859 -0.689 12.078 1 97.75 186 TYR B C 1
ATOM 3488 O O . TYR B 1 186 ? -11.18 -0.956 11.094 1 97.75 186 TYR B O 1
ATOM 3496 N N . MET B 1 187 ? -11.453 0.061 13.094 1 97.69 187 MET B N 1
ATOM 3497 C CA . MET B 1 187 ? -10.266 0.899 12.977 1 97.69 187 MET B CA 1
ATOM 3498 C C . MET B 1 187 ? -9.172 0.425 13.922 1 97.69 187 MET B C 1
ATOM 3500 O O . MET B 1 187 ? -9.398 0.291 15.125 1 97.69 187 MET B O 1
ATOM 3504 N N . ARG B 1 188 ? -8.047 0.099 13.391 1 96.94 188 ARG B N 1
ATOM 3505 C CA . ARG B 1 188 ? -6.848 -0.041 14.211 1 96.94 188 ARG B CA 1
ATOM 3506 C C . ARG B 1 188 ? -6.152 1.304 14.398 1 96.94 188 ARG B C 1
ATOM 3508 O O . ARG B 1 188 ? -6.137 2.133 13.484 1 96.94 188 ARG B O 1
ATOM 3515 N N . LYS B 1 189 ? -5.598 1.553 15.492 1 96.12 189 LYS B N 1
ATOM 3516 C CA . LYS B 1 189 ? -4.965 2.84 15.766 1 96.12 189 LYS B CA 1
ATOM 3517 C C . LYS B 1 189 ? -3.443 2.729 15.711 1 96.12 189 LYS B C 1
ATOM 3519 O O . LYS B 1 189 ? -2.889 1.639 15.859 1 96.12 189 LYS B O 1
ATOM 3524 N N . HIS B 1 190 ? -2.797 3.846 15.43 1 96.62 190 HIS B N 1
ATOM 3525 C CA . HIS B 1 190 ? -1.354 3.875 15.641 1 96.62 190 HIS B CA 1
ATOM 3526 C C . HIS B 1 190 ? -1.002 3.531 17.078 1 96.62 190 HIS B C 1
ATOM 3528 O O . HIS B 1 190 ? -1.64 4.023 18.016 1 96.62 190 HIS B O 1
ATOM 3534 N N . TYR B 1 191 ? -0.077 2.672 17.188 1 95.19 191 TYR B N 1
ATOM 3535 C CA . TYR B 1 191 ? 0.234 2.176 18.516 1 95.19 191 TYR B CA 1
ATOM 3536 C C . TYR B 1 191 ? 1.664 1.652 18.578 1 95.19 191 TYR B C 1
ATOM 3538 O O . TYR B 1 191 ? 2.143 1.01 17.641 1 95.19 191 TYR B O 1
ATOM 3546 N N . ASN B 1 192 ? 2.324 2.01 19.547 1 95.19 192 ASN B N 1
ATOM 3547 C CA . ASN B 1 192 ? 3.604 1.465 20 1 95.19 192 ASN B CA 1
ATOM 3548 C C . ASN B 1 192 ? 3.668 1.341 21.516 1 95.19 192 ASN B C 1
ATOM 3550 O O . ASN B 1 192 ? 3.451 2.32 22.234 1 95.19 192 ASN B O 1
ATOM 3554 N N . ALA B 1 193 ? 3.939 0.151 22 1 93.38 193 ALA B N 1
ATOM 3555 C CA . ALA B 1 193 ? 3.881 -0.113 23.422 1 93.38 193 ALA B CA 1
ATOM 3556 C C . ALA B 1 193 ? 4.898 0.737 24.188 1 93.38 193 ALA B C 1
ATOM 3558 O O . ALA B 1 193 ? 4.641 1.17 25.312 1 93.38 193 ALA B O 1
ATOM 3559 N N . ASP B 1 194 ? 5.988 1.026 23.609 1 92.88 194 ASP B N 1
ATOM 3560 C CA . ASP B 1 194 ? 7.098 1.682 24.297 1 92.88 194 ASP B CA 1
ATOM 3561 C C . ASP B 1 194 ? 7.16 3.166 23.953 1 92.88 194 ASP B C 1
ATOM 3563 O O . ASP B 1 194 ? 7.82 3.945 24.641 1 92.88 194 ASP B O 1
ATOM 3567 N N . GLN B 1 195 ? 6.48 3.555 22.891 1 94 195 GLN B N 1
ATOM 3568 C CA . GLN B 1 195 ? 6.484 4.934 22.406 1 94 195 GLN B CA 1
ATOM 3569 C C . GLN B 1 195 ? 5.098 5.352 21.922 1 94 195 GLN B C 1
ATOM 3571 O O . GLN B 1 195 ? 4.84 5.391 20.719 1 94 195 GLN B O 1
ATOM 3576 N N . PRO B 1 196 ? 4.277 5.832 22.797 1 91.25 196 PRO B N 1
ATOM 3577 C CA . PRO B 1 196 ? 2.895 6.148 22.422 1 91.25 196 PRO B CA 1
ATOM 3578 C C . PRO B 1 196 ? 2.793 7.305 21.438 1 91.25 196 PRO B C 1
ATOM 3580 O O . PRO B 1 196 ? 1.826 7.387 20.672 1 91.25 196 PRO B O 1
ATOM 3583 N N . HIS B 1 197 ? 3.764 8.188 21.484 1 93.88 197 HIS B N 1
ATOM 3584 C CA . HIS B 1 197 ? 3.793 9.312 20.547 1 93.88 197 HIS B CA 1
ATOM 3585 C C . HIS B 1 197 ? 4.859 9.109 19.469 1 93.88 197 HIS B C 1
ATOM 3587 O O . HIS B 1 197 ? 5.809 9.891 19.375 1 93.88 197 HIS B O 1
ATOM 3593 N N . ILE B 1 198 ? 4.609 8.195 18.594 1 95.06 198 ILE B N 1
ATOM 3594 C CA . ILE B 1 198 ? 5.543 7.711 17.578 1 95.06 198 ILE B CA 1
ATOM 3595 C C . ILE B 1 198 ? 6.07 8.891 16.75 1 95.06 198 ILE B C 1
ATOM 3597 O O . ILE B 1 198 ? 7.266 8.961 16.453 1 95.06 198 ILE B O 1
ATOM 3601 N N . SER B 1 199 ? 5.211 9.805 16.469 1 96.12 199 SER B N 1
ATOM 3602 C CA . SER B 1 199 ? 5.531 10.883 15.531 1 96.12 199 SER B CA 1
ATOM 3603 C C . SER B 1 199 ? 6.562 11.836 16.125 1 96.12 199 SER B C 1
ATOM 3605 O O . SER B 1 199 ? 7.23 12.57 15.391 1 96.12 199 SER B O 1
ATOM 3607 N N . GLU B 1 200 ? 6.727 11.906 17.469 1 97 200 GLU B N 1
ATOM 3608 C CA . GLU B 1 200 ? 7.715 12.766 18.109 1 97 200 GLU B CA 1
ATOM 3609 C C . GLU B 1 200 ? 9.133 12.383 17.703 1 97 200 GLU B C 1
ATOM 3611 O O . GLU B 1 200 ? 10.062 13.188 17.812 1 97 200 GLU B O 1
ATOM 3616 N N . ASP B 1 201 ? 9.289 11.164 17.188 1 97.88 201 ASP B N 1
ATOM 3617 C CA . ASP B 1 201 ? 10.609 10.672 16.797 1 97.88 201 ASP B CA 1
ATOM 3618 C C . ASP B 1 201 ? 10.883 10.93 15.32 1 97.88 201 ASP B C 1
ATOM 3620 O O . ASP B 1 201 ? 12 10.719 14.844 1 97.88 201 ASP B O 1
ATOM 3624 N N . PHE B 1 202 ? 9.922 11.414 14.578 1 98.56 202 PHE B N 1
ATOM 3625 C CA . PHE B 1 202 ? 10.109 11.648 13.148 1 98.56 202 PHE B CA 1
ATOM 3626 C C . PHE B 1 202 ? 11.164 12.727 12.914 1 98.56 202 PHE B C 1
ATOM 3628 O O . PHE B 1 202 ? 11.773 12.789 11.844 1 98.56 202 PHE B O 1
ATOM 3635 N N . VAL B 1 203 ? 11.406 13.57 13.906 1 98.25 203 VAL B N 1
ATOM 3636 C CA . VAL B 1 203 ? 12.359 14.664 13.781 1 98.25 203 VAL B CA 1
ATOM 3637 C C . VAL B 1 203 ? 13.773 14.109 13.594 1 98.25 203 VAL B C 1
ATOM 3639 O O . VAL B 1 203 ? 14.656 14.805 13.078 1 98.25 203 VAL B O 1
ATOM 3642 N N . LYS B 1 204 ? 14.008 12.859 14.008 1 98.38 204 LYS B N 1
ATOM 3643 C CA . LYS B 1 204 ? 15.305 12.211 13.852 1 98.38 204 LYS B CA 1
ATOM 3644 C C . LYS B 1 204 ? 15.672 12.062 12.383 1 98.38 204 LYS B C 1
ATOM 3646 O O . LYS B 1 204 ? 16.844 11.828 12.047 1 98.38 204 LYS B O 1
ATOM 3651 N N . LEU B 1 205 ? 14.703 12.18 11.484 1 98.56 205 LEU B N 1
ATOM 3652 C CA . LEU B 1 205 ? 14.922 11.992 10.055 1 98.56 205 LEU B CA 1
ATOM 3653 C C . LEU B 1 205 ? 15.219 13.32 9.375 1 98.56 205 LEU B C 1
ATOM 3655 O O . LEU B 1 205 ? 15.523 13.352 8.18 1 98.56 205 LEU B O 1
ATOM 3659 N N . ASN B 1 206 ? 15.141 14.445 10.078 1 98.31 206 ASN B N 1
ATOM 3660 C CA . ASN B 1 206 ? 15.219 15.781 9.492 1 98.31 206 ASN B CA 1
ATOM 3661 C C . ASN B 1 206 ? 16.469 15.953 8.648 1 98.31 206 ASN B C 1
ATOM 3663 O O . ASN B 1 206 ? 16.406 16.359 7.488 1 98.31 206 ASN B O 1
ATOM 3667 N N . GLN B 1 207 ? 17.594 15.617 9.227 1 98.25 207 GLN B N 1
ATOM 3668 C CA . GLN B 1 207 ? 18.859 15.836 8.531 1 98.25 207 GLN B CA 1
ATOM 3669 C C . GLN B 1 207 ? 18.953 14.969 7.281 1 98.25 207 GLN B C 1
ATOM 3671 O O . GLN B 1 207 ? 19.484 15.398 6.258 1 98.25 207 GLN B O 1
ATOM 3676 N N . ALA B 1 208 ? 18.516 13.719 7.375 1 98.69 208 ALA B N 1
ATOM 3677 C CA . ALA B 1 208 ? 18.484 12.844 6.203 1 98.69 208 ALA B CA 1
ATOM 3678 C C . ALA B 1 208 ? 17.688 13.469 5.07 1 98.69 208 ALA B C 1
ATOM 3680 O O . ALA B 1 208 ? 18.125 13.461 3.914 1 98.69 208 ALA B O 1
ATOM 3681 N N . PHE B 1 209 ? 16.531 14.023 5.398 1 98.88 209 PHE B N 1
ATOM 3682 C CA . PHE B 1 209 ? 15.664 14.641 4.406 1 98.88 209 PHE B CA 1
ATOM 3683 C C . PHE B 1 209 ? 16.344 15.844 3.758 1 98.88 209 PHE B C 1
ATOM 3685 O O . PHE B 1 209 ? 16.266 16.016 2.541 1 98.88 209 PHE B O 1
ATOM 3692 N N . LEU B 1 210 ? 16.953 16.656 4.57 1 98.69 210 LEU B N 1
ATOM 3693 C CA . LEU B 1 210 ? 17.641 17.844 4.07 1 98.69 210 LEU B CA 1
ATOM 3694 C C . LEU B 1 210 ? 18.828 17.453 3.189 1 98.69 210 LEU B C 1
ATOM 3696 O O . LEU B 1 210 ? 18.969 17.953 2.072 1 98.69 210 LEU B O 1
ATOM 3700 N N . ASP B 1 211 ? 19.656 16.5 3.656 1 98.62 211 ASP B N 1
ATOM 3701 C CA . ASP B 1 211 ? 20.844 16.078 2.93 1 98.62 211 ASP B CA 1
ATOM 3702 C C . ASP B 1 211 ? 20.469 15.469 1.575 1 98.62 211 ASP B C 1
ATOM 3704 O O . ASP B 1 211 ? 21.188 15.672 0.585 1 98.62 211 ASP B O 1
ATOM 3708 N N . CYS B 1 212 ? 19.406 14.773 1.547 1 98.5 212 CYS B N 1
ATOM 3709 C CA . CYS B 1 212 ? 19.016 14.055 0.341 1 98.5 212 CYS B CA 1
ATOM 3710 C C . CYS B 1 212 ? 18.125 14.922 -0.542 1 98.5 212 CYS B C 1
ATOM 3712 O O . CYS B 1 212 ? 17.562 14.445 -1.533 1 98.5 212 CYS B O 1
ATOM 3714 N N . LYS B 1 213 ? 17.844 16.141 -0.153 1 98.38 213 LYS B N 1
ATOM 3715 C CA . LYS B 1 213 ? 17.094 17.141 -0.905 1 98.38 213 LYS B CA 1
ATOM 3716 C C . LYS B 1 213 ? 15.633 16.719 -1.069 1 98.38 213 LYS B C 1
ATOM 3718 O O . LYS B 1 213 ? 14.992 17.047 -2.07 1 98.38 213 LYS B O 1
ATOM 3723 N N . ALA B 1 214 ? 15.219 15.914 -0.147 1 98.75 214 ALA B N 1
ATOM 3724 C CA . ALA B 1 214 ? 13.805 15.539 -0.109 1 98.75 214 ALA B CA 1
ATOM 3725 C C . ALA B 1 214 ? 12.969 16.641 0.525 1 98.75 214 ALA B C 1
ATOM 3727 O O . ALA B 1 214 ? 11.758 16.719 0.301 1 98.75 214 ALA B O 1
ATOM 3728 N N . VAL B 1 215 ? 13.609 17.469 1.308 1 98.88 215 VAL B N 1
ATOM 3729 C CA . VAL B 1 215 ? 12.977 18.562 2.037 1 98.88 215 VAL B CA 1
ATOM 3730 C C . VAL B 1 215 ? 13.82 19.828 1.918 1 98.88 215 VAL B C 1
ATOM 3732 O O . VAL B 1 215 ? 15.055 19.766 1.892 1 98.88 215 VAL B O 1
ATOM 3735 N N . ARG B 1 216 ? 13.125 20.922 1.858 1 98.69 216 ARG B N 1
ATOM 3736 C CA . ARG B 1 216 ? 13.766 22.219 1.889 1 98.69 216 ARG B CA 1
ATOM 3737 C C . ARG B 1 216 ? 13.18 23.094 2.988 1 98.69 216 ARG B C 1
ATOM 3739 O O . ARG B 1 216 ? 11.969 23.078 3.227 1 98.69 216 ARG B O 1
ATOM 3746 N N . GLU B 1 217 ? 14.07 23.891 3.533 1 98.69 217 GLU B N 1
ATOM 3747 C CA . GLU B 1 217 ? 13.617 24.891 4.492 1 98.69 217 GLU B CA 1
ATOM 3748 C C . GLU B 1 217 ? 13.133 26.156 3.781 1 98.69 217 GLU B C 1
ATOM 3750 O O . GLU B 1 217 ? 13.812 26.672 2.891 1 98.69 217 GLU B O 1
ATOM 3755 N N . VAL B 1 218 ? 11.992 26.578 4.145 1 98.69 218 VAL B N 1
ATOM 3756 C CA . VAL B 1 218 ? 11.383 27.766 3.559 1 98.69 218 VAL B CA 1
ATOM 3757 C C . VAL B 1 218 ? 10.672 28.562 4.648 1 98.69 218 VAL B C 1
ATOM 3759 O O . VAL B 1 218 ? 10.828 28.281 5.836 1 98.69 218 VAL B O 1
ATOM 3762 N N . THR B 1 219 ? 10.023 29.672 4.207 1 98.31 219 THR B N 1
ATOM 3763 C CA . THR B 1 219 ? 9.328 30.516 5.176 1 98.31 219 THR B CA 1
ATOM 3764 C C . THR B 1 219 ? 7.945 30.906 4.66 1 98.31 219 THR B C 1
ATOM 3766 O O . THR B 1 219 ? 7.75 31.062 3.453 1 98.31 219 THR B O 1
ATOM 3769 N N . PHE B 1 220 ? 7.078 31.109 5.484 1 98.69 220 PHE B N 1
ATOM 3770 C CA . PHE B 1 220 ? 5.738 31.625 5.25 1 98.69 220 PHE B CA 1
ATOM 3771 C C . PHE B 1 220 ? 5.301 32.531 6.391 1 98.69 220 PHE B C 1
ATOM 3773 O O . PHE B 1 220 ? 5.105 32.094 7.52 1 98.69 220 PHE B O 1
ATOM 3780 N N . GLY B 1 221 ? 5.051 33.781 6.094 1 98.25 221 GLY B N 1
ATOM 3781 C CA . GLY B 1 221 ? 5.043 34.719 7.188 1 98.25 221 GLY B CA 1
ATOM 3782 C C . GLY B 1 221 ? 6.32 34.719 8.008 1 98.25 221 GLY B C 1
ATOM 3783 O O . GLY B 1 221 ? 7.418 34.812 7.453 1 98.25 221 GLY B O 1
ATOM 3784 N N . ASP B 1 222 ? 6.133 34.594 9.266 1 98.25 222 ASP B N 1
ATOM 3785 C CA . ASP B 1 222 ? 7.277 34.5 10.164 1 98.25 222 ASP B CA 1
ATOM 3786 C C . ASP B 1 222 ? 7.625 33.031 10.445 1 98.25 222 ASP B C 1
ATOM 3788 O O . ASP B 1 222 ? 8.641 32.75 11.094 1 98.25 222 ASP B O 1
ATOM 3792 N N . ALA B 1 223 ? 6.805 32.156 9.945 1 98.44 223 ALA B N 1
ATOM 3793 C CA . ALA B 1 223 ? 6.941 30.734 10.32 1 98.44 223 ALA B CA 1
ATOM 3794 C C . ALA B 1 223 ? 8.078 30.078 9.555 1 98.44 223 ALA B C 1
ATOM 3796 O O . ALA B 1 223 ? 8.203 30.234 8.344 1 98.44 223 ALA B O 1
ATOM 3797 N N . GLU B 1 224 ? 8.938 29.359 10.305 1 98.31 224 GLU B N 1
ATOM 3798 C CA . GLU B 1 224 ? 9.836 28.391 9.664 1 98.31 224 GLU B CA 1
ATOM 3799 C C . GLU B 1 224 ? 9.055 27.219 9.094 1 98.31 224 GLU B C 1
ATOM 3801 O O . GLU B 1 224 ? 8.188 26.656 9.766 1 98.31 224 GLU B O 1
ATOM 3806 N N . CYS B 1 225 ? 9.367 26.891 7.82 1 98.75 225 CYS B N 1
ATOM 3807 C CA . CYS B 1 225 ? 8.586 25.875 7.133 1 98.75 225 CYS B CA 1
ATOM 3808 C C . CYS B 1 225 ? 9.492 24.828 6.508 1 98.75 225 CYS B C 1
ATOM 3810 O O . CYS B 1 225 ? 10.695 25.047 6.34 1 98.75 225 CYS B O 1
ATOM 3812 N N . LEU B 1 226 ? 8.93 23.672 6.285 1 98.94 226 LEU B N 1
ATOM 3813 C CA . LEU B 1 226 ? 9.547 22.594 5.52 1 98.94 226 LEU B CA 1
ATOM 3814 C C . LEU B 1 226 ? 8.688 22.219 4.316 1 98.94 226 LEU B C 1
ATOM 3816 O O . LEU B 1 226 ? 7.496 21.922 4.465 1 98.94 226 LEU B O 1
ATOM 3820 N N . LEU B 1 227 ? 9.25 22.344 3.137 1 98.94 227 LEU B N 1
ATOM 3821 C CA . LEU B 1 227 ? 8.602 21.891 1.908 1 98.94 227 LEU B CA 1
ATOM 3822 C C . LEU B 1 227 ? 9.125 20.531 1.482 1 98.94 227 LEU B C 1
ATOM 3824 O O . LEU B 1 227 ? 10.312 20.375 1.179 1 98.94 227 LEU B O 1
ATOM 3828 N N . CYS B 1 228 ? 8.211 19.562 1.443 1 98.94 228 CYS B N 1
ATOM 3829 C CA . CYS B 1 228 ? 8.602 18.172 1.241 1 98.94 228 CYS B CA 1
ATOM 3830 C C . CYS B 1 228 ? 8.109 17.656 -0.107 1 98.94 228 CYS B C 1
ATOM 3832 O O . CYS B 1 228 ? 6.973 17.922 -0.499 1 98.94 228 CYS B O 1
ATOM 3834 N N . ASP B 1 229 ? 8.961 17.016 -0.801 1 98.81 229 ASP B N 1
ATOM 3835 C CA . ASP B 1 229 ? 8.547 16.156 -1.907 1 98.81 229 ASP B CA 1
ATOM 3836 C C . ASP B 1 229 ? 8.125 14.781 -1.402 1 98.81 229 ASP B C 1
ATOM 3838 O O . ASP B 1 229 ? 8.938 14.039 -0.856 1 98.81 229 ASP B O 1
ATOM 3842 N N . ALA B 1 230 ? 6.883 14.422 -1.632 1 98.81 230 ALA B N 1
ATOM 3843 C CA . ALA B 1 230 ? 6.32 13.234 -1 1 98.81 230 ALA B CA 1
ATOM 3844 C C . ALA B 1 230 ? 7.074 11.977 -1.426 1 98.81 230 ALA B C 1
ATOM 3846 O O . ALA B 1 230 ? 7.461 11.164 -0.584 1 98.81 230 ALA B O 1
ATOM 3847 N N . GLN B 1 231 ? 7.305 11.82 -2.709 1 98.5 231 GLN B N 1
ATOM 3848 C CA . GLN B 1 231 ? 7.988 10.633 -3.209 1 98.5 231 GLN B CA 1
ATOM 3849 C C . GLN B 1 231 ? 9.422 10.562 -2.693 1 98.5 231 GLN B C 1
ATOM 3851 O O . GLN B 1 231 ? 9.906 9.492 -2.316 1 98.5 231 GLN B O 1
ATOM 3856 N N . ALA B 1 232 ? 10.102 11.68 -2.68 1 98.56 232 ALA B N 1
ATOM 3857 C CA . ALA B 1 232 ? 11.477 11.711 -2.193 1 98.56 232 ALA B CA 1
ATOM 3858 C C . ALA B 1 232 ? 11.547 11.367 -0.709 1 98.56 232 ALA B C 1
ATOM 3860 O O . ALA B 1 232 ? 12.43 10.625 -0.278 1 98.56 232 ALA B O 1
ATOM 3861 N N . VAL B 1 233 ? 10.625 11.914 0.077 1 98.88 233 VAL B N 1
ATOM 3862 C CA . VAL B 1 233 ? 10.555 11.586 1.497 1 98.88 233 VAL B CA 1
ATOM 3863 C C . VAL B 1 233 ? 10.359 10.086 1.674 1 98.88 233 VAL B C 1
ATOM 3865 O O . VAL B 1 233 ? 11.055 9.453 2.479 1 98.88 233 VAL B O 1
ATOM 3868 N N . PHE B 1 234 ? 9.484 9.492 0.908 1 98.62 234 PHE B N 1
ATOM 3869 C CA . PHE B 1 234 ? 9.242 8.055 0.95 1 98.62 234 PHE B CA 1
ATOM 3870 C C . PHE B 1 234 ? 10.531 7.285 0.688 1 98.62 234 PHE B C 1
ATOM 3872 O O . PHE B 1 234 ? 10.875 6.375 1.443 1 98.62 234 PHE B O 1
ATOM 3879 N N . ASN B 1 235 ? 11.227 7.645 -0.36 1 97.56 235 ASN B N 1
ATOM 3880 C CA . ASN B 1 235 ? 12.445 6.945 -0.755 1 97.56 235 ASN B CA 1
ATOM 3881 C C . ASN B 1 235 ? 13.508 7.016 0.336 1 97.56 235 ASN B C 1
ATOM 3883 O O . ASN B 1 235 ? 14.188 6.023 0.607 1 97.56 235 ASN B O 1
ATOM 3887 N N . VAL B 1 236 ? 13.633 8.164 0.954 1 98.56 236 VAL B N 1
ATOM 3888 C CA . VAL B 1 236 ? 14.641 8.344 1.991 1 98.56 236 VAL B CA 1
ATOM 3889 C C . VAL B 1 236 ? 14.305 7.477 3.199 1 98.56 236 VAL B C 1
ATOM 3891 O O . VAL B 1 236 ? 15.164 6.762 3.719 1 98.56 236 VAL B O 1
ATOM 3894 N N . VAL B 1 237 ? 13.055 7.535 3.637 1 98.62 237 VAL B N 1
ATOM 3895 C CA . VAL B 1 237 ? 12.656 6.746 4.801 1 98.62 237 VAL B CA 1
ATOM 3896 C C . VAL B 1 237 ? 12.891 5.266 4.52 1 98.62 237 VAL B C 1
ATOM 3898 O O . VAL B 1 237 ? 13.5 4.562 5.328 1 98.62 237 VAL B O 1
ATOM 3901 N N . ARG B 1 238 ? 12.406 4.801 3.385 1 97.75 238 ARG B N 1
ATOM 3902 C CA . ARG B 1 238 ? 12.562 3.404 2.996 1 97.75 238 ARG B CA 1
ATOM 3903 C C . ARG B 1 238 ? 14.023 2.973 3.074 1 97.75 238 ARG B C 1
ATOM 3905 O O . ARG B 1 238 ? 14.336 1.92 3.633 1 97.75 238 ARG B O 1
ATOM 3912 N N . HIS B 1 239 ? 14.898 3.801 2.52 1 97.12 239 HIS B N 1
ATOM 3913 C CA . HIS B 1 239 ? 16.328 3.484 2.492 1 97.12 239 HIS B CA 1
ATOM 3914 C C . HIS B 1 239 ? 16.906 3.473 3.898 1 97.12 239 HIS B C 1
ATOM 3916 O O . HIS B 1 239 ? 17.609 2.529 4.277 1 97.12 239 HIS B O 1
ATOM 3922 N N . VAL B 1 240 ? 16.609 4.457 4.688 1 98.06 240 VAL B N 1
ATOM 3923 C CA . VAL B 1 240 ? 17.219 4.684 5.992 1 98.06 240 VAL B CA 1
ATOM 3924 C C . VAL B 1 240 ? 16.844 3.545 6.941 1 98.06 240 VAL B C 1
ATOM 3926 O O . VAL B 1 240 ? 17.688 3.059 7.699 1 98.06 240 VAL B O 1
ATOM 3929 N N . ILE B 1 241 ? 15.602 3.057 6.844 1 97.62 241 ILE B N 1
ATOM 3930 C CA . ILE B 1 241 ? 15.148 2.148 7.891 1 97.62 241 ILE B CA 1
ATOM 3931 C C . ILE B 1 241 ? 15.336 0.702 7.434 1 97.62 241 ILE B C 1
ATOM 3933 O O . ILE B 1 241 ? 15.164 -0.23 8.227 1 97.62 241 ILE B O 1
ATOM 3937 N N . ALA B 1 242 ? 15.711 0.427 6.238 1 96.31 242 ALA B N 1
ATOM 3938 C CA . ALA B 1 242 ? 15.742 -0.895 5.617 1 96.31 242 ALA B CA 1
ATOM 3939 C C . ALA B 1 242 ? 16.5 -1.896 6.488 1 96.31 242 ALA B C 1
ATOM 3941 O O . ALA B 1 242 ? 15.992 -2.986 6.77 1 96.31 242 ALA B O 1
ATOM 3942 N N . PRO B 1 243 ? 17.719 -1.588 7.082 1 96.25 243 PRO B N 1
ATOM 3943 C CA . PRO B 1 243 ? 18.453 -2.561 7.891 1 96.25 243 PRO B CA 1
ATOM 3944 C C . PRO B 1 243 ? 17.859 -2.73 9.289 1 96.25 243 PRO B C 1
ATOM 3946 O O . PRO B 1 243 ? 18.156 -3.713 9.977 1 96.25 243 PRO B O 1
ATOM 3949 N N . ASP B 1 244 ? 17.125 -1.74 9.68 1 97 244 ASP B N 1
ATOM 3950 C CA . ASP B 1 244 ? 16.547 -1.71 11.016 1 97 244 ASP B CA 1
ATOM 3951 C C . ASP B 1 244 ? 15.219 -0.952 11.016 1 97 244 ASP B C 1
ATOM 3953 O O . ASP B 1 244 ? 15.164 0.211 11.422 1 97 244 ASP B O 1
ATOM 3957 N N . PRO B 1 245 ? 14.148 -1.675 10.664 1 96.81 245 PRO B N 1
ATOM 3958 C CA . PRO B 1 245 ? 12.875 -1.019 10.383 1 96.81 245 PRO B CA 1
ATOM 3959 C C . PRO B 1 245 ? 12.359 -0.19 11.555 1 96.81 245 PRO B C 1
ATOM 3961 O O . PRO B 1 245 ? 11.672 0.812 11.352 1 96.81 245 PRO B O 1
ATOM 3964 N N . GLU B 1 246 ? 12.711 -0.433 12.773 1 96.88 246 GLU B N 1
ATOM 3965 C CA . GLU B 1 246 ? 12.133 0.231 13.938 1 96.88 246 GLU B CA 1
ATOM 3966 C C . GLU B 1 246 ? 13.055 1.326 14.469 1 96.88 246 GLU B C 1
ATOM 3968 O O . GLU B 1 246 ? 12.766 1.939 15.5 1 96.88 246 GLU B O 1
ATOM 3973 N N . CYS B 1 247 ? 14.102 1.646 13.773 1 97.19 247 CYS B N 1
ATOM 3974 C CA . CYS B 1 247 ? 15.18 2.471 14.305 1 97.19 247 CYS B CA 1
ATOM 3975 C C . CYS B 1 247 ? 14.688 3.879 14.617 1 97.19 247 CYS B C 1
ATOM 3977 O O . CYS B 1 247 ? 15.25 4.555 15.484 1 97.19 247 CYS B O 1
ATOM 3979 N N . ILE B 1 248 ? 13.617 4.332 13.977 1 97.38 248 ILE B N 1
ATOM 3980 C CA . ILE B 1 248 ? 13.109 5.676 14.234 1 97.38 248 ILE B CA 1
ATOM 3981 C C . ILE B 1 248 ? 12.719 5.812 15.703 1 97.38 248 ILE B C 1
ATOM 3983 O O . ILE B 1 248 ? 13.008 6.836 16.328 1 97.38 248 ILE B O 1
ATOM 3987 N N . VAL B 1 249 ? 12.109 4.801 16.219 1 96.5 249 VAL B N 1
ATOM 3988 C CA . VAL B 1 249 ? 11.602 4.844 17.594 1 96.5 249 VAL B CA 1
ATOM 3989 C C . VAL B 1 249 ? 12.641 4.254 18.547 1 96.5 249 VAL B C 1
ATOM 3991 O O . VAL B 1 249 ? 12.82 4.754 19.656 1 96.5 249 VAL B O 1
ATOM 3994 N N . THR B 1 250 ? 13.383 3.23 18.141 1 95.56 250 THR B N 1
ATOM 3995 C CA . THR B 1 250 ? 14.211 2.449 19.047 1 95.56 250 THR B CA 1
ATOM 3996 C C . THR B 1 250 ? 15.594 3.078 19.203 1 95.56 250 THR B C 1
ATOM 3998 O O . THR B 1 250 ? 16.297 2.812 20.188 1 95.56 250 THR B O 1
ATOM 4001 N N . SER B 1 251 ? 15.984 3.887 18.266 1 95.81 251 SER B N 1
ATOM 4002 C CA . SER B 1 251 ? 17.297 4.523 18.328 1 95.81 251 SER B CA 1
ATOM 4003 C C . SER B 1 251 ? 17.203 5.957 18.844 1 95.81 251 SER B C 1
ATOM 4005 O O . SER B 1 251 ? 16.219 6.656 18.547 1 95.81 251 SER B O 1
ATOM 4007 N N . SER B 1 252 ? 18.219 6.379 19.562 1 96 252 SER B N 1
ATOM 4008 C CA . SER B 1 252 ? 18.25 7.75 20.062 1 96 252 SER B CA 1
ATOM 4009 C C . SER B 1 252 ? 18.5 8.742 18.922 1 96 252 SER B C 1
ATOM 4011 O O . SER B 1 252 ? 18.047 9.883 18.984 1 96 252 SER B O 1
ATOM 4013 N N . SER B 1 253 ? 19.25 8.289 17.969 1 96.69 253 SER B N 1
ATOM 4014 C CA . SER B 1 253 ? 19.531 9.055 16.766 1 96.69 253 SER B CA 1
ATOM 4015 C C . SER B 1 253 ? 19.781 8.141 15.578 1 96.69 253 SER B C 1
ATOM 4017 O O . SER B 1 253 ? 20.016 6.941 15.742 1 96.69 253 SER B O 1
ATOM 4019 N N . ILE B 1 254 ? 19.625 8.695 14.383 1 97.38 254 ILE B N 1
ATOM 4020 C CA . ILE B 1 254 ? 19.922 7.945 13.164 1 97.38 254 ILE B CA 1
ATOM 4021 C C . ILE B 1 254 ? 21.25 8.414 12.586 1 97.38 254 ILE B C 1
ATOM 4023 O O . ILE B 1 254 ? 21.406 9.578 12.211 1 97.38 254 ILE B O 1
ATOM 4027 N N . PRO B 1 255 ? 22.203 7.551 12.508 1 96.62 255 PRO B N 1
ATOM 4028 C CA . PRO B 1 255 ? 23.531 7.965 12.031 1 96.62 255 PRO B CA 1
ATOM 4029 C C . PRO B 1 255 ? 23.531 8.312 10.547 1 96.62 255 PRO B C 1
ATOM 4031 O O . PRO B 1 255 ? 22.812 7.691 9.758 1 96.62 255 PRO B O 1
ATOM 4034 N N . LYS B 1 256 ? 24.406 9.18 10.172 1 96.56 256 LYS B N 1
ATOM 4035 C CA . LYS B 1 256 ? 24.484 9.703 8.812 1 96.56 256 LYS B CA 1
ATOM 4036 C C . LYS B 1 256 ? 24.797 8.594 7.812 1 96.56 256 LYS B C 1
ATOM 4038 O O . LYS B 1 256 ? 24.391 8.656 6.656 1 96.56 256 LYS B O 1
ATOM 4043 N N . GLU B 1 257 ? 25.469 7.586 8.234 1 96.06 257 GLU B N 1
ATOM 4044 C CA . GLU B 1 257 ? 25.859 6.465 7.379 1 96.06 257 GLU B CA 1
ATOM 4045 C C . GLU B 1 257 ? 24.625 5.801 6.762 1 96.06 257 GLU B C 1
ATOM 4047 O O . GLU B 1 257 ? 24.734 5.145 5.723 1 96.06 257 GLU B O 1
ATOM 4052 N N . ARG B 1 258 ? 23.484 6.012 7.371 1 96.25 258 ARG B N 1
ATOM 4053 C CA . ARG B 1 258 ? 22.25 5.363 6.918 1 96.25 258 ARG B CA 1
ATOM 4054 C C . ARG B 1 258 ? 21.75 5.992 5.617 1 96.25 258 ARG B C 1
ATOM 4056 O O . ARG B 1 258 ? 20.922 5.402 4.918 1 96.25 258 ARG B O 1
ATOM 4063 N N . TRP B 1 259 ? 22.172 7.188 5.277 1 97.25 259 TRP B N 1
ATOM 4064 C CA . TRP B 1 259 ? 21.641 7.773 4.055 1 97.25 259 TRP B CA 1
ATOM 4065 C C . TRP B 1 259 ? 22.75 8.383 3.213 1 97.25 259 TRP B C 1
ATOM 4067 O O . TRP B 1 259 ? 22.5 9 2.178 1 97.25 259 TRP B O 1
ATOM 4077 N N . GLU B 1 260 ? 23.984 8.273 3.539 1 95.88 260 GLU B N 1
ATOM 4078 C CA . GLU B 1 260 ? 25.109 8.875 2.826 1 95.88 260 GLU B CA 1
ATOM 4079 C C . GLU B 1 260 ? 25.109 8.461 1.356 1 95.88 260 GLU B C 1
ATOM 4081 O O . GLU B 1 260 ? 25.453 9.258 0.481 1 95.88 260 GLU B O 1
ATOM 4086 N N . ALA B 1 261 ? 24.734 7.285 1.123 1 91 261 ALA B N 1
ATOM 4087 C CA . ALA B 1 261 ? 24.75 6.742 -0.232 1 91 261 ALA B CA 1
ATOM 4088 C C . ALA B 1 261 ? 23.703 7.418 -1.108 1 91 261 ALA B C 1
ATOM 4090 O O . ALA B 1 261 ? 23.766 7.332 -2.336 1 91 261 ALA B O 1
ATOM 4091 N N . LEU B 1 262 ? 22.688 8.07 -0.467 1 92.5 262 LEU B N 1
ATOM 4092 C CA . LEU B 1 262 ? 21.609 8.703 -1.211 1 92.5 262 LEU B CA 1
ATOM 4093 C C . LEU B 1 262 ? 21.938 10.156 -1.537 1 92.5 262 LEU B C 1
ATOM 4095 O O . LEU B 1 262 ? 21.25 10.797 -2.332 1 92.5 262 LEU B O 1
ATOM 4099 N N . VAL B 1 263 ? 22.938 10.586 -0.875 1 91.31 263 VAL B N 1
ATOM 4100 C CA . VAL B 1 263 ? 23.25 12 -1.039 1 91.31 263 VAL B CA 1
ATOM 4101 C C . VAL B 1 263 ? 23.906 12.234 -2.404 1 91.31 263 VAL B C 1
ATOM 4103 O O . VAL B 1 263 ? 24.906 11.602 -2.738 1 91.31 263 VAL B O 1
ATOM 4106 N N . LYS B 1 264 ? 23.219 12.945 -3.176 1 76.25 264 LYS B N 1
ATOM 4107 C CA . LYS B 1 264 ? 23.75 13.305 -4.492 1 76.25 264 LYS B CA 1
ATOM 4108 C C . LYS B 1 264 ? 24.344 14.711 -4.477 1 76.25 264 LYS B C 1
ATOM 4110 O O . LYS B 1 264 ? 23.828 15.602 -3.795 1 76.25 264 LYS B O 1
#

Solvent-accessible surface area (backbone atoms only — not comparable to full-atom values): 27335 Å² total; per-residue (Å²): 115,43,45,55,66,57,47,51,49,37,45,44,73,74,68,51,84,24,59,48,43,35,37,44,43,65,36,74,82,39,30,55,58,39,56,76,40,71,62,33,55,51,49,38,51,53,62,51,22,48,72,6,22,39,32,33,58,34,25,16,53,89,70,34,41,80,92,39,29,69,26,34,75,91,69,58,65,40,68,62,46,69,66,40,48,57,49,68,70,40,88,77,48,42,68,24,53,28,58,41,50,15,40,31,27,33,46,57,60,31,66,69,59,39,52,73,36,55,73,52,44,41,68,36,30,52,80,31,63,56,38,44,31,35,77,70,68,14,32,37,36,25,36,42,44,59,47,48,65,40,64,54,57,55,11,45,38,45,40,66,60,38,67,66,46,52,43,83,65,49,42,68,32,33,30,51,41,96,87,67,48,77,43,80,34,35,37,25,46,79,32,29,98,90,43,78,62,60,43,69,36,42,50,58,45,49,62,57,32,45,63,51,66,18,34,43,82,46,58,46,75,68,10,56,22,38,44,30,37,34,46,48,44,45,53,49,52,55,56,47,26,40,83,41,57,52,42,60,75,77,34,95,63,66,63,67,82,50,46,54,87,62,46,120,116,43,45,54,66,55,46,49,49,36,46,45,73,73,68,52,85,23,58,50,42,36,38,46,42,66,36,73,80,39,32,55,59,39,56,76,39,71,62,33,54,51,47,38,52,53,61,52,22,48,74,6,22,39,31,34,58,36,27,17,54,88,68,34,40,81,90,40,29,70,26,33,78,89,70,59,65,39,70,62,46,69,66,41,48,55,48,67,69,40,87,78,48,42,69,25,52,27,59,41,51,15,38,29,25,33,46,57,61,32,65,70,58,38,52,72,36,55,73,52,45,40,67,37,30,52,78,31,63,56,40,42,30,36,78,71,68,14,33,36,37,25,35,42,45,59,47,50,65,43,64,54,56,55,12,45,39,44,40,68,60,38,68,66,46,52,43,82,64,51,43,68,31,32,31,50,42,96,87,67,48,77,41,80,33,34,36,25,44,79,30,28,96,91,44,76,63,60,42,68,34,42,50,60,46,49,62,57,32,47,62,50,64,19,33,43,83,45,57,46,74,67,10,56,24,37,45,30,37,36,46,47,44,45,52,50,51,54,58,46,26,41,84,40,57,52,43,60,75,77,34,96,65,67,64,66,81,50,47,55,88,62,46,118

Organism: Lachnospira eligens (strain ATCC 27750 / DSM 3376 / VPI C15-48 / C15-B4) (NCBI:txid515620)

Radius of gyration: 24.54 Å; Cα contacts (8 Å, |Δi|>4): 1125; chains: 2; bounding box: 54×78×54 Å

Foldseek 3Di:
DAELVRLLVQCVVVVDQLAFAEEEAEDQVQQDDYDVGLVSVLVSNCVSNQAHKYKYKQFQQVPDDQVRFEAELLPRGRPRYDSSRVNSPDPQKDWAQARGTIMIMHHDCRPVLRPPNQVDAENQACVHNLNVCQVVFHKYKYWQDDQLPVCSVLNLLNVLVQPQQWDPFWRWHWTQDPVRDIDIHTHIYGGHPVCRSLSVLVVLCVVLCVQLVQWDWGHRRNTIMIMGGSNSVSVSLCQLCVVPRSCSPVPPHRDPVSRVVSGD/DAELVNLLVQCVVVVDQLAFAEEEAEDQVQQDDYDVGLVSVLVSNCVSNQAHKYKYKQFQQVPDDLVRFEAELLPRGRPRYDNSRVNSPDPQKDWAQARGTIMIMHHDCRDVLRPPNQVDAENQACVHSLNCCQVVFHKYKYWQDDQLPVCSVLNLLNVLVQPQQWDPFWRWHWTQDPVRDIDIHTHIYGGHPVCRSLSVLVVLCVVLCVQLVQWDWGHRRSTIMIMGGSNSVSVSLCQLCVVPRSCSPVPPHRDPVSRVVSGD

Secondary structure (DSSP, 8-state):
-B-HHHHHHHHHHTT--S--EEEEEE-HHHH--BTTHHHHHHHHHHHHTTTSEEEEE---TTT-SSSS-EE-TTTSPPSS-HHHHHHHTSTT-EE---SSS-EEEEETTHHHHTTTGGG-SSTT-TTSHHHHHHHTT-EEEEES--GGG-HHHHHHHHHTT-TTSB-SSPEEEEEE-TTS-EEEEEE--B--SS-TTGGGGGGGGHHHHHHTTSEEEEEETTEEEEEEEHHHHHHHHHHHHTT-TTHHHHSSS--GGGTGGG--/-B-HHHHHHHHHHTT--S--EEEEEE-HHHH--BTTHHHHHHHHHHHHTTTSEEEEE---TTT-SSSS-EE-TTTSPPSS-HHHHHHHTSTT-EE---SSS-EEEEETTHHHHTTTGGG-SSTT-TTSHHHHHHHTT-EEEEES--GGG-HHHHHHHHHTT-TT-B-SSPEEEEEE-TTS-EEEEEE--B--SS-TTGGGGGGGGHHHHHHTTSEEEEEETTEEEEEEEHHHHHHHHHHHHTTSTTHHHHSS---GGGTGGG--

Sequence (528 aa):
MYTKEQLKKQLENMGLTGDETILIHSSMKSIGEVEGGADIVLDTWIEYFGHGLLLLPTHTWKNINADSPVYNPKETPSCVGLLTNMFLKRDGVIRSLHPTHSMAGIGKKAAEYLASEENNNTPCTPGGCYDRLRSCGGKVLLVGVGHERNTFIHSVEEVLNVPHRLSDKPMKLQIVMPDGSIKDSYMRKHYNADQPHISEDFVKLNQAFLDCKAVREVTFGDAECLLCDAQAVFNVVRHVIAPDPECIVTSSSIPKERWEALVKMYTKEQLKKQLENMGLTGDETILIHSSMKSIGEVEGGADIVLDTWIEYFGHGLLLLPTHTWKNINADSPVYNPKETPSCVGLLTNMFLKRDGVIRSLHPTHSMAGIGKKAAEYLASEENNNTPCTPGGCYDRLRSCGGKVLLVGVGHERNTFIHSVEEVLNVPHRLSDKPMKLQIVMPDGSIKDSYMRKHYNADQPHISEDFVKLNQAFLDCKAVREVTFGDAECLLCDAQAVFNVVRHVIAPDPECIVTSSSIPKERWEALVK

InterPro domains:
  IPR003679 Aminoglycoside N(3)-acetyltransferase-like [PF02522] (23-240)
  IPR003679 Aminoglycoside N(3)-acetyltransferase-like [PTHR11104] (2-233)
  IPR028345 Aminoglycoside 3-N-acetyltransferase-like [SSF110710] (1-247)

pLDDT: mean 97.17, std 2.3, range [76.19, 98.94]

Nearest PDB structures (foldseek):
  6mn5-assembly5_E  TM=8.873E-01  e=3.251E-18  Escherichia coli
  3sma-assembly2_C  TM=7.477E-01  e=1.286E-19  Streptomyces rubellomurinus
  6mmz-assembly3_E  TM=8.667E-01  e=1.915E-17  uncultured bacterium
  5ht0-assembly2_D  TM=8.156E-01  e=5.275E-17  uncultured bacterium
  6mn0-assembly1_B  TM=8.281E-01  e=8.756E-17  uncultured bacterium